Protein AF-A0A812MN44-F1 (afdb_monomer_lite)

pLDDT: mean 77.17, std 24.04, range [23.0, 98.12]

Structure (mmCIF, N/CA/C/O backbone):
data_AF-A0A812MN44-F1
#
_entry.id   AF-A0A812MN44-F1
#
loop_
_atom_site.group_PDB
_atom_site.id
_atom_site.type_symbol
_atom_site.label_atom_id
_atom_site.label_alt_id
_atom_site.label_comp_id
_atom_site.label_asym_id
_atom_site.label_entity_id
_atom_site.label_seq_id
_atom_site.pdbx_PDB_ins_code
_atom_site.Cartn_x
_atom_site.Cartn_y
_atom_site.Cartn_z
_atom_site.occupancy
_atom_site.B_iso_or_equiv
_atom_site.auth_seq_id
_atom_site.auth_comp_id
_atom_site.auth_asym_id
_atom_site.auth_atom_id
_atom_site.pdbx_PDB_model_num
ATOM 1 N N . MET A 1 1 ? 0.663 4.417 -36.421 1.00 40.97 1 MET A N 1
ATOM 2 C CA . MET A 1 1 ? 1.557 3.688 -35.484 1.00 40.97 1 MET A CA 1
ATOM 3 C C . MET A 1 1 ? 1.900 4.461 -34.205 1.00 40.97 1 MET A C 1
ATOM 5 O O . MET A 1 1 ? 1.800 3.863 -33.142 1.00 40.97 1 MET A O 1
ATOM 9 N N . ALA A 1 2 ? 2.255 5.754 -34.250 1.00 36.19 2 ALA A N 1
ATOM 10 C CA . ALA A 1 2 ? 2.594 6.530 -33.042 1.00 36.19 2 ALA A CA 1
ATOM 11 C C . ALA A 1 2 ? 1.448 6.621 -32.009 1.00 36.19 2 ALA A C 1
ATOM 13 O O . ALA A 1 2 ? 1.679 6.395 -30.828 1.00 36.19 2 ALA A O 1
ATOM 14 N N . VAL A 1 3 ? 0.206 6.844 -32.460 1.00 41.88 3 VAL A N 1
ATOM 15 C CA . VAL A 1 3 ? -0.988 6.896 -31.589 1.00 41.88 3 VAL A CA 1
ATOM 16 C C . VAL A 1 3 ? -1.265 5.547 -30.917 1.00 41.88 3 VAL A C 1
ATOM 18 O O . VAL A 1 3 ? -1.532 5.494 -29.726 1.00 41.88 3 VAL A O 1
ATOM 21 N N . CYS A 1 4 ? -1.111 4.441 -31.648 1.00 39.88 4 CYS A N 1
ATOM 22 C CA . CYS A 1 4 ? -1.307 3.093 -31.111 1.00 39.88 4 CYS A CA 1
ATOM 23 C C . CYS A 1 4 ? -0.262 2.751 -30.031 1.00 39.88 4 CYS A C 1
ATOM 25 O O . CYS A 1 4 ? -0.611 2.207 -28.991 1.00 39.88 4 CYS A O 1
ATOM 27 N N . ARG A 1 5 ? 1.001 3.173 -30.209 1.00 50.31 5 ARG A N 1
ATOM 28 C CA . ARG A 1 5 ? 2.035 3.041 -29.165 1.00 50.31 5 ARG A CA 1
ATOM 29 C C . ARG A 1 5 ? 1.725 3.892 -27.931 1.00 50.31 5 ARG A C 1
ATOM 31 O O . ARG A 1 5 ? 1.927 3.423 -26.820 1.00 50.31 5 ARG A O 1
ATOM 38 N N . LEU A 1 6 ? 1.195 5.100 -28.116 1.00 47.66 6 LEU A N 1
ATOM 39 C CA . LEU A 1 6 ? 0.814 6.001 -27.022 1.00 47.66 6 LEU A CA 1
ATOM 40 C C . LEU A 1 6 ? -0.363 5.450 -26.203 1.00 47.66 6 LEU A C 1
ATOM 42 O O . LEU A 1 6 ? -0.323 5.485 -24.976 1.00 47.66 6 LEU A O 1
ATOM 46 N N . VAL A 1 7 ? -1.361 4.869 -26.874 1.00 49.94 7 VAL A N 1
ATOM 47 C CA . VAL A 1 7 ? -2.501 4.202 -26.226 1.00 49.94 7 VAL A CA 1
ATOM 48 C C . VAL A 1 7 ? -2.049 2.940 -25.488 1.00 49.94 7 VAL A C 1
ATOM 50 O O . VAL A 1 7 ? -2.419 2.757 -24.332 1.00 49.94 7 VAL A O 1
ATOM 53 N N . CYS A 1 8 ? -1.189 2.110 -26.089 1.00 52.94 8 CYS A N 1
ATOM 54 C CA . CYS A 1 8 ? -0.655 0.927 -25.410 1.00 52.94 8 CYS A CA 1
ATOM 55 C C . CYS A 1 8 ? 0.171 1.290 -24.172 1.00 52.94 8 CYS A C 1
ATOM 57 O O . CYS A 1 8 ? 0.012 0.641 -23.144 1.00 52.94 8 CYS A O 1
ATOM 59 N N . VAL A 1 9 ? 1.000 2.339 -24.235 1.00 55.38 9 VAL A N 1
ATOM 60 C CA . VAL A 1 9 ? 1.766 2.823 -23.075 1.00 55.38 9 VAL A CA 1
ATOM 61 C C . VAL A 1 9 ? 0.830 3.352 -21.990 1.00 55.38 9 VAL A C 1
ATOM 63 O O . VAL A 1 9 ? 0.980 2.956 -20.842 1.00 55.38 9 VAL A O 1
ATOM 66 N N . ALA A 1 10 ? -0.181 4.157 -22.331 1.00 47.59 10 ALA A N 1
ATOM 67 C CA . ALA A 1 10 ? -1.137 4.675 -21.349 1.00 47.59 10 ALA A CA 1
ATOM 68 C C . ALA A 1 10 ? -1.926 3.555 -20.641 1.00 47.59 10 ALA A C 1
ATOM 70 O O . ALA A 1 10 ? -2.083 3.588 -19.419 1.00 47.59 10 ALA A O 1
ATOM 71 N N . VAL A 1 11 ? -2.366 2.533 -21.385 1.00 55.91 11 VAL A N 1
ATOM 72 C CA . VAL A 1 11 ? -3.084 1.372 -20.830 1.00 55.91 11 VAL A CA 1
ATOM 73 C C . VAL A 1 11 ? -2.162 0.510 -19.961 1.00 55.91 11 VAL A C 1
ATOM 75 O O . VAL A 1 11 ? -2.550 0.126 -18.857 1.00 55.91 11 VAL A O 1
ATOM 78 N N . PHE A 1 12 ? -0.924 0.251 -20.396 1.00 54.09 12 PHE A N 1
ATOM 79 C CA . PHE A 1 12 ? 0.044 -0.507 -19.594 1.00 54.09 12 PHE A CA 1
ATOM 80 C C . PHE A 1 12 ? 0.459 0.240 -18.327 1.00 54.09 12 PHE A C 1
ATOM 82 O O . PHE A 1 12 ? 0.553 -0.370 -17.265 1.00 54.09 12 PHE A O 1
ATOM 89 N N . SER A 1 13 ? 0.660 1.557 -18.408 1.00 46.44 13 SER A N 1
ATOM 90 C CA . SER A 1 13 ? 0.939 2.396 -17.244 1.00 46.44 13 SER A CA 1
ATOM 91 C C . SER A 1 13 ? -0.221 2.368 -16.249 1.00 46.44 13 SER A C 1
ATOM 93 O O . SER A 1 13 ? 0.022 2.221 -15.056 1.00 46.44 13 SER A O 1
ATOM 95 N N . TYR A 1 14 ? -1.472 2.420 -16.717 1.00 48.38 14 TYR A N 1
ATOM 96 C CA . TYR A 1 14 ? -2.649 2.325 -15.847 1.00 48.38 14 TYR A CA 1
ATOM 97 C C . TYR A 1 14 ? -2.737 0.970 -15.121 1.00 48.38 14 TYR A C 1
ATOM 99 O O . TYR A 1 14 ? -2.958 0.919 -13.910 1.00 48.38 14 TYR A O 1
ATOM 107 N N . LEU A 1 15 ? -2.483 -0.136 -15.828 1.00 47.47 15 LEU A N 1
ATOM 108 C CA . LEU A 1 15 ? -2.479 -1.481 -15.239 1.00 47.47 15 LEU A CA 1
ATOM 109 C C . LEU A 1 15 ? -1.306 -1.703 -14.270 1.00 47.47 15 LEU A C 1
ATOM 111 O O . LEU A 1 15 ? -1.470 -2.354 -13.237 1.00 47.47 15 LEU A O 1
ATOM 115 N N . LEU A 1 16 ? -0.138 -1.124 -14.559 1.00 48.69 16 LEU A N 1
ATOM 116 C CA . LEU A 1 16 ? 1.030 -1.177 -13.678 1.00 48.69 16 LEU A CA 1
ATOM 117 C C . LEU A 1 16 ? 0.831 -0.356 -12.399 1.00 48.69 16 LEU A C 1
ATOM 119 O O . LEU A 1 16 ? 1.222 -0.820 -11.329 1.00 48.69 16 LEU A O 1
ATOM 123 N N . VAL A 1 17 ? 0.170 0.804 -12.476 1.00 47.41 17 VAL A N 1
ATOM 124 C CA . VAL A 1 17 ? -0.209 1.608 -11.297 1.00 47.41 17 VAL A CA 1
ATOM 125 C C . VAL A 1 17 ? -1.149 0.816 -10.380 1.00 47.41 17 VAL A C 1
ATOM 127 O O . VAL A 1 17 ? -0.891 0.723 -9.180 1.00 47.41 17 VAL A O 1
ATOM 130 N N . LEU A 1 18 ? -2.154 0.136 -10.945 1.00 46.12 18 LEU A N 1
ATOM 131 C CA . LEU A 1 18 ? -3.071 -0.730 -10.187 1.00 46.12 18 LEU A CA 1
ATOM 132 C C . LEU A 1 18 ? -2.382 -1.958 -9.561 1.00 46.12 18 LEU A C 1
ATOM 134 O O . LEU A 1 18 ? -2.861 -2.495 -8.560 1.00 46.12 18 LEU A O 1
ATOM 138 N N . SER A 1 19 ? -1.273 -2.426 -10.141 1.00 42.66 19 SER A N 1
ATOM 139 C CA . SER A 1 19 ? -0.473 -3.534 -9.605 1.00 42.66 19 SER A CA 1
ATOM 140 C C . SER A 1 19 ? 0.505 -3.073 -8.516 1.00 42.66 19 SER A C 1
ATOM 142 O O . SER A 1 19 ? 0.690 -3.773 -7.521 1.00 42.66 19 SER A O 1
ATOM 144 N N . ALA A 1 20 ? 1.116 -1.897 -8.671 1.00 41.56 20 ALA A N 1
ATOM 145 C CA . ALA A 1 20 ? 2.080 -1.321 -7.731 1.00 41.56 20 ALA A CA 1
ATOM 146 C C . ALA A 1 20 ? 1.465 -1.021 -6.358 1.00 41.56 20 ALA A C 1
ATOM 148 O O . ALA A 1 20 ? 2.067 -1.339 -5.327 1.00 41.56 20 ALA A O 1
ATOM 149 N N . GLU A 1 21 ? 0.244 -0.472 -6.353 1.00 44.47 21 GLU A N 1
ATOM 150 C CA . GLU A 1 21 ? -0.536 -0.226 -5.134 1.00 44.47 21 GLU A CA 1
ATOM 151 C C . GLU A 1 21 ? -0.737 -1.507 -4.313 1.00 44.47 21 GLU A C 1
ATOM 153 O O . GLU A 1 21 ? -0.685 -1.472 -3.083 1.00 44.47 21 GLU A O 1
ATOM 158 N N . ARG A 1 22 ? -0.904 -2.663 -4.973 1.00 42.47 22 ARG A N 1
ATOM 159 C CA . ARG A 1 22 ? -1.192 -3.937 -4.293 1.00 42.47 22 ARG A CA 1
ATOM 160 C C . ARG A 1 22 ? 0.002 -4.511 -3.542 1.00 42.47 22 ARG A C 1
ATOM 162 O O . ARG A 1 22 ? -0.191 -5.186 -2.532 1.00 42.47 22 ARG A O 1
ATOM 169 N N . VAL A 1 23 ? 1.227 -4.290 -4.022 1.00 41.38 23 VAL A N 1
ATOM 170 C CA . VAL A 1 23 ? 2.415 -4.922 -3.426 1.00 41.38 23 VAL A CA 1
ATOM 171 C C . VAL A 1 23 ? 3.041 -4.020 -2.356 1.00 41.38 23 VAL A C 1
ATOM 173 O O . VAL A 1 23 ? 3.484 -4.556 -1.338 1.00 41.38 23 VAL A O 1
ATOM 176 N N . ALA A 1 24 ? 3.009 -2.683 -2.523 1.00 39.84 24 ALA A N 1
ATOM 177 C CA . ALA A 1 24 ? 3.591 -1.677 -1.608 1.00 39.84 24 ALA A CA 1
ATOM 178 C C . ALA A 1 24 ? 3.117 -1.786 -0.152 1.00 39.84 24 ALA A C 1
ATOM 180 O O . ALA A 1 24 ? 3.831 -1.451 0.793 1.00 39.84 24 ALA A O 1
ATOM 181 N N . HIS A 1 25 ? 1.914 -2.316 0.023 1.00 45.97 25 HIS A N 1
ATOM 182 C CA . HIS A 1 25 ? 1.205 -2.302 1.289 1.00 45.97 25 HIS A CA 1
ATOM 183 C C . HIS A 1 25 ? 1.525 -3.500 2.204 1.00 45.97 25 HIS A C 1
ATOM 185 O O . HIS A 1 25 ? 1.275 -3.432 3.408 1.00 45.97 25 HIS A O 1
ATOM 191 N N . LYS A 1 26 ? 2.122 -4.581 1.672 1.00 37.94 2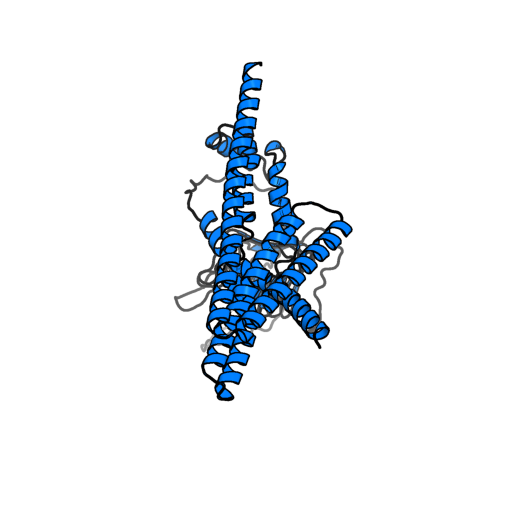6 LYS A N 1
ATOM 192 C CA . LYS A 1 26 ? 2.416 -5.808 2.442 1.00 37.94 26 LYS A CA 1
ATOM 193 C C . LYS A 1 26 ? 3.485 -5.626 3.532 1.00 37.94 26 LYS A C 1
ATOM 195 O O . LYS A 1 26 ? 3.524 -6.433 4.451 1.00 37.94 26 LYS A O 1
ATOM 200 N N . ARG A 1 27 ? 4.340 -4.594 3.458 1.00 40.72 27 ARG A N 1
ATOM 201 C CA . ARG A 1 27 ? 5.489 -4.429 4.377 1.00 40.72 27 ARG A CA 1
ATOM 202 C C . ARG A 1 27 ? 5.329 -3.335 5.443 1.00 40.72 27 ARG A C 1
ATOM 204 O O . ARG A 1 27 ? 5.983 -3.426 6.472 1.00 40.72 27 ARG A O 1
ATOM 211 N N . LEU A 1 28 ? 4.405 -2.385 5.263 1.00 38.78 28 LEU A N 1
ATOM 212 C CA . LEU A 1 28 ? 4.027 -1.393 6.291 1.00 38.78 28 LEU A CA 1
ATOM 213 C C . LEU A 1 28 ? 3.479 -2.055 7.574 1.00 38.78 28 LEU A C 1
ATOM 215 O O . LEU A 1 28 ? 3.601 -1.504 8.661 1.00 38.78 28 LEU A O 1
ATOM 219 N N . LEU A 1 29 ? 2.934 -3.270 7.447 1.00 38.94 29 LEU A N 1
ATOM 220 C CA . LEU A 1 29 ? 2.465 -4.096 8.561 1.00 38.94 29 LEU A CA 1
ATOM 221 C C . LEU A 1 29 ? 3.601 -4.600 9.460 1.00 38.94 29 LEU A C 1
ATOM 223 O O . LEU A 1 29 ? 3.412 -4.684 10.663 1.00 38.94 29 LEU A O 1
ATOM 227 N N . HIS A 1 30 ? 4.793 -4.861 8.914 1.00 40.19 30 HIS A N 1
ATOM 228 C CA . HIS A 1 30 ? 5.909 -5.382 9.709 1.00 40.19 30 HIS A CA 1
ATOM 229 C C . HIS A 1 30 ? 6.571 -4.293 10.580 1.00 40.19 30 HIS A C 1
ATOM 231 O O . HIS A 1 30 ? 7.182 -4.603 11.601 1.00 40.19 30 HIS A O 1
ATOM 237 N N . GLU A 1 31 ? 6.446 -3.016 10.195 1.00 38.44 31 GLU A N 1
ATOM 238 C CA . GLU A 1 31 ? 6.943 -1.876 10.983 1.00 38.44 31 GLU A CA 1
ATOM 239 C C . GLU A 1 31 ? 5.898 -1.352 11.981 1.00 38.44 31 GLU A C 1
ATOM 241 O O . GLU A 1 31 ? 6.266 -0.977 13.093 1.00 38.44 31 GLU A O 1
ATOM 246 N N . ALA A 1 32 ? 4.601 -1.400 11.649 1.00 36.62 32 ALA A N 1
ATOM 247 C CA . ALA A 1 32 ? 3.530 -1.032 12.581 1.00 36.62 32 ALA A CA 1
ATOM 248 C C . ALA A 1 32 ? 3.398 -2.026 13.758 1.00 36.62 32 ALA A C 1
ATOM 250 O O . ALA A 1 32 ? 3.261 -1.589 14.901 1.00 36.62 32 ALA A O 1
ATOM 251 N N . ASP A 1 33 ? 3.537 -3.338 13.511 1.00 33.38 33 ASP A N 1
ATOM 252 C CA . ASP A 1 33 ? 3.594 -4.363 14.573 1.00 33.38 33 ASP A CA 1
ATOM 253 C C . ASP A 1 33 ? 4.826 -4.186 15.471 1.00 33.38 33 ASP A C 1
ATOM 255 O O . ASP A 1 33 ? 4.743 -4.299 16.692 1.00 33.38 33 ASP A O 1
ATOM 259 N N . SER A 1 34 ? 5.981 -3.845 14.888 1.00 34.94 34 SER A N 1
ATOM 260 C CA . SER A 1 34 ? 7.206 -3.555 15.646 1.00 34.94 34 SER A CA 1
ATOM 261 C C . SER A 1 34 ? 7.069 -2.335 16.565 1.00 34.94 34 SER A C 1
ATOM 263 O O . SER A 1 34 ? 7.788 -2.252 17.564 1.00 34.94 34 SER A O 1
ATOM 265 N N . PHE A 1 35 ? 6.210 -1.372 16.221 1.00 37.47 35 PHE A N 1
ATOM 266 C CA . PHE A 1 35 ? 5.989 -0.176 17.031 1.00 37.47 35 PHE A CA 1
ATOM 267 C C . PHE A 1 35 ? 5.001 -0.436 18.178 1.00 37.47 35 PHE A C 1
ATOM 269 O O . PHE A 1 35 ? 5.244 0.007 19.298 1.00 37.47 35 PHE A O 1
ATOM 276 N N . LEU A 1 36 ? 3.941 -1.218 17.936 1.00 35.09 36 LEU A N 1
ATOM 277 C CA . LEU A 1 36 ? 2.939 -1.575 18.953 1.00 35.09 36 LEU A CA 1
ATOM 278 C C . LEU A 1 36 ? 3.448 -2.598 19.989 1.00 35.09 36 LEU A C 1
ATOM 280 O O . LEU A 1 36 ? 2.918 -2.670 21.093 1.00 35.09 36 LEU A O 1
ATOM 284 N N . THR A 1 37 ? 4.500 -3.358 19.669 1.00 37.44 37 THR A N 1
ATOM 285 C CA . THR A 1 37 ? 5.099 -4.381 20.550 1.00 37.44 37 THR A CA 1
ATOM 286 C C . THR A 1 37 ? 6.264 -3.882 21.423 1.00 37.44 37 THR A C 1
ATOM 288 O O . THR A 1 37 ? 6.804 -4.657 22.223 1.00 37.44 37 THR A O 1
ATOM 291 N N . ARG A 1 38 ? 6.668 -2.599 21.345 1.00 34.62 38 ARG A N 1
ATOM 292 C CA . ARG A 1 38 ? 7.665 -2.033 22.278 1.00 34.62 38 ARG A CA 1
ATOM 293 C C . ARG A 1 38 ? 7.061 -1.895 23.680 1.00 34.62 38 ARG A C 1
ATOM 295 O O . ARG A 1 38 ? 6.345 -0.950 23.982 1.00 34.62 38 ARG A O 1
ATOM 302 N N . ARG A 1 39 ? 7.379 -2.892 24.507 1.00 30.39 39 ARG A N 1
ATOM 303 C CA . ARG A 1 39 ? 6.940 -3.124 25.890 1.00 30.39 39 ARG A CA 1
ATOM 304 C C . ARG A 1 39 ? 6.845 -1.857 26.754 1.00 30.39 39 ARG A C 1
ATOM 306 O O . ARG A 1 39 ? 7.853 -1.207 27.016 1.00 30.39 39 ARG A O 1
ATOM 313 N N . VAL A 1 40 ? 5.661 -1.649 27.326 1.00 32.44 40 VAL A N 1
ATOM 314 C CA . VAL A 1 40 ? 5.476 -1.126 28.687 1.00 32.44 40 VAL A CA 1
ATOM 315 C C . VAL A 1 40 ? 4.856 -2.275 29.485 1.00 32.44 40 VAL A C 1
ATOM 317 O O . VAL A 1 40 ? 3.837 -2.824 29.072 1.00 32.44 40 VAL A O 1
ATOM 320 N N . GLU A 1 41 ? 5.514 -2.709 30.562 1.00 29.25 41 GLU A N 1
ATOM 321 C CA . GLU A 1 41 ? 5.035 -3.801 31.421 1.00 29.25 41 GLU A CA 1
ATOM 322 C C . GLU A 1 41 ? 3.718 -3.420 32.121 1.00 29.25 41 GLU A C 1
ATOM 324 O O . GLU A 1 41 ? 3.682 -2.418 32.841 1.00 29.25 41 GLU A O 1
ATOM 329 N N . PRO A 1 42 ? 2.640 -4.212 31.980 1.00 31.17 42 PRO A N 1
ATOM 330 C CA . PRO A 1 42 ? 1.424 -4.002 32.748 1.00 31.17 42 PRO A CA 1
ATOM 331 C C . PRO A 1 42 ? 1.506 -4.699 34.116 1.00 31.17 42 PRO A C 1
ATOM 333 O O . PRO A 1 42 ? 1.755 -5.901 34.214 1.00 31.17 42 PRO A O 1
ATOM 336 N N . ARG A 1 43 ? 1.236 -3.941 35.188 1.00 32.69 43 ARG A N 1
ATOM 337 C CA . ARG A 1 43 ? 0.915 -4.482 36.519 1.00 32.69 43 ARG A CA 1
ATOM 338 C C . ARG A 1 43 ? -0.521 -5.015 36.538 1.00 32.69 43 ARG A C 1
ATOM 340 O O . ARG A 1 43 ? -1.439 -4.369 36.042 1.00 32.69 43 ARG A O 1
ATOM 347 N N . THR A 1 44 ? -0.702 -6.181 37.149 1.00 31.69 44 THR A N 1
ATOM 348 C CA . THR A 1 44 ? -1.970 -6.913 37.270 1.00 31.69 44 THR A CA 1
ATOM 349 C C . THR A 1 44 ? -2.943 -6.278 38.278 1.00 31.69 44 THR A C 1
ATOM 351 O O . THR A 1 44 ? -2.547 -6.001 39.412 1.00 31.69 44 THR A O 1
ATOM 354 N N . PRO A 1 45 ? -4.240 -6.128 37.941 1.00 30.48 45 PRO A N 1
ATOM 355 C CA . PRO A 1 45 ? -5.298 -5.912 38.927 1.00 30.48 45 PRO A CA 1
ATOM 356 C C . PRO A 1 45 ? -6.055 -7.207 39.270 1.00 30.48 45 PRO A C 1
ATOM 358 O O . PRO A 1 45 ? -6.253 -8.086 38.432 1.00 30.48 45 PRO A O 1
ATOM 361 N N . ARG A 1 46 ? -6.498 -7.296 40.533 1.00 29.33 46 ARG A N 1
ATOM 362 C CA . ARG A 1 46 ? -7.316 -8.379 41.107 1.00 29.33 46 ARG A CA 1
ATOM 363 C C . ARG A 1 46 ? -8.796 -8.292 40.710 1.00 29.33 46 ARG A C 1
ATOM 365 O O . ARG A 1 46 ? -9.343 -7.215 40.500 1.00 29.33 46 ARG A O 1
ATOM 372 N N . ALA A 1 47 ? -9.415 -9.472 40.704 1.00 39.19 47 ALA A N 1
ATOM 373 C CA . ALA A 1 47 ? -10.793 -9.789 40.346 1.00 39.19 47 ALA A CA 1
ATOM 374 C C . ALA A 1 47 ? -11.876 -9.194 41.266 1.00 39.19 47 ALA A C 1
ATOM 376 O O . ALA A 1 47 ? -11.710 -9.161 42.484 1.00 39.19 47 ALA A O 1
ATOM 377 N N . ASN A 1 48 ? -13.025 -8.840 40.672 1.00 30.48 48 ASN A N 1
ATOM 378 C CA . ASN A 1 48 ? -14.368 -9.217 41.146 1.00 30.48 48 ASN A CA 1
ATOM 379 C C . ASN A 1 48 ? -15.458 -8.666 40.207 1.00 30.48 48 ASN A C 1
ATOM 381 O O . ASN A 1 48 ? -15.621 -7.454 40.104 1.00 30.48 48 ASN A O 1
ATOM 385 N N . GLN A 1 49 ? -16.260 -9.538 39.586 1.00 29.67 49 GLN A N 1
ATOM 386 C CA . GLN A 1 49 ? -17.553 -9.166 38.990 1.00 29.67 49 GLN A CA 1
ATOM 387 C C . GLN A 1 49 ? -18.598 -10.271 39.224 1.00 29.67 49 GLN A C 1
ATOM 389 O O . GLN A 1 49 ? -18.297 -11.458 39.127 1.00 29.67 49 GLN A O 1
ATOM 394 N N . ARG A 1 50 ? -19.829 -9.850 39.552 1.00 30.98 50 ARG A N 1
ATOM 395 C CA . ARG A 1 50 ? -21.043 -10.678 39.712 1.00 30.98 50 ARG A CA 1
ATOM 396 C C . ARG A 1 50 ? -21.817 -10.744 38.379 1.00 30.98 50 ARG A C 1
ATOM 398 O O . ARG A 1 50 ? -21.730 -9.783 37.616 1.00 30.98 50 ARG A O 1
ATOM 405 N N . PRO A 1 51 ? -22.584 -11.812 38.083 1.00 35.25 51 PRO A N 1
ATOM 406 C CA . PRO A 1 51 ? -23.167 -12.000 36.755 1.00 35.25 51 PRO A CA 1
ATOM 407 C C . PRO A 1 51 ? -24.530 -11.311 36.567 1.00 35.25 51 PRO A C 1
ATOM 409 O O . PRO A 1 51 ? -25.349 -11.240 37.482 1.00 35.25 51 PRO A O 1
ATOM 412 N N . LEU A 1 52 ? -24.756 -10.849 35.332 1.00 28.56 52 LEU A N 1
ATOM 413 C CA . LEU A 1 52 ? -26.011 -10.318 34.791 1.00 28.56 52 LEU A CA 1
ATOM 414 C C . LEU A 1 52 ? -26.815 -11.444 34.101 1.00 28.56 52 LEU A C 1
ATOM 416 O O . LEU A 1 52 ? -26.228 -12.390 33.575 1.00 28.56 52 LEU A O 1
ATOM 420 N N . CYS A 1 53 ? -28.148 -11.324 34.094 1.00 25.86 53 CYS A N 1
ATOM 421 C CA . CYS A 1 53 ? -29.108 -12.317 33.591 1.00 25.86 53 CYS A CA 1
ATOM 422 C C . CYS A 1 53 ? -28.798 -12.839 32.176 1.00 25.86 53 CYS A C 1
ATOM 424 O O . CYS A 1 53 ? -28.696 -12.073 31.219 1.00 25.86 53 CYS A O 1
ATOM 426 N N . LYS A 1 54 ? -28.722 -14.170 32.063 1.00 28.09 54 LYS A N 1
ATOM 427 C CA . LYS A 1 54 ? -28.381 -14.937 30.861 1.00 28.09 54 LYS A CA 1
ATOM 428 C C . LYS A 1 54 ? -29.542 -15.878 30.539 1.00 28.09 54 LYS A C 1
ATOM 430 O O . LYS A 1 54 ? -29.869 -16.739 31.353 1.00 28.09 54 LYS A O 1
ATOM 435 N N . MET A 1 55 ? -30.163 -15.730 29.371 1.00 25.55 55 MET A N 1
ATOM 436 C CA . MET A 1 55 ? -31.110 -16.732 28.879 1.00 25.55 55 MET A CA 1
ATOM 437 C C . MET A 1 55 ? -30.290 -17.836 28.214 1.00 25.55 55 MET A C 1
ATOM 439 O O . MET A 1 55 ? -29.641 -17.619 27.194 1.00 25.55 55 MET A O 1
ATOM 443 N N . THR A 1 56 ? -30.230 -18.980 28.886 1.00 27.58 56 THR A N 1
ATOM 444 C CA . THR A 1 56 ? -29.338 -20.092 28.566 1.00 27.58 56 THR A CA 1
ATOM 445 C C . THR A 1 56 ? -30.173 -21.207 27.954 1.00 27.58 56 THR A C 1
ATOM 447 O O . THR A 1 56 ? -31.034 -21.754 28.635 1.00 27.58 56 THR A O 1
ATOM 450 N N . PHE A 1 57 ? -29.926 -21.555 26.693 1.00 27.86 57 PHE A N 1
ATOM 451 C CA . PHE A 1 57 ? -30.342 -22.857 26.180 1.00 27.86 57 PHE A CA 1
ATOM 452 C C . PHE A 1 57 ? -29.249 -23.849 26.559 1.00 27.86 57 PHE A C 1
ATOM 454 O O . PHE A 1 57 ? -28.174 -23.872 25.963 1.00 27.86 57 PHE A O 1
ATOM 461 N N . LEU A 1 58 ? -29.506 -24.593 27.629 1.00 25.69 58 LEU A N 1
ATOM 462 C CA . LEU A 1 58 ? -28.679 -25.709 28.050 1.00 25.69 58 LEU A CA 1
ATOM 463 C C . LEU A 1 58 ? -29.193 -26.936 27.285 1.00 25.69 58 LEU A C 1
ATOM 465 O O . LEU A 1 58 ? -30.321 -27.371 27.507 1.00 25.69 58 LEU A O 1
ATOM 469 N N . CYS A 1 59 ? -28.411 -27.464 26.346 1.00 25.84 59 CYS A N 1
ATOM 470 C CA . CYS A 1 59 ? -28.660 -28.810 25.836 1.00 25.84 59 CYS A CA 1
ATOM 471 C C . CYS A 1 59 ? -28.099 -29.804 26.860 1.00 25.84 59 CYS A C 1
ATOM 473 O O . CYS A 1 59 ? -26.984 -30.291 26.702 1.00 25.84 59 CYS A O 1
ATOM 475 N N . ASP A 1 60 ? -28.852 -30.061 27.932 1.00 23.00 60 ASP A N 1
ATOM 476 C CA . ASP A 1 60 ? -28.586 -31.186 28.830 1.00 23.00 60 ASP A CA 1
ATOM 477 C C . ASP A 1 60 ? -29.049 -32.475 28.143 1.00 23.00 60 ASP A C 1
ATOM 479 O O . ASP A 1 60 ? -30.226 -32.837 28.174 1.00 23.00 60 ASP A O 1
ATOM 483 N N . LEU A 1 61 ? -28.116 -33.191 27.519 1.00 27.62 61 LEU A N 1
ATOM 484 C CA . LEU A 1 61 ? -28.300 -34.609 27.218 1.00 27.62 61 LEU A CA 1
ATOM 485 C C . LEU A 1 61 ? -28.027 -35.391 28.510 1.00 27.62 61 LEU A C 1
ATOM 487 O O . LEU A 1 61 ? -26.920 -35.865 28.751 1.00 27.62 61 LEU A O 1
ATOM 491 N N . THR A 1 62 ? -29.034 -35.487 29.380 1.00 23.56 62 THR A N 1
ATOM 492 C CA . THR A 1 62 ? -28.965 -36.339 30.573 1.00 23.56 62 THR A CA 1
ATOM 493 C C . THR A 1 62 ? -29.103 -37.803 30.159 1.00 23.56 62 THR A C 1
ATOM 495 O O . THR A 1 62 ? -30.164 -38.265 29.746 1.00 23.56 62 THR A O 1
ATOM 498 N N . TYR A 1 63 ? -27.999 -38.541 30.261 1.00 25.12 63 TYR A N 1
ATOM 499 C CA . TYR A 1 63 ? -27.949 -39.977 30.008 1.00 25.12 63 TYR A CA 1
ATOM 500 C C . TYR A 1 63 ? -28.470 -40.728 31.242 1.00 25.12 63 TYR A C 1
ATOM 502 O O . TYR A 1 63 ? -27.892 -40.636 32.324 1.00 25.12 63 TYR A O 1
ATOM 510 N N . ASN A 1 64 ? -29.577 -41.456 31.097 1.00 24.25 64 ASN A N 1
ATOM 511 C CA . ASN A 1 64 ? -30.163 -42.258 32.169 1.00 24.25 64 ASN A CA 1
ATOM 512 C C . ASN A 1 64 ? -29.606 -43.689 32.086 1.00 24.25 64 ASN A C 1
ATOM 514 O O . ASN A 1 64 ? -29.997 -44.467 31.214 1.00 24.25 64 ASN A O 1
ATOM 518 N N . THR A 1 65 ? -28.667 -44.044 32.962 1.00 29.30 65 THR A N 1
ATOM 519 C CA . THR A 1 65 ? -28.092 -45.393 33.034 1.00 29.30 65 THR A CA 1
ATOM 520 C C . THR A 1 65 ? -29.053 -46.353 33.741 1.00 29.30 65 THR A C 1
ATOM 522 O O . THR A 1 65 ? -29.056 -46.485 34.963 1.00 29.30 65 THR A O 1
ATOM 525 N N . ARG A 1 66 ? -29.858 -47.091 32.966 1.00 26.88 66 ARG A N 1
ATOM 526 C CA . ARG A 1 66 ? -30.411 -48.378 33.421 1.00 26.88 66 ARG A CA 1
ATOM 527 C C . ARG A 1 66 ? -29.364 -49.467 33.191 1.00 26.88 66 ARG A C 1
ATOM 529 O O . ARG A 1 66 ? -29.020 -49.749 32.048 1.00 26.88 66 ARG A O 1
ATOM 536 N N . GLN A 1 67 ? -28.884 -50.077 34.275 1.00 34.97 67 GLN A N 1
ATOM 537 C CA . GLN A 1 67 ? -28.136 -51.338 34.238 1.00 34.97 67 GLN A CA 1
ATOM 538 C C . GLN A 1 67 ? -28.969 -52.438 33.561 1.00 34.97 67 GLN A C 1
ATOM 540 O O . GLN A 1 67 ? -30.130 -52.627 33.933 1.00 34.97 67 GLN A O 1
ATOM 545 N N . PRO A 1 68 ? -28.351 -53.256 32.697 1.00 32.59 68 PRO A N 1
ATOM 546 C CA . PRO A 1 68 ? -28.665 -54.665 32.614 1.00 32.59 68 PRO A CA 1
ATOM 547 C C . PRO A 1 68 ? -27.508 -55.508 33.159 1.00 32.59 68 PRO A C 1
ATOM 549 O O . PRO A 1 68 ? -26.329 -55.167 33.080 1.00 32.59 68 PRO A O 1
ATOM 552 N N . SER A 1 69 ? -27.930 -56.607 33.760 1.00 36.56 69 SER A N 1
ATOM 553 C CA . SER A 1 69 ? -27.185 -57.667 34.419 1.00 36.56 69 SER A CA 1
ATOM 554 C C . SER A 1 69 ? -26.088 -58.326 33.579 1.00 36.56 69 SER A C 1
ATOM 556 O O . SER A 1 69 ? -26.219 -58.491 32.370 1.00 36.56 69 SER A O 1
ATOM 558 N N . GLU A 1 70 ? -25.063 -58.757 34.316 1.00 40.28 70 GLU A N 1
ATOM 559 C CA . GLU A 1 70 ? -24.113 -59.857 34.106 1.00 40.28 70 GLU A CA 1
ATOM 560 C C . GLU A 1 70 ? -24.216 -60.689 32.813 1.00 40.28 70 GLU A C 1
ATOM 562 O O . GLU A 1 70 ? -25.221 -61.337 32.528 1.00 40.28 70 GLU A O 1
ATOM 567 N N . GLY A 1 71 ? -23.079 -60.789 32.116 1.00 34.50 71 GLY A N 1
ATOM 568 C CA . GLY A 1 71 ? -22.828 -61.766 31.060 1.00 34.50 71 GLY A CA 1
ATOM 569 C C . GLY A 1 71 ? -21.338 -61.838 30.709 1.00 34.50 71 GLY A C 1
ATOM 570 O O . GLY A 1 71 ? -20.770 -60.901 30.165 1.00 34.50 71 GLY A O 1
ATOM 571 N N . SER A 1 72 ? -20.718 -62.954 31.078 1.00 39.41 72 SER A N 1
ATOM 572 C CA . SER A 1 72 ? -19.299 -63.323 30.985 1.00 39.41 72 SER A CA 1
ATOM 573 C C . SER A 1 72 ? -18.707 -63.402 29.561 1.00 39.41 72 SER A C 1
ATOM 575 O O . SER A 1 72 ? -19.310 -64.007 28.681 1.00 39.41 72 SER A O 1
ATOM 577 N N . GLY A 1 73 ? -17.450 -62.947 29.415 1.00 38.72 73 GLY A N 1
ATOM 578 C CA . GLY A 1 73 ? -16.377 -63.732 28.775 1.00 38.72 73 GLY A CA 1
ATOM 579 C C . GLY A 1 73 ? -15.919 -63.373 27.348 1.00 38.72 73 GLY A C 1
ATOM 580 O O . GLY A 1 73 ? -16.677 -63.491 26.396 1.00 38.72 73 GLY A O 1
ATOM 581 N N . GLY A 1 74 ? -14.612 -63.097 27.192 1.00 34.16 74 GLY A N 1
ATOM 582 C CA . GLY A 1 74 ? -13.862 -63.306 25.937 1.00 34.16 74 GLY A CA 1
ATOM 583 C C . GLY A 1 74 ? -13.086 -62.091 25.414 1.00 34.16 74 GLY A C 1
ATOM 584 O O . GLY A 1 74 ? -13.673 -61.073 25.076 1.00 34.16 74 GLY A O 1
ATOM 585 N N . GLY A 1 75 ? -11.753 -62.194 25.347 1.00 44.38 75 GLY A N 1
ATOM 586 C CA . GLY A 1 75 ? -10.847 -61.106 24.962 1.00 44.38 75 GLY A CA 1
ATOM 587 C C . GLY A 1 75 ? -10.399 -61.073 23.491 1.00 44.38 75 GLY A C 1
ATOM 588 O O . GLY A 1 75 ? -10.264 -62.111 22.849 1.00 44.38 75 GLY A O 1
ATOM 589 N N . GLY A 1 76 ? -10.055 -59.851 23.046 1.00 31.84 76 GLY A N 1
ATOM 590 C CA . GLY A 1 76 ? -9.225 -59.492 21.876 1.00 31.84 76 GLY A CA 1
ATOM 591 C C . GLY A 1 76 ? -9.988 -58.980 20.636 1.00 31.84 76 GLY A C 1
ATOM 592 O O . GLY A 1 76 ? -11.140 -59.358 20.458 1.00 31.84 76 GLY A O 1
ATOM 593 N N . PRO A 1 77 ? -9.367 -58.214 19.706 1.00 34.88 77 PRO A N 1
ATOM 594 C CA . PRO A 1 77 ? -8.363 -57.147 19.816 1.00 34.88 77 PRO A CA 1
ATOM 595 C C . PRO A 1 77 ? -9.000 -55.738 19.652 1.00 34.88 77 PRO A C 1
ATOM 597 O O . PRO A 1 77 ? -10.127 -55.592 19.191 1.00 34.88 77 PRO A O 1
ATOM 600 N N . ARG A 1 78 ? -8.275 -54.671 20.025 1.00 40.34 78 ARG A N 1
ATOM 601 C CA . ARG A 1 78 ? -8.733 -53.266 19.951 1.00 40.34 78 ARG A CA 1
ATOM 602 C C . ARG A 1 78 ? -8.914 -52.795 18.496 1.00 40.34 78 ARG A C 1
ATOM 604 O O . ARG A 1 78 ? -7.981 -52.272 17.896 1.00 40.34 78 ARG A O 1
ATOM 611 N N . GLY A 1 79 ? -10.117 -52.973 17.953 1.00 27.92 79 GLY A N 1
ATOM 612 C CA . GLY A 1 79 ? -10.631 -52.258 16.784 1.00 27.92 79 GLY A CA 1
ATOM 613 C C . GLY A 1 79 ? -11.413 -51.019 17.224 1.00 27.92 79 GLY A C 1
ATOM 614 O O . GLY A 1 79 ? -12.119 -51.061 18.230 1.00 27.92 79 GLY A O 1
ATOM 615 N N . GLY A 1 80 ? -11.253 -49.908 16.499 1.00 29.86 80 GLY A N 1
ATOM 616 C CA . GLY A 1 80 ? -12.030 -48.689 16.715 1.00 29.86 80 GLY A CA 1
ATOM 617 C C . GLY A 1 80 ? -13.527 -48.987 16.677 1.00 29.86 80 GLY A C 1
ATOM 618 O O . GLY A 1 80 ? -14.015 -49.635 15.752 1.00 29.86 80 GLY A O 1
ATOM 619 N N . ALA A 1 81 ? -14.235 -48.542 17.712 1.00 23.03 81 ALA A N 1
ATOM 620 C CA . ALA A 1 81 ? -15.665 -48.742 17.849 1.00 23.03 81 ALA A CA 1
ATOM 621 C C . ALA A 1 81 ? -16.415 -47.897 16.809 1.00 23.03 81 ALA A C 1
ATOM 623 O O . ALA A 1 81 ? -16.547 -46.684 16.946 1.00 23.03 81 ALA A O 1
ATOM 624 N N . PHE A 1 82 ? -16.916 -48.566 15.774 1.00 29.55 82 PHE A N 1
ATOM 625 C CA . PHE A 1 82 ? -18.157 -48.184 15.112 1.00 29.55 82 PHE A CA 1
ATOM 626 C C . PHE A 1 82 ? -19.303 -48.734 15.970 1.00 29.55 82 PHE A C 1
ATOM 628 O O . PHE A 1 82 ? -19.360 -49.938 16.216 1.00 29.55 82 PHE A O 1
ATOM 635 N N . VAL A 1 83 ? -20.199 -47.863 16.433 1.00 25.47 83 VAL A N 1
ATOM 636 C CA . VAL A 1 83 ? -21.443 -48.244 17.119 1.00 25.47 83 VAL A CA 1
ATOM 637 C C . VAL A 1 83 ? -22.612 -47.752 16.266 1.00 25.47 83 VAL A C 1
ATOM 639 O O . VAL A 1 83 ? -22.713 -46.544 16.054 1.00 25.47 83 VAL A O 1
ATOM 642 N N . PRO A 1 84 ? -23.492 -48.638 15.768 1.00 33.28 84 PRO A N 1
ATOM 643 C CA . PRO A 1 84 ? -24.808 -48.254 15.282 1.00 33.28 84 PRO A CA 1
ATOM 644 C C . PRO A 1 84 ? -25.804 -48.291 16.455 1.00 33.28 84 PRO A C 1
ATOM 646 O O . PRO A 1 84 ? -25.817 -49.255 17.221 1.00 33.28 84 PRO A O 1
ATOM 649 N N . GLY A 1 85 ? -26.634 -47.256 16.600 1.00 24.67 85 GLY A N 1
ATOM 650 C CA . GLY A 1 85 ? -27.719 -47.242 17.589 1.00 24.67 85 GLY A CA 1
ATOM 651 C C . GLY A 1 85 ? -28.039 -45.864 18.164 1.00 24.67 85 GLY A C 1
ATOM 652 O O . GLY A 1 85 ? -27.558 -45.511 19.235 1.00 24.67 85 GLY A O 1
ATOM 653 N N . ASP A 1 86 ? -28.887 -45.143 17.431 1.00 29.47 86 ASP A N 1
ATOM 654 C CA . ASP A 1 86 ? -29.965 -44.264 17.902 1.00 29.47 86 ASP A CA 1
ATOM 655 C C . ASP A 1 86 ? -29.614 -43.053 18.777 1.00 29.47 86 ASP A C 1
ATOM 657 O O . ASP A 1 86 ? -29.855 -42.976 19.980 1.00 29.47 86 ASP A O 1
ATOM 661 N N . GLY A 1 87 ? -29.128 -42.035 18.069 1.00 26.55 87 GLY A N 1
ATOM 662 C CA . GLY A 1 87 ? -29.034 -40.638 18.492 1.00 26.55 87 GLY A CA 1
ATOM 663 C C . GLY A 1 87 ? -28.368 -39.772 17.421 1.00 26.55 87 GLY A C 1
ATOM 664 O O . GLY A 1 87 ? -27.647 -38.832 17.738 1.00 26.55 87 GLY A O 1
ATOM 665 N N . GLN A 1 88 ? -28.539 -40.148 16.153 1.00 23.52 88 GLN A N 1
ATOM 666 C CA . GLN A 1 88 ? -27.883 -39.565 14.992 1.00 23.52 88 GLN A CA 1
ATOM 667 C C . GLN A 1 88 ? -28.865 -38.579 14.349 1.00 23.52 88 GLN A C 1
ATOM 669 O O . GLN A 1 88 ? -29.894 -38.984 13.816 1.00 23.52 88 GLN A O 1
ATOM 674 N N . TRP A 1 89 ? -28.571 -37.279 14.398 1.00 27.30 89 TRP A N 1
ATOM 675 C CA . TRP A 1 89 ? -29.184 -36.345 13.454 1.00 27.30 89 TRP A CA 1
ATOM 676 C C . TRP A 1 89 ? -28.422 -36.475 12.136 1.00 27.30 89 TRP A C 1
ATOM 678 O O . TRP A 1 89 ? -27.435 -35.778 11.908 1.00 27.30 89 TRP A O 1
ATOM 688 N N . GLU A 1 90 ? -28.848 -37.408 11.286 1.00 23.14 90 GLU A N 1
ATOM 689 C CA . GLU A 1 90 ? -28.509 -37.355 9.866 1.00 23.14 90 GLU A CA 1
ATOM 690 C C . GLU A 1 90 ? -29.340 -36.239 9.215 1.00 23.14 90 GLU A C 1
ATOM 692 O O . GLU A 1 90 ? -30.572 -36.278 9.284 1.00 23.14 90 GLU A O 1
ATOM 697 N N . PRO A 1 91 ? -28.723 -35.236 8.562 1.00 31.34 91 PRO A N 1
ATOM 698 C CA . PRO A 1 91 ? -29.433 -34.476 7.553 1.00 31.34 91 PRO A CA 1
ATOM 699 C C . PRO A 1 91 ? -29.685 -35.441 6.396 1.00 31.34 91 PRO A C 1
ATOM 701 O O . PRO A 1 91 ? -28.798 -35.743 5.596 1.00 31.34 91 PRO A O 1
ATOM 704 N N . GLU A 1 92 ? -30.894 -35.986 6.350 1.00 28.80 92 GLU A N 1
ATOM 705 C CA . GLU A 1 92 ? -31.326 -36.822 5.246 1.00 28.80 92 GLU A CA 1
ATOM 706 C C . GLU A 1 92 ? -31.288 -35.963 3.965 1.00 28.80 92 GLU A C 1
ATOM 708 O O . GLU A 1 92 ? -32.163 -35.130 3.724 1.00 28.80 92 GLU A O 1
ATOM 713 N N . ARG A 1 93 ? -30.237 -36.200 3.161 1.00 31.69 93 ARG A N 1
ATOM 714 C CA . ARG A 1 93 ? -29.874 -35.648 1.835 1.00 31.69 93 ARG A CA 1
ATOM 715 C C . ARG A 1 93 ? -28.803 -34.549 1.832 1.00 31.69 93 ARG A C 1
ATOM 717 O O . ARG A 1 93 ? -29.013 -33.406 2.227 1.00 31.69 93 ARG A O 1
ATOM 724 N N . ALA A 1 94 ? -27.681 -34.887 1.189 1.00 33.53 94 ALA A N 1
ATOM 725 C CA . ALA A 1 94 ? -26.728 -33.933 0.634 1.00 33.53 94 ALA A CA 1
ATOM 726 C C . ALA A 1 94 ? -27.474 -32.903 -0.236 1.00 33.53 94 ALA A C 1
ATOM 728 O O . ALA A 1 94 ? -28.063 -33.250 -1.260 1.00 33.53 94 ALA A O 1
ATOM 729 N N . GLY A 1 95 ? -27.487 -31.646 0.213 1.00 33.31 95 GLY A N 1
ATOM 730 C CA . GLY A 1 95 ? -28.211 -30.547 -0.434 1.00 33.31 95 GLY A CA 1
ATOM 731 C C . GLY A 1 95 ? -29.105 -29.720 0.495 1.00 33.31 95 GLY A C 1
ATOM 732 O O . GLY A 1 95 ? -29.639 -28.703 0.054 1.00 33.31 95 GLY A O 1
ATOM 733 N N . THR A 1 96 ? -29.264 -30.088 1.770 1.00 32.75 96 THR A N 1
ATOM 734 C CA . THR A 1 96 ? -29.963 -29.233 2.740 1.00 32.75 96 THR A CA 1
ATOM 735 C C . THR A 1 96 ? -29.087 -28.059 3.167 1.00 32.75 96 THR A C 1
ATOM 737 O O . THR A 1 96 ? -28.260 -28.159 4.071 1.00 32.75 96 THR A O 1
ATOM 740 N N . GLU A 1 97 ? -29.296 -26.920 2.514 1.00 35.50 97 GLU A N 1
ATOM 741 C CA . GLU A 1 97 ? -28.888 -25.613 3.017 1.00 35.50 97 GLU A CA 1
ATOM 742 C C . GLU A 1 97 ? -29.530 -25.419 4.402 1.00 35.50 97 GLU A C 1
ATOM 744 O O . GLU A 1 97 ? -30.757 -25.348 4.519 1.00 35.50 97 GLU A O 1
ATOM 749 N N . PHE A 1 98 ? -28.723 -25.360 5.466 1.00 37.97 98 PHE A N 1
ATOM 750 C CA . PHE A 1 98 ? -29.208 -25.053 6.813 1.00 37.97 98 PHE A CA 1
ATOM 751 C C . PHE A 1 98 ? -29.573 -23.560 6.874 1.00 37.97 98 PHE A C 1
ATOM 753 O O . PHE A 1 98 ? -28.835 -22.721 7.390 1.00 37.97 98 PHE A O 1
ATOM 760 N N . LYS A 1 99 ? -30.714 -23.198 6.279 1.00 37.06 99 LYS A N 1
ATOM 761 C CA . LYS A 1 99 ? -31.294 -21.860 6.394 1.00 37.06 99 LYS A CA 1
ATOM 762 C C . LYS A 1 99 ? -31.911 -21.721 7.782 1.00 37.06 99 LYS A C 1
ATOM 764 O O . LYS A 1 99 ? -33.057 -22.107 8.004 1.00 37.06 99 LYS A O 1
ATOM 769 N N . LEU A 1 100 ? -31.163 -21.129 8.713 1.00 41.94 100 LEU A N 1
ATOM 770 C CA . LEU A 1 100 ? -31.772 -20.460 9.863 1.00 41.94 100 LEU A CA 1
ATOM 771 C C . LEU A 1 100 ? -32.739 -19.406 9.306 1.00 41.94 100 LEU A C 1
ATOM 773 O O . LEU A 1 100 ? -32.324 -18.441 8.666 1.00 41.94 100 LEU A O 1
ATOM 777 N N . TRP A 1 101 ? -34.038 -19.663 9.456 1.00 34.88 101 TRP A N 1
ATOM 778 C CA . TRP A 1 101 ? -35.094 -18.830 8.889 1.00 34.88 101 TRP A CA 1
ATOM 779 C C . TRP A 1 101 ? -35.048 -17.389 9.440 1.00 34.88 101 TRP A C 1
ATOM 781 O O . TRP A 1 101 ? -34.616 -17.175 10.576 1.00 34.88 101 TRP A O 1
ATOM 791 N N . PRO A 1 102 ? -35.536 -16.388 8.678 1.00 35.62 102 PRO A N 1
ATOM 792 C CA . PRO A 1 102 ? -35.270 -14.960 8.913 1.00 35.62 102 PRO A CA 1
ATOM 793 C C . PRO A 1 102 ? -35.922 -14.355 10.168 1.00 35.62 102 PRO A C 1
ATOM 795 O O . PRO A 1 102 ? -35.772 -13.165 10.430 1.00 35.62 102 PRO A O 1
ATOM 798 N N . SER A 1 103 ? -36.687 -15.124 10.942 1.00 37.41 103 SER A N 1
ATOM 799 C CA . SER A 1 103 ? -37.502 -14.604 12.046 1.00 37.41 103 SER A CA 1
ATOM 800 C C . SER A 1 103 ? -36.750 -14.429 13.372 1.00 37.41 103 SER A C 1
ATOM 802 O O . SER A 1 103 ? -37.285 -13.809 14.288 1.00 37.41 103 SER A O 1
ATOM 804 N N . CYS A 1 104 ? -35.501 -14.890 13.485 1.00 42.50 104 CYS A N 1
ATOM 805 C CA . CYS A 1 104 ? -34.660 -14.643 14.662 1.00 42.50 104 CYS A CA 1
ATOM 806 C C . CYS A 1 104 ? -33.732 -13.438 14.438 1.00 42.50 104 CYS A C 1
ATOM 808 O O . CYS A 1 104 ? -32.520 -13.575 14.323 1.00 42.50 104 CYS A O 1
ATOM 810 N N . PHE A 1 105 ? -34.300 -12.227 14.425 1.00 52.38 105 PHE A N 1
ATOM 811 C CA . PHE A 1 105 ? -33.557 -10.951 14.370 1.00 52.38 105 PHE A CA 1
ATOM 812 C C . PHE A 1 105 ? -32.709 -10.649 15.623 1.00 52.38 105 PHE A C 1
ATOM 814 O O . PHE A 1 105 ? -32.097 -9.588 15.734 1.00 52.38 105 PHE A O 1
ATOM 821 N N . ARG A 1 106 ? -32.688 -11.558 16.597 1.00 65.69 106 ARG A N 1
ATOM 822 C CA . ARG A 1 106 ? -31.917 -11.445 17.832 1.00 65.69 106 ARG A CA 1
ATOM 823 C C . ARG A 1 106 ? -30.889 -12.560 17.786 1.00 65.69 106 ARG A C 1
ATOM 825 O O . ARG A 1 106 ? -31.285 -13.720 17.758 1.00 65.69 106 ARG A O 1
ATOM 832 N N . GLY A 1 107 ? -29.611 -12.197 17.681 1.00 82.56 107 GLY A N 1
ATOM 833 C CA . GLY A 1 107 ? -28.515 -13.144 17.484 1.00 82.56 107 GLY A CA 1
ATOM 834 C C . GLY A 1 107 ? -28.589 -14.374 18.389 1.00 82.56 107 GLY A C 1
ATOM 835 O O . GLY A 1 107 ? -29.092 -14.314 19.512 1.00 82.56 107 GLY A O 1
ATOM 836 N N . ALA A 1 108 ? -28.089 -15.499 17.891 1.00 92.12 108 ALA A N 1
ATOM 837 C CA . ALA A 1 108 ? -28.057 -16.744 18.645 1.00 92.12 108 ALA A CA 1
ATOM 838 C C . ALA A 1 108 ? -26.790 -16.816 19.508 1.00 92.12 108 ALA A C 1
ATOM 840 O O . ALA A 1 108 ? -25.711 -16.425 19.060 1.00 92.12 108 ALA A O 1
ATOM 841 N N . GLN A 1 109 ? -26.910 -17.346 20.728 1.00 94.94 109 GLN A N 1
ATOM 842 C CA . GLN A 1 109 ? -25.760 -17.741 21.538 1.00 94.94 109 GLN A CA 1
ATOM 843 C C . GLN A 1 109 ? -25.740 -19.263 21.696 1.00 94.94 109 GLN A C 1
ATOM 845 O O . GLN A 1 109 ? -26.699 -19.844 22.197 1.00 94.94 109 GLN A O 1
ATOM 850 N N . LEU A 1 110 ? -24.642 -19.891 21.286 1.00 94.50 110 LEU A N 1
ATOM 851 C CA . LEU A 1 110 ? -24.392 -21.319 21.404 1.00 94.50 110 LEU A CA 1
ATOM 852 C C . LEU A 1 110 ? -23.351 -21.557 22.498 1.00 94.50 110 LEU A C 1
ATOM 854 O O . LEU A 1 110 ? -22.268 -20.970 22.487 1.00 94.50 110 LEU A O 1
ATOM 858 N N . LEU A 1 111 ? -23.695 -22.415 23.448 1.00 95.12 111 LEU A N 1
ATOM 859 C CA . LEU A 1 111 ? -22.804 -22.853 24.508 1.00 95.12 111 LEU A CA 1
ATOM 860 C C . LEU A 1 111 ? -22.337 -24.269 24.189 1.00 95.12 111 LEU A C 1
ATOM 862 O O . LEU A 1 111 ? -23.158 -25.179 24.121 1.00 95.12 111 LEU A O 1
ATOM 866 N N . LEU A 1 112 ? -21.038 -24.438 23.954 1.00 93.62 112 LEU A N 1
ATOM 867 C CA . LEU A 1 112 ? -20.468 -25.704 23.506 1.00 93.62 112 LEU A CA 1
ATOM 868 C C . LEU A 1 112 ? -19.725 -26.403 24.631 1.00 93.62 112 LEU A C 1
ATOM 870 O O . LEU A 1 112 ? -18.774 -25.852 25.167 1.00 93.62 112 LEU A O 1
ATOM 874 N N . SER A 1 113 ? -20.122 -27.631 24.946 1.00 90.56 113 SER A N 1
ATOM 875 C CA . SER A 1 113 ? -19.291 -28.588 25.688 1.00 90.56 113 SER A CA 1
ATOM 876 C C . SER A 1 113 ? -18.494 -29.504 24.754 1.00 90.56 113 SER A C 1
ATOM 878 O O . SER A 1 113 ? -17.560 -30.164 25.191 1.00 90.56 113 SER A O 1
ATOM 880 N N . THR A 1 114 ? -18.856 -29.546 23.468 1.00 90.75 114 THR A N 1
ATOM 881 C CA . THR A 1 114 ? -18.219 -30.372 22.438 1.00 90.75 114 THR A CA 1
ATOM 882 C C . THR A 1 114 ? -18.069 -29.589 21.125 1.00 90.75 114 THR A C 1
ATOM 884 O O . THR A 1 114 ? -18.876 -28.689 20.860 1.00 90.75 114 THR A O 1
ATOM 887 N N . PRO A 1 115 ? -17.050 -29.901 20.303 1.00 91.62 115 PRO A N 1
ATOM 888 C CA . PRO A 1 115 ? -16.872 -29.316 18.975 1.00 91.62 115 PRO A CA 1
ATOM 889 C C . PRO A 1 115 ? -18.082 -29.498 18.052 1.00 91.62 115 PRO A C 1
ATOM 891 O O . PRO A 1 115 ? -18.692 -30.567 18.010 1.00 91.62 115 PRO A O 1
ATOM 894 N N . VAL A 1 116 ? -18.380 -28.482 17.239 1.00 94.56 116 VAL A N 1
ATOM 895 C CA . VAL A 1 116 ? -19.398 -28.556 16.179 1.00 94.56 116 VAL A CA 1
ATOM 896 C C . VAL A 1 116 ? -18.724 -28.770 14.833 1.00 94.56 116 VAL A C 1
ATOM 898 O O . VAL A 1 116 ? -17.851 -27.996 14.440 1.00 94.56 116 VAL A O 1
ATOM 901 N N . ARG A 1 117 ? -19.172 -29.784 14.089 1.00 95.12 117 ARG A N 1
ATOM 902 C CA . ARG A 1 117 ? -18.665 -30.097 12.750 1.00 95.12 117 ARG A CA 1
ATOM 903 C C . ARG A 1 117 ? -19.748 -29.925 11.690 1.00 95.12 117 ARG A C 1
ATOM 905 O O . ARG A 1 117 ? -20.794 -30.561 11.756 1.00 95.12 117 ARG A O 1
ATOM 912 N N . PHE A 1 118 ? -19.464 -29.100 10.690 1.00 95.75 118 PHE A N 1
ATOM 913 C CA . PHE A 1 118 ? -20.265 -28.934 9.484 1.00 95.75 118 PHE A CA 1
ATOM 914 C C . PHE A 1 118 ? -19.659 -29.780 8.362 1.00 95.75 118 PHE A C 1
ATOM 916 O O . PHE A 1 118 ? -18.529 -29.535 7.933 1.00 95.75 118 PHE A O 1
ATOM 923 N N . GLN A 1 119 ? -20.413 -30.773 7.889 1.00 96.31 119 GLN A N 1
ATOM 924 C CA . GLN A 1 119 ? -20.031 -31.571 6.726 1.00 96.31 119 GLN A CA 1
ATOM 925 C C . GLN A 1 119 ? -20.348 -30.782 5.448 1.00 96.31 119 GLN A C 1
ATOM 927 O O . GLN A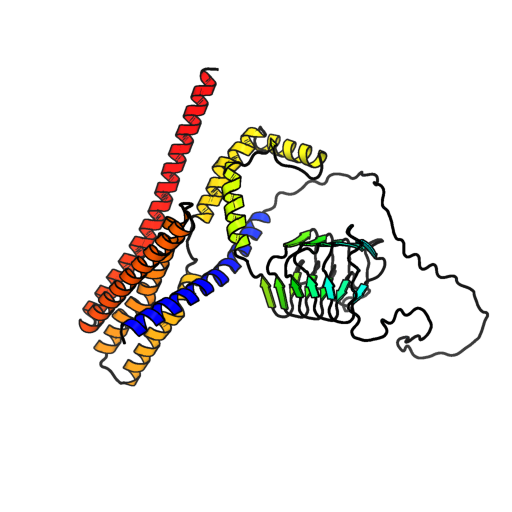 1 119 ? -21.512 -30.514 5.153 1.00 96.31 119 GLN A O 1
ATOM 932 N N . GLY A 1 120 ? -19.314 -30.406 4.693 1.00 95.88 120 GLY A N 1
ATOM 933 C CA . GLY A 1 120 ? -19.440 -29.614 3.466 1.00 95.88 120 GLY A CA 1
ATOM 934 C C . GLY A 1 120 ? -19.299 -28.106 3.681 1.00 95.88 120 GLY A C 1
ATOM 935 O O . GLY A 1 120 ? -18.617 -27.658 4.603 1.00 95.88 120 GLY A O 1
ATOM 936 N N . ASP A 1 121 ? -19.896 -27.329 2.777 1.00 97.31 121 ASP A N 1
ATOM 937 C CA . ASP A 1 121 ? -19.769 -25.871 2.748 1.00 97.31 121 ASP A CA 1
ATOM 938 C C . ASP A 1 121 ? -20.686 -25.206 3.789 1.00 97.31 121 ASP A C 1
ATOM 940 O O . ASP A 1 121 ? -21.847 -25.584 3.953 1.00 97.31 121 ASP A O 1
ATOM 944 N N . ALA A 1 122 ? -20.185 -24.169 4.462 1.00 96.81 122 ALA A N 1
ATOM 945 C CA . ALA A 1 122 ? -20.923 -23.399 5.457 1.00 96.81 122 ALA A CA 1
ATOM 946 C C . ALA A 1 122 ? -20.996 -21.914 5.076 1.00 96.81 122 ALA A C 1
ATOM 948 O O . ALA A 1 122 ? -19.983 -21.270 4.791 1.00 96.81 122 ALA A O 1
ATOM 949 N N . VAL A 1 123 ? -22.204 -21.346 5.124 1.00 96.75 123 VAL A N 1
ATOM 950 C CA . VAL A 1 123 ? -22.460 -19.924 4.855 1.00 96.75 123 VAL A CA 1
ATOM 951 C C . VAL A 1 123 ? -23.112 -19.286 6.076 1.00 96.75 123 VAL A C 1
ATOM 953 O O . VAL A 1 123 ? -24.203 -19.677 6.482 1.00 96.75 123 VAL A O 1
ATOM 956 N N . PHE A 1 124 ? -22.468 -18.266 6.638 1.00 96.25 124 PHE A N 1
ATOM 957 C CA . PHE A 1 124 ? -22.971 -17.523 7.791 1.00 96.25 124 PHE A CA 1
ATOM 958 C C . PHE A 1 124 ? -23.506 -16.158 7.353 1.00 96.25 124 PHE A C 1
ATOM 960 O O . PHE A 1 124 ? -22.768 -15.344 6.795 1.00 96.25 124 PHE A O 1
ATOM 967 N N . ALA A 1 125 ? -24.794 -15.915 7.616 1.00 94.31 125 ALA A N 1
ATOM 968 C CA . ALA A 1 125 ? -25.538 -14.733 7.162 1.00 94.31 125 ALA A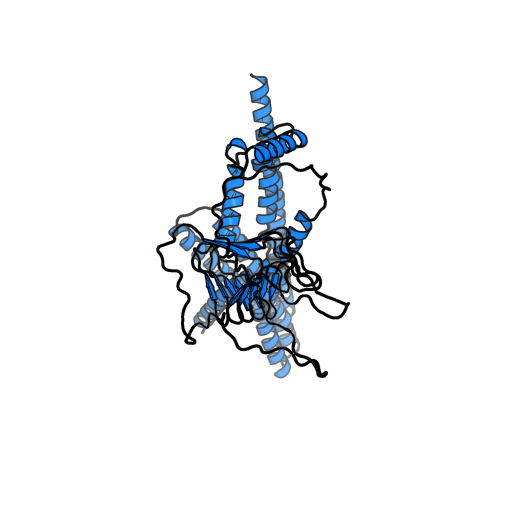 CA 1
ATOM 969 C C . ALA A 1 125 ? -26.233 -13.934 8.283 1.00 94.31 125 ALA A C 1
ATOM 971 O O . ALA A 1 125 ? -27.093 -13.109 8.004 1.00 94.31 125 ALA A O 1
ATOM 972 N N . GLY A 1 126 ? -25.874 -14.161 9.549 1.00 93.44 126 GLY A N 1
ATOM 973 C CA . GLY A 1 126 ? -26.514 -13.509 10.695 1.00 93.44 126 GLY A CA 1
ATOM 974 C C . GLY A 1 126 ? -25.577 -13.356 11.887 1.00 93.44 126 GLY A C 1
ATOM 975 O O . GLY A 1 126 ? -24.358 -13.439 11.742 1.00 93.44 126 GLY A O 1
ATOM 976 N N . GLN A 1 127 ? -26.146 -13.127 13.070 1.00 95.50 127 GLN A N 1
ATOM 977 C CA . GLN A 1 127 ? -25.385 -12.978 14.309 1.00 95.50 127 GLN A CA 1
ATOM 978 C C . GLN A 1 127 ? -25.362 -14.294 15.098 1.00 95.50 127 GLN A C 1
ATOM 980 O O . GLN A 1 127 ? -26.413 -14.789 15.510 1.00 95.50 127 GLN A O 1
ATOM 985 N N . LEU A 1 128 ? -24.169 -14.839 15.331 1.00 95.88 128 LEU A N 1
ATOM 986 C CA . LEU A 1 128 ? -23.940 -16.040 16.130 1.00 95.88 128 LEU A CA 1
ATOM 987 C C . LEU A 1 128 ? -22.771 -15.803 17.094 1.00 95.88 128 LEU A C 1
ATOM 989 O O . LEU A 1 128 ? -21.675 -15.435 16.678 1.00 95.88 128 LEU A O 1
ATOM 993 N N . SER A 1 129 ? -22.996 -16.042 18.382 1.00 96.38 129 SER A N 1
ATOM 994 C CA . SER A 1 129 ? -21.958 -16.067 19.411 1.00 96.38 129 SER A CA 1
ATOM 995 C C . SER A 1 129 ? -21.802 -17.489 19.927 1.00 96.38 129 SER A C 1
ATOM 997 O O . SER A 1 129 ? -22.741 -18.055 20.470 1.00 96.38 129 SER A O 1
ATOM 999 N N . VAL A 1 130 ? -20.629 -18.078 19.768 1.00 95.88 130 VAL A N 1
ATOM 1000 C CA . VAL A 1 130 ? -20.294 -19.409 20.260 1.00 95.88 130 VAL A CA 1
ATOM 1001 C C . VAL A 1 130 ? -19.305 -19.267 21.402 1.00 95.88 130 VAL A C 1
ATOM 1003 O O . VAL A 1 130 ? -18.285 -18.588 21.274 1.00 95.88 130 VAL A O 1
ATOM 1006 N N . LYS A 1 131 ? -19.609 -19.897 22.532 1.00 95.81 131 LYS A N 1
ATOM 1007 C CA . LYS A 1 131 ? -18.750 -19.890 23.711 1.00 95.81 131 LYS A CA 1
ATOM 1008 C C . LYS A 1 131 ? -18.568 -21.309 24.230 1.00 95.81 131 LYS A C 1
ATOM 1010 O O . LYS A 1 131 ? -19.554 -21.989 24.508 1.00 95.81 131 LYS A O 1
ATOM 1015 N N . ALA A 1 132 ? -17.318 -21.727 24.384 1.00 93.06 132 ALA A N 1
ATOM 1016 C CA . ALA A 1 132 ? -16.985 -22.971 25.065 1.00 93.06 132 ALA A CA 1
ATOM 1017 C C . ALA A 1 132 ? -17.426 -22.919 26.543 1.00 93.06 132 ALA A C 1
ATOM 1019 O O . ALA A 1 132 ? -17.306 -21.883 27.207 1.00 93.06 132 ALA A O 1
ATOM 1020 N N . VAL A 1 133 ? -17.973 -24.022 27.049 1.00 90.31 133 VAL A N 1
ATOM 1021 C CA . VAL A 1 133 ? -18.400 -24.220 28.440 1.00 90.31 133 VAL A CA 1
ATOM 1022 C C . VAL A 1 133 ? -17.461 -25.213 29.112 1.00 90.31 133 VAL A C 1
ATOM 1024 O O . VAL A 1 133 ? -17.179 -26.262 28.546 1.00 90.31 133 VAL A O 1
ATOM 1027 N N . GLY A 1 134 ? -17.033 -24.899 30.336 1.00 81.62 134 GLY A N 1
ATOM 1028 C CA . GLY A 1 134 ? -16.096 -25.706 31.123 1.00 81.62 134 GLY A CA 1
ATOM 1029 C C . GLY A 1 134 ? -14.715 -25.059 31.206 1.00 81.62 134 GLY A C 1
ATOM 1030 O O . GLY A 1 134 ? -14.555 -23.899 30.821 1.00 81.62 134 GLY A O 1
ATOM 1031 N N . ASP A 1 135 ? -13.724 -25.816 31.680 1.00 76.94 135 ASP A N 1
ATOM 1032 C CA . ASP A 1 135 ? -12.324 -25.367 31.810 1.00 76.94 135 ASP A CA 1
ATOM 1033 C C . ASP A 1 135 ? -11.632 -25.134 30.451 1.00 76.94 135 ASP A C 1
ATOM 1035 O O . ASP A 1 135 ? -10.472 -24.739 30.385 1.00 76.94 135 ASP A O 1
ATOM 1039 N N . GLY A 1 136 ? -12.376 -25.291 29.354 1.00 63.12 136 GLY A N 1
ATOM 1040 C CA . GLY A 1 136 ? -11.981 -24.895 28.009 1.00 63.12 136 GLY A CA 1
ATOM 1041 C C . GLY A 1 136 ? -11.344 -26.011 27.197 1.00 63.12 136 GLY A C 1
ATOM 1042 O O . GLY A 1 136 ? -11.206 -25.828 25.994 1.00 63.12 136 GLY A O 1
ATOM 1043 N N . GLU A 1 137 ? -11.014 -27.147 27.813 1.00 79.44 137 GLU A N 1
ATOM 1044 C CA . GLU A 1 137 ? -10.380 -28.284 27.144 1.00 79.44 137 GLU A CA 1
ATOM 1045 C C . GLU A 1 137 ? -11.358 -28.969 26.181 1.00 79.44 137 GLU A C 1
ATOM 1047 O O . GLU A 1 137 ? -12.293 -29.660 26.587 1.00 79.44 137 GLU A O 1
ATOM 1052 N N . MET A 1 138 ? -11.148 -28.753 24.884 1.00 84.06 138 MET A N 1
ATOM 1053 C CA . MET A 1 138 ? -11.836 -29.462 23.808 1.00 84.06 138 MET A CA 1
ATOM 1054 C C . MET A 1 138 ? -10.820 -30.233 22.969 1.00 84.06 138 MET A C 1
ATOM 1056 O O . MET A 1 138 ? -9.733 -29.737 22.681 1.00 84.06 138 MET A O 1
ATOM 1060 N N . GLN A 1 139 ? -11.196 -31.434 22.525 1.00 85.94 139 GLN A N 1
ATOM 1061 C CA . GLN A 1 139 ? -10.445 -32.161 21.503 1.00 85.94 139 GLN A CA 1
ATOM 1062 C C . GLN A 1 139 ? -10.805 -31.599 20.119 1.00 85.94 139 GLN A C 1
ATOM 1064 O O . GLN A 1 139 ? -11.751 -32.064 19.480 1.00 85.94 139 GLN A O 1
ATOM 1069 N N . GLY A 1 140 ? -10.076 -30.582 19.663 1.00 88.38 140 GLY A N 1
ATOM 1070 C CA . GLY A 1 140 ? -10.275 -29.939 18.360 1.00 88.38 140 GLY A CA 1
ATOM 1071 C C . GLY A 1 140 ? -10.778 -28.494 18.431 1.00 88.38 140 GLY A C 1
ATOM 1072 O O . GLY A 1 140 ? -10.947 -27.909 19.501 1.00 88.38 140 GLY A O 1
ATOM 1073 N N . SER A 1 141 ? -11.022 -27.900 17.259 1.00 92.19 141 SER A N 1
ATOM 1074 C CA . SER A 1 141 ? -11.561 -26.543 17.156 1.00 92.19 141 SER A CA 1
ATOM 1075 C C . SER A 1 141 ? -13.041 -26.491 17.546 1.00 92.19 141 SER A C 1
ATOM 1077 O O . SER A 1 141 ? -13.801 -27.409 17.241 1.00 92.19 141 SER A O 1
ATOM 1079 N N . CYS A 1 142 ? -13.496 -25.384 18.143 1.00 94.19 142 CYS A N 1
ATOM 1080 C CA . CYS A 1 142 ? -14.917 -25.213 18.494 1.00 94.19 142 CYS A CA 1
ATOM 1081 C C . CYS A 1 142 ? -15.862 -25.400 17.304 1.00 94.19 142 CYS A C 1
ATOM 1083 O O . CYS A 1 142 ? -16.939 -25.981 17.443 1.00 94.19 142 CYS A O 1
ATOM 1085 N N . ILE A 1 143 ? -15.472 -24.876 16.141 1.00 95.81 143 ILE A N 1
ATOM 1086 C CA . ILE A 1 143 ? -16.184 -25.075 14.886 1.00 95.81 143 ILE A CA 1
ATOM 1087 C C . ILE A 1 143 ? -15.219 -25.666 13.866 1.00 95.81 143 ILE A C 1
ATOM 1089 O O . ILE A 1 143 ? -14.140 -25.120 13.627 1.00 95.81 143 ILE A O 1
ATOM 1093 N N . THR A 1 144 ? -15.628 -26.760 13.237 1.00 96.12 144 THR A N 1
ATOM 1094 C CA . THR A 1 144 ? -14.980 -27.342 12.063 1.00 96.12 144 THR A CA 1
ATOM 1095 C C . THR A 1 144 ? -15.938 -27.283 10.881 1.00 96.12 144 THR A C 1
ATOM 1097 O O . THR A 1 144 ? -17.085 -27.705 10.992 1.00 96.12 144 THR A O 1
ATOM 1100 N N . VAL A 1 145 ? -15.474 -26.784 9.742 1.00 97.12 145 VAL A N 1
ATOM 1101 C CA . VAL A 1 145 ? -16.175 -26.811 8.455 1.00 97.12 145 VAL A CA 1
ATOM 1102 C C . VAL A 1 145 ? -15.327 -27.640 7.505 1.00 97.12 145 VAL A C 1
ATOM 1104 O O . VAL A 1 145 ? -14.205 -27.248 7.207 1.00 97.12 145 VAL A O 1
ATOM 1107 N N . ASP A 1 146 ? -15.821 -28.789 7.050 1.00 96.56 146 ASP A N 1
ATOM 1108 C CA . ASP A 1 146 ? -15.030 -29.679 6.187 1.00 96.56 146 ASP A CA 1
ATOM 1109 C C . ASP A 1 146 ? -14.839 -29.105 4.771 1.00 96.56 146 ASP A C 1
ATOM 1111 O O . ASP A 1 146 ? -13.810 -29.346 4.139 1.00 96.56 146 ASP A O 1
ATOM 1115 N N . GLY A 1 147 ? -15.815 -28.337 4.278 1.00 97.19 147 GLY A N 1
ATOM 1116 C CA . GLY A 1 147 ? -15.779 -27.670 2.976 1.00 97.19 147 GLY A CA 1
ATOM 1117 C C . GLY A 1 147 ? -15.363 -26.201 3.056 1.00 97.19 147 GLY A C 1
ATOM 1118 O O . GLY A 1 147 ? -14.496 -25.810 3.843 1.00 97.19 147 GLY A O 1
ATOM 1119 N N . ASN A 1 148 ? -15.976 -25.382 2.207 1.00 97.94 148 ASN A N 1
ATOM 1120 C CA . ASN A 1 148 ? -15.719 -23.951 2.118 1.00 97.94 148 ASN A CA 1
ATOM 1121 C C . ASN A 1 148 ? -16.503 -23.169 3.173 1.00 97.94 148 ASN A C 1
ATOM 1123 O O . ASN A 1 148 ? -17.646 -23.489 3.491 1.00 97.94 148 ASN A O 1
ATOM 1127 N N . PHE A 1 149 ? -15.924 -22.081 3.666 1.00 97.94 149 PHE A N 1
ATOM 1128 C CA . PHE A 1 149 ? -16.566 -21.185 4.623 1.00 97.94 149 PHE A CA 1
ATOM 1129 C C . PHE A 1 149 ? -16.829 -19.821 3.990 1.00 97.94 149 PHE A C 1
ATOM 1131 O O . PHE A 1 149 ? -15.918 -19.201 3.448 1.00 97.94 149 PHE A O 1
ATOM 1138 N N . THR A 1 150 ? -18.057 -19.312 4.090 1.00 97.56 150 THR A N 1
ATOM 1139 C CA . THR A 1 150 ? -18.399 -17.958 3.633 1.00 97.56 150 THR A CA 1
ATOM 1140 C C . THR A 1 150 ? -19.022 -17.134 4.753 1.00 97.56 150 THR A C 1
ATOM 1142 O O . THR A 1 150 ? -20.042 -17.524 5.319 1.00 97.56 150 THR A O 1
ATOM 1145 N N . LEU A 1 151 ? -18.461 -15.950 5.019 1.00 97.38 151 LEU A N 1
ATOM 1146 C CA . LEU A 1 151 ? -19.038 -14.956 5.933 1.00 97.38 151 LEU A CA 1
ATOM 1147 C C . LEU A 1 151 ? -19.660 -13.807 5.129 1.00 97.38 151 LEU A C 1
ATOM 1149 O O . LEU A 1 151 ? -18.961 -13.112 4.382 1.00 97.38 151 LEU A O 1
ATOM 1153 N N . GLN A 1 152 ? -20.975 -13.621 5.254 1.00 97.00 152 GLN A N 1
ATOM 1154 C CA . GLN A 1 152 ? -21.712 -12.585 4.524 1.00 97.00 152 GLN A CA 1
ATOM 1155 C C . GLN A 1 152 ? -21.483 -11.175 5.105 1.00 97.00 152 GLN A C 1
ATOM 1157 O O . GLN A 1 152 ? -21.135 -11.044 6.278 1.00 97.00 152 GLN A O 1
ATOM 1162 N N . PRO A 1 153 ? -21.726 -10.102 4.323 1.00 94.00 153 PRO A N 1
ATOM 1163 C CA . PRO A 1 153 ? -21.459 -8.722 4.735 1.00 94.00 153 PRO A CA 1
ATOM 1164 C C . PRO A 1 153 ? -22.106 -8.237 6.035 1.00 94.00 153 PRO A C 1
ATOM 1166 O O . PRO A 1 153 ? -21.542 -7.366 6.692 1.00 94.00 153 PRO A O 1
ATOM 1169 N N . GLU A 1 154 ? -23.259 -8.791 6.398 1.00 93.94 154 GLU A N 1
ATOM 1170 C CA . GLU A 1 154 ? -24.032 -8.411 7.591 1.00 93.94 154 GLU A CA 1
ATOM 1171 C C . GLU A 1 154 ? -23.851 -9.402 8.752 1.00 93.94 154 GLU A C 1
ATOM 1173 O O . GLU A 1 154 ? -24.405 -9.210 9.835 1.00 93.94 154 GLU A O 1
ATOM 1178 N N . ALA A 1 155 ? -23.078 -10.471 8.543 1.00 95.69 155 ALA A N 1
ATOM 1179 C CA . ALA A 1 155 ? -22.897 -11.513 9.539 1.00 95.69 155 ALA A CA 1
ATOM 1180 C C . ALA A 1 155 ? -21.959 -11.062 10.668 1.00 95.69 155 ALA A C 1
ATOM 1182 O O . ALA A 1 155 ? -20.971 -10.361 10.443 1.00 95.69 155 ALA A O 1
ATOM 1183 N N . HIS A 1 156 ? -22.251 -11.513 11.886 1.00 96.50 156 HIS A N 1
ATOM 1184 C CA . HIS A 1 156 ? -21.413 -11.315 13.063 1.00 96.50 156 HIS A CA 1
ATOM 1185 C C . HIS A 1 156 ? -21.185 -12.664 13.744 1.00 96.50 156 HIS A C 1
ATOM 1187 O O . HIS A 1 156 ? -22.073 -13.170 14.430 1.00 96.50 156 HIS A O 1
ATOM 1193 N N . LEU A 1 157 ? -20.005 -13.249 13.564 1.00 97.44 157 LEU A N 1
ATOM 1194 C CA . LEU A 1 157 ? -19.623 -14.519 14.175 1.00 97.44 157 LEU A CA 1
ATOM 1195 C C . LEU A 1 157 ? -18.615 -14.251 15.295 1.00 97.44 157 LEU A C 1
ATOM 1197 O O . LEU A 1 157 ? -17.525 -13.766 15.020 1.00 97.44 157 LEU A O 1
ATOM 1201 N N . SER A 1 158 ? -18.966 -14.553 16.544 1.00 97.56 158 SER A N 1
ATOM 1202 C CA . SER A 1 158 ? -18.084 -14.393 17.710 1.00 97.56 158 SER A CA 1
ATOM 1203 C C . SER A 1 158 ? -17.789 -15.758 18.318 1.00 97.56 158 SER A C 1
ATOM 1205 O O . SER A 1 158 ? -18.729 -16.443 18.703 1.00 97.56 158 SER A O 1
ATOM 1207 N N . LEU A 1 159 ? -16.525 -16.167 18.400 1.00 97.06 159 LEU A N 1
ATOM 1208 C CA . LEU A 1 159 ? -16.082 -17.446 18.964 1.00 97.06 159 LEU A CA 1
ATOM 1209 C C . LEU A 1 159 ? -15.208 -17.170 20.188 1.00 97.06 159 LEU A C 1
ATOM 1211 O O . LEU A 1 159 ? -14.278 -16.366 20.104 1.00 97.06 159 LEU A O 1
ATOM 1215 N N . GLN A 1 160 ? -15.517 -17.787 21.331 1.00 96.38 160 GLN A N 1
ATOM 1216 C CA . GLN A 1 160 ? -14.859 -17.461 22.598 1.00 96.38 160 GLN A CA 1
ATOM 1217 C C . GLN A 1 160 ? -14.468 -18.690 23.422 1.00 96.38 160 GLN A C 1
ATOM 1219 O O . GLN A 1 160 ? -15.298 -19.571 23.664 1.00 96.38 160 GLN A O 1
ATOM 1224 N N . GLY A 1 161 ? -13.239 -18.667 23.947 1.00 94.19 161 GLY A N 1
ATOM 1225 C CA . GLY A 1 161 ? -12.759 -19.578 24.991 1.00 94.19 161 GLY A CA 1
ATOM 1226 C C . GLY A 1 161 ? -12.439 -20.998 24.527 1.00 94.19 161 GLY A C 1
ATOM 1227 O O . GLY A 1 161 ? -12.459 -21.911 25.344 1.00 94.19 161 GLY A O 1
ATOM 1228 N N . CYS A 1 162 ? -12.192 -21.201 23.236 1.00 93.56 162 CYS A N 1
ATOM 1229 C CA . CYS A 1 162 ? -11.900 -22.519 22.680 1.00 93.56 162 CYS A CA 1
ATOM 1230 C C . CYS A 1 162 ? -10.440 -22.885 22.945 1.00 93.56 162 CYS A C 1
ATOM 1232 O O . CYS A 1 162 ? -9.557 -22.261 22.353 1.00 93.56 162 CYS A O 1
ATOM 1234 N N . GLN A 1 163 ? -10.185 -23.859 23.824 1.00 92.75 163 GLN A N 1
ATOM 1235 C CA . GLN A 1 163 ? -8.831 -24.329 24.115 1.00 92.75 163 GLN A CA 1
ATOM 1236 C C . GLN A 1 163 ? -8.654 -25.746 23.592 1.00 92.75 163 GLN A C 1
ATOM 1238 O O . GLN A 1 163 ? -9.130 -26.723 24.165 1.00 92.75 163 GLN A O 1
ATOM 1243 N N . ASN A 1 164 ? -7.955 -25.844 22.474 1.00 88.88 164 ASN A N 1
ATOM 1244 C CA . ASN A 1 164 ? -7.638 -27.113 21.867 1.00 88.88 164 ASN A CA 1
ATOM 1245 C C . ASN A 1 164 ? -6.321 -27.637 22.457 1.00 88.88 164 ASN A C 1
ATOM 1247 O O . ASN A 1 164 ? -5.257 -27.051 22.220 1.00 88.88 164 ASN A O 1
ATOM 1251 N N . GLN A 1 165 ? -6.408 -28.696 23.265 1.00 85.69 165 GLN A N 1
ATOM 1252 C CA . GLN A 1 165 ? -5.257 -29.344 23.893 1.00 85.69 165 GLN A CA 1
ATOM 1253 C C . GLN A 1 165 ? -4.998 -30.717 23.267 1.00 85.69 165 GLN A C 1
ATOM 1255 O O . GLN A 1 165 ? -5.911 -31.513 23.050 1.00 85.69 165 GLN A O 1
ATOM 1260 N N . ALA A 1 166 ? -3.725 -31.019 23.016 1.00 79.19 166 ALA A N 1
ATOM 1261 C CA . ALA A 1 166 ? -3.306 -32.347 22.593 1.00 79.19 166 ALA A CA 1
ATOM 1262 C C . ALA A 1 166 ? -3.403 -33.334 23.767 1.00 79.19 166 ALA A C 1
ATOM 1264 O O . ALA A 1 166 ? -2.577 -33.308 24.682 1.00 79.19 166 ALA A O 1
ATOM 1265 N N . GLU A 1 167 ? -4.366 -34.255 23.726 1.00 73.06 167 GLU A N 1
ATOM 1266 C CA . GLU A 1 167 ? -4.393 -35.376 24.665 1.00 73.06 167 GLU A CA 1
ATOM 1267 C C . GLU A 1 167 ? -3.270 -36.381 24.354 1.00 73.06 167 GLU A C 1
ATOM 1269 O O . GLU A 1 167 ? -3.397 -37.283 23.519 1.00 73.06 167 GLU A O 1
ATOM 1274 N N . GLY A 1 168 ? -2.172 -36.255 25.100 1.00 65.94 168 GLY A N 1
ATOM 1275 C CA . GLY A 1 168 ? -1.211 -37.331 25.320 1.00 65.94 168 GLY A CA 1
ATOM 1276 C C . GLY A 1 168 ? 0.037 -37.309 24.435 1.00 65.94 168 GLY A C 1
ATOM 1277 O O . GLY A 1 168 ? -0.024 -37.420 23.215 1.00 65.94 168 GLY A O 1
ATOM 1278 N N . GLY A 1 169 ? 1.197 -37.303 25.102 1.00 64.69 169 GLY A N 1
ATOM 1279 C CA . GLY A 1 169 ? 2.507 -37.582 24.505 1.00 64.69 169 GLY A CA 1
ATOM 1280 C C . GLY A 1 169 ? 3.030 -36.497 23.560 1.00 64.69 169 GLY A C 1
ATOM 1281 O O . GLY A 1 169 ? 2.316 -35.608 23.120 1.00 64.69 169 GLY A O 1
ATOM 1282 N N . PHE A 1 170 ? 4.324 -36.539 23.254 1.00 66.06 170 PHE A N 1
ATOM 1283 C CA . PHE A 1 170 ? 4.965 -35.605 22.317 1.00 66.06 170 PHE A CA 1
ATOM 1284 C C . PHE A 1 170 ? 4.546 -35.806 20.845 1.00 66.06 170 PHE A C 1
ATOM 1286 O O . PHE A 1 170 ? 5.009 -35.059 19.994 1.00 66.06 170 PHE A O 1
ATOM 1293 N N . GLU A 1 171 ? 3.687 -36.7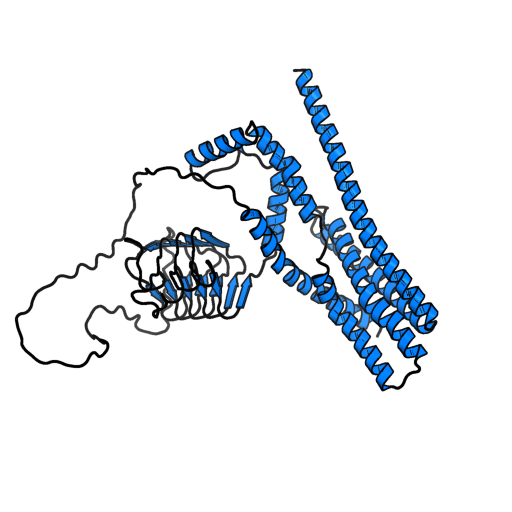85 20.540 1.00 70.50 171 GLU A N 1
ATOM 1294 C CA . GLU A 1 171 ? 3.435 -37.261 19.170 1.00 70.50 171 GLU A CA 1
ATOM 1295 C C . GLU A 1 171 ? 2.033 -36.981 18.617 1.00 70.50 171 GLU A C 1
ATOM 1297 O O . GLU A 1 171 ? 1.796 -37.232 17.438 1.00 70.50 171 GLU A O 1
ATOM 1302 N N . LYS A 1 172 ? 1.091 -36.477 19.422 1.00 66.75 172 LYS A N 1
ATOM 1303 C CA . LYS A 1 172 ? -0.236 -36.111 18.917 1.00 66.75 172 LYS A CA 1
ATOM 1304 C C . LYS A 1 172 ? -0.343 -34.603 18.787 1.00 66.75 172 LYS A C 1
ATOM 1306 O O . LYS A 1 172 ? -0.331 -33.889 19.785 1.00 66.75 172 LYS A O 1
ATOM 1311 N N . ASP A 1 173 ? -0.456 -34.132 17.552 1.00 67.25 173 ASP A N 1
ATOM 1312 C CA . ASP A 1 173 ? -0.830 -32.752 17.272 1.00 67.25 173 ASP A CA 1
ATOM 1313 C C . ASP A 1 173 ? -2.235 -32.505 17.836 1.00 67.25 173 ASP A C 1
ATOM 1315 O O . ASP A 1 173 ? -3.127 -33.339 17.664 1.00 67.25 173 ASP A O 1
ATOM 1319 N N . ALA A 1 174 ? -2.470 -31.349 18.465 1.00 66.88 174 ALA A N 1
ATOM 1320 C CA . ALA A 1 174 ? -3.804 -30.962 18.949 1.00 66.88 174 ALA A CA 1
ATOM 1321 C C . ALA A 1 174 ? -4.825 -30.776 17.810 1.00 66.88 174 ALA A C 1
ATOM 1323 O O . ALA A 1 174 ? -5.975 -30.422 18.029 1.00 66.88 174 ALA A O 1
ATOM 1324 N N . GLY A 1 175 ? -4.429 -31.013 16.563 1.00 72.62 175 GLY A N 1
ATOM 1325 C CA . GLY A 1 175 ? -5.226 -30.724 15.390 1.00 72.62 175 GLY A CA 1
ATOM 1326 C C . GLY A 1 175 ? -5.123 -29.261 14.974 1.00 72.62 175 GLY A C 1
ATOM 1327 O O . GLY A 1 175 ? -4.354 -28.456 15.505 1.00 72.62 175 GLY A O 1
ATOM 1328 N N . ASN A 1 176 ? -5.900 -28.934 13.951 1.00 80.56 176 ASN A N 1
ATOM 1329 C CA . ASN A 1 176 ? -5.838 -27.654 13.269 1.00 80.56 176 ASN A CA 1
ATOM 1330 C C . ASN A 1 176 ? -6.874 -26.690 13.861 1.00 80.56 176 ASN A C 1
ATOM 1332 O O . ASN A 1 176 ? -8.071 -26.957 13.784 1.00 80.56 176 ASN A O 1
ATOM 1336 N N . GLY A 1 177 ? -6.427 -25.542 14.376 1.00 74.00 177 GLY A N 1
ATOM 1337 C CA . GLY A 1 177 ? -7.290 -24.443 14.809 1.00 74.00 177 GLY A CA 1
ATOM 1338 C C . GLY A 1 177 ? -7.684 -24.474 16.285 1.00 74.00 177 GLY A C 1
ATOM 1339 O O . GLY A 1 177 ? -7.933 -25.537 16.851 1.00 74.00 177 GLY A O 1
ATOM 1340 N N . GLY A 1 178 ? -7.780 -23.291 16.903 1.00 84.94 178 GLY A N 1
ATOM 1341 C CA . GLY A 1 178 ? -8.390 -23.141 18.232 1.00 84.94 178 GLY A CA 1
ATOM 1342 C C . GLY A 1 178 ? -9.894 -22.864 18.147 1.00 84.94 178 GLY A C 1
ATOM 1343 O O . GLY A 1 178 ? -10.701 -23.645 18.641 1.00 84.94 178 GLY A O 1
ATOM 1344 N N . CYS A 1 179 ? -10.318 -21.795 17.464 1.00 95.06 179 CYS A N 1
ATOM 1345 C CA . CYS A 1 179 ? -11.742 -21.440 17.377 1.00 95.06 179 CYS A CA 1
ATOM 1346 C C . CYS A 1 179 ? -12.446 -21.957 16.111 1.00 95.06 179 CYS A C 1
ATOM 1348 O O . CYS A 1 179 ? -13.523 -22.550 16.209 1.00 95.06 179 CYS A O 1
ATOM 1350 N N . LEU A 1 180 ? -11.858 -21.748 14.930 1.00 96.56 180 LEU A N 1
ATOM 1351 C CA . LEU A 1 180 ? -12.468 -22.097 13.643 1.00 96.56 180 LEU A CA 1
ATOM 1352 C C . LEU A 1 180 ? -11.482 -22.844 12.740 1.00 96.56 180 LEU A C 1
ATOM 1354 O O . LEU A 1 180 ? -10.429 -22.317 12.394 1.00 96.56 180 LEU A O 1
ATOM 1358 N N . HIS A 1 181 ? -11.857 -24.041 12.305 1.00 96.62 181 HIS A N 1
ATOM 1359 C CA . HIS A 1 181 ? -11.144 -24.807 11.288 1.00 96.62 181 HIS A CA 1
ATOM 1360 C C . HIS A 1 181 ? -11.991 -24.892 10.016 1.00 96.62 181 HIS A C 1
ATOM 1362 O O . HIS A 1 181 ? -13.162 -25.262 10.078 1.00 96.62 181 HIS A O 1
ATOM 1368 N N . VAL A 1 182 ? -11.405 -24.556 8.869 1.00 97.31 182 VAL A N 1
ATOM 1369 C CA . VAL A 1 182 ? -12.030 -24.641 7.543 1.00 97.31 182 VAL A CA 1
ATOM 1370 C C . VAL A 1 182 ? -11.164 -25.542 6.671 1.00 97.31 182 VAL A C 1
ATOM 1372 O O . VAL A 1 182 ? -10.015 -25.205 6.405 1.00 97.31 182 VAL A O 1
ATOM 1375 N N . GLY A 1 183 ? -11.688 -26.680 6.221 1.00 96.81 183 GLY A N 1
ATOM 1376 C CA . GLY A 1 183 ? -10.960 -27.636 5.385 1.00 96.81 183 GLY A CA 1
ATOM 1377 C C . GLY A 1 183 ? -10.718 -27.125 3.962 1.00 96.81 183 GLY A C 1
ATOM 1378 O O . GLY A 1 183 ? -9.645 -27.353 3.399 1.00 96.81 183 GLY A O 1
ATOM 1379 N N . GLY A 1 184 ? -11.689 -26.400 3.399 1.00 97.25 184 GLY A N 1
ATOM 1380 C CA . GLY A 1 184 ? -11.628 -25.789 2.071 1.00 97.25 184 GLY A CA 1
ATOM 1381 C C . GLY A 1 184 ? -11.141 -24.337 2.068 1.00 97.25 184 GLY A C 1
ATOM 1382 O O . GLY A 1 184 ? -10.279 -23.937 2.856 1.00 97.25 184 GLY A O 1
ATOM 1383 N N . ASP A 1 185 ? -11.691 -23.543 1.150 1.00 97.69 185 ASP A N 1
ATOM 1384 C CA . ASP A 1 185 ? -11.423 -22.109 1.047 1.00 97.69 185 ASP A CA 1
ATOM 1385 C C . ASP A 1 185 ? -12.331 -21.312 1.999 1.00 97.69 185 ASP A C 1
ATOM 1387 O O . ASP A 1 185 ? -13.477 -21.679 2.258 1.00 97.69 185 ASP A O 1
ATOM 1391 N N . ALA A 1 186 ? -11.836 -20.184 2.504 1.00 97.56 186 ALA A N 1
ATOM 1392 C CA . ALA A 1 186 ? -12.609 -19.271 3.338 1.00 97.56 186 ALA A CA 1
ATOM 1393 C C . ALA A 1 186 ? -12.769 -17.914 2.638 1.00 97.56 186 ALA A C 1
ATOM 1395 O O . ALA A 1 186 ? -11.788 -17.209 2.400 1.00 97.56 186 ALA A O 1
ATOM 1396 N N . GLU A 1 187 ? -14.005 -17.515 2.338 1.00 96.94 187 GLU A N 1
ATOM 1397 C CA . GLU A 1 187 ? -14.334 -16.218 1.746 1.00 96.94 187 GLU A CA 1
ATOM 1398 C C . GLU A 1 187 ? -15.094 -15.331 2.743 1.00 96.94 187 GLU A C 1
ATOM 1400 O O . GLU A 1 187 ? -16.279 -15.509 3.023 1.00 96.94 187 GLU A O 1
ATOM 1405 N N . LEU A 1 188 ? -14.424 -14.298 3.248 1.00 96.31 188 LEU A N 1
ATOM 1406 C CA . LEU A 1 188 ? -15.029 -13.281 4.099 1.00 96.31 188 LEU A CA 1
ATOM 1407 C C . LEU A 1 188 ? -15.477 -12.099 3.226 1.00 96.31 188 LEU A C 1
ATOM 1409 O O . LEU A 1 188 ? -14.716 -11.161 2.943 1.00 96.31 188 LEU A O 1
ATOM 1413 N N . ARG A 1 189 ? -16.727 -12.162 2.752 1.00 94.06 189 ARG A N 1
ATOM 1414 C CA . ARG A 1 189 ? -17.332 -11.155 1.858 1.00 94.06 189 ARG A CA 1
ATOM 1415 C C . ARG A 1 189 ? -17.676 -9.846 2.568 1.00 94.06 189 ARG A C 1
ATOM 1417 O O . ARG A 1 189 ? -17.968 -8.864 1.894 1.00 94.06 189 ARG A O 1
ATOM 1424 N N . GLY A 1 190 ? -17.627 -9.850 3.895 1.00 89.88 190 GLY A N 1
ATOM 1425 C CA . GLY A 1 190 ? -17.797 -8.721 4.797 1.00 89.88 190 GLY A CA 1
ATOM 1426 C C . GLY A 1 190 ? -18.092 -9.236 6.207 1.00 89.88 190 GLY A C 1
ATOM 1427 O O . GLY A 1 190 ? -17.635 -10.321 6.560 1.00 89.88 190 GLY A O 1
ATOM 1428 N N . GLY A 1 191 ? -18.844 -8.479 7.000 1.00 93.75 191 GLY A N 1
ATOM 1429 C CA . GLY A 1 191 ? -19.218 -8.890 8.349 1.00 93.75 191 GLY A CA 1
ATOM 1430 C C . GLY A 1 191 ? -18.093 -8.733 9.370 1.00 93.75 191 GLY A C 1
ATOM 1431 O O . GLY A 1 191 ? -17.065 -8.092 9.120 1.00 93.75 191 GLY A O 1
ATOM 1432 N N . HIS A 1 192 ? -18.320 -9.304 10.547 1.00 95.75 192 HIS A N 1
ATOM 1433 C CA . HIS A 1 192 ? -17.404 -9.252 11.677 1.00 95.75 192 HIS A CA 1
ATOM 1434 C C . HIS A 1 192 ? -17.161 -10.664 12.215 1.00 95.75 192 HIS A C 1
ATOM 1436 O O . HIS A 1 192 ? -18.099 -11.341 12.634 1.00 95.75 192 HIS A O 1
ATOM 1442 N N . LEU A 1 193 ? -15.907 -11.109 12.177 1.00 97.06 193 LEU A N 1
ATOM 1443 C CA . LEU A 1 193 ? -15.446 -12.354 12.782 1.00 97.06 193 LEU A CA 1
ATOM 1444 C C . LEU A 1 193 ? -14.630 -12.003 14.024 1.00 97.06 193 LEU A C 1
ATOM 1446 O O . LEU A 1 193 ? -13.535 -11.470 13.890 1.00 97.06 193 LEU A O 1
ATOM 1450 N N . GLN A 1 194 ? -15.153 -12.300 15.206 1.00 97.31 194 GLN A N 1
ATOM 1451 C CA . GLN A 1 194 ? -14.498 -12.042 16.484 1.00 97.31 194 GLN A CA 1
ATOM 1452 C C . GLN A 1 194 ? -14.030 -13.359 17.110 1.00 97.31 194 GLN A C 1
ATOM 1454 O O . GLN A 1 194 ? -14.816 -14.296 17.233 1.00 97.31 194 GLN A O 1
ATOM 1459 N N . LEU A 1 195 ? -12.767 -13.434 17.514 1.00 97.19 195 LEU A N 1
ATOM 1460 C CA . LEU A 1 195 ? -12.119 -14.622 18.070 1.00 97.19 195 LEU A CA 1
ATOM 1461 C C . LEU A 1 195 ? -11.459 -14.225 19.396 1.00 97.19 195 LEU A C 1
ATOM 1463 O O . LEU A 1 195 ? -10.489 -13.476 19.385 1.00 97.19 195 LEU A O 1
ATOM 1467 N N . ASN A 1 196 ? -11.970 -14.699 20.534 1.00 96.81 196 ASN A N 1
ATOM 1468 C CA . ASN A 1 196 ? -11.476 -14.268 21.847 1.00 96.81 196 ASN A CA 1
ATOM 1469 C C . ASN A 1 196 ? -11.009 -15.449 22.701 1.00 96.81 196 ASN A C 1
ATOM 1471 O O . ASN A 1 196 ? -11.788 -16.354 23.004 1.00 96.81 196 ASN A O 1
ATOM 1475 N N . GLY A 1 197 ? -9.758 -15.401 23.160 1.00 95.12 197 GLY A N 1
ATOM 1476 C CA . GLY A 1 197 ? -9.193 -16.399 24.071 1.00 95.12 197 GLY A CA 1
ATOM 1477 C C . GLY A 1 197 ? -9.153 -17.802 23.467 1.00 95.12 197 GLY A C 1
ATOM 1478 O O . GLY A 1 197 ? -9.500 -18.764 24.147 1.00 95.12 197 GLY A O 1
ATOM 1479 N N . CYS A 1 198 ? -8.818 -17.906 22.179 1.00 94.81 198 CYS A N 1
ATOM 1480 C CA . CYS A 1 198 ? -8.744 -19.177 21.467 1.00 94.81 198 CYS A CA 1
ATOM 1481 C C . CYS A 1 198 ? -7.304 -19.708 21.475 1.00 94.81 198 CYS A C 1
ATOM 1483 O O . CYS A 1 198 ? -6.387 -19.031 21.000 1.00 94.81 198 CYS A O 1
ATOM 1485 N N . THR A 1 199 ? -7.081 -20.916 21.979 1.00 93.69 199 THR A N 1
ATOM 1486 C CA . THR A 1 199 ? -5.749 -21.526 22.032 1.00 93.69 199 THR A CA 1
ATOM 1487 C C . THR A 1 199 ? -5.707 -22.840 21.264 1.00 93.69 199 THR A C 1
ATOM 1489 O O . THR A 1 199 ? -6.648 -23.625 21.309 1.00 93.69 199 THR A O 1
ATOM 1492 N N . ALA A 1 200 ? -4.613 -23.072 20.540 1.00 92.56 200 ALA A N 1
ATOM 1493 C CA . ALA A 1 200 ? -4.286 -24.373 19.959 1.00 92.56 200 ALA A CA 1
ATOM 1494 C C . ALA A 1 200 ? -2.895 -24.784 20.449 1.00 92.56 200 ALA A C 1
ATOM 1496 O O . ALA A 1 200 ? -1.875 -24.403 19.859 1.00 92.56 200 ALA A O 1
ATOM 1497 N N . ASP A 1 201 ? -2.847 -25.492 21.577 1.00 89.94 201 ASP A N 1
ATOM 1498 C CA . ASP A 1 201 ? -1.578 -25.921 22.161 1.00 89.94 201 ASP A CA 1
ATOM 1499 C C . ASP A 1 201 ? -0.937 -26.982 21.268 1.00 89.94 201 ASP A C 1
ATOM 1501 O O . ASP A 1 201 ? -1.575 -27.963 20.914 1.00 89.94 201 ASP A O 1
ATOM 1505 N N . ARG A 1 202 ? 0.309 -26.760 20.836 1.00 88.25 202 ARG A N 1
ATOM 1506 C CA . ARG A 1 202 ? 0.991 -27.575 19.804 1.00 88.25 202 ARG A CA 1
ATOM 1507 C C . ARG A 1 202 ? 0.247 -27.679 18.463 1.00 88.25 202 ARG A C 1
ATOM 1509 O O . ARG A 1 202 ? 0.627 -28.479 17.618 1.00 88.25 202 ARG A O 1
ATOM 1516 N N . GLY A 1 203 ? -0.790 -26.871 18.258 1.00 87.19 203 GLY A N 1
ATOM 1517 C CA . GLY A 1 203 ? -1.555 -26.815 17.021 1.00 87.19 203 GLY A CA 1
ATOM 1518 C C . GLY A 1 203 ? -1.152 -25.642 16.135 1.00 87.19 203 GLY A C 1
ATOM 1519 O O . GLY A 1 203 ? -0.202 -24.890 16.393 1.00 87.19 203 GLY A O 1
ATOM 1520 N N . GLU A 1 204 ? -1.929 -25.471 15.075 1.00 90.00 204 GLU A N 1
ATOM 1521 C CA . GLU A 1 204 ? -1.780 -24.382 14.121 1.00 90.00 204 GLU A CA 1
ATOM 1522 C C . GLU A 1 204 ? -2.932 -23.376 14.275 1.00 90.00 204 GLU A C 1
ATOM 1524 O O . GLU A 1 204 ? -4.059 -23.792 14.517 1.00 90.00 204 GLU A O 1
ATOM 1529 N N . GLY A 1 205 ? -2.664 -22.072 14.133 1.00 86.12 205 GLY A N 1
ATOM 1530 C CA . GLY A 1 205 ? -3.662 -20.987 14.080 1.00 86.12 205 GLY A CA 1
ATOM 1531 C C . GLY A 1 205 ? -4.662 -20.937 15.248 1.00 86.12 205 GLY A C 1
ATOM 1532 O O . GLY A 1 205 ? -5.768 -21.464 15.166 1.00 86.12 205 GLY A O 1
ATOM 1533 N N . GLY A 1 206 ? -4.330 -20.212 16.316 1.00 90.62 206 GLY A N 1
ATOM 1534 C CA . GLY A 1 206 ? -5.113 -20.190 17.558 1.00 90.62 206 GLY A CA 1
ATOM 1535 C C . GLY A 1 206 ? -6.541 -19.681 17.375 1.00 90.62 206 GLY A C 1
ATOM 1536 O O . GLY A 1 206 ? -7.461 -20.180 18.005 1.00 90.62 206 GLY A O 1
ATOM 1537 N N . GLY A 1 207 ? -6.760 -18.736 16.463 1.00 95.62 207 GLY A N 1
ATOM 1538 C CA . GLY A 1 207 ? -8.091 -18.258 16.104 1.00 95.62 207 GLY A CA 1
ATOM 1539 C C . GLY A 1 207 ? -8.707 -19.077 14.970 1.00 95.62 207 GLY A C 1
ATOM 1540 O O . GLY A 1 207 ? -9.693 -19.785 15.176 1.00 95.62 207 GLY A O 1
ATOM 1541 N N . ILE A 1 208 ? -8.136 -18.963 13.769 1.00 96.25 208 ILE A N 1
ATOM 1542 C CA . ILE A 1 208 ? -8.656 -19.579 12.543 1.00 96.25 208 ILE A CA 1
ATOM 1543 C C . ILE A 1 208 ? -7.565 -20.320 11.759 1.00 96.25 208 ILE A C 1
ATOM 1545 O O . ILE A 1 208 ? -6.479 -19.782 11.523 1.00 96.25 208 ILE A O 1
ATOM 1549 N N . VAL A 1 209 ? -7.888 -21.525 11.287 1.00 96.50 209 VAL A N 1
ATOM 1550 C CA . VAL A 1 209 ? -7.092 -22.278 10.307 1.00 96.50 209 VAL A CA 1
ATOM 1551 C C . VAL A 1 209 ? -7.924 -22.560 9.066 1.00 96.50 209 VAL A C 1
ATOM 1553 O O . VAL A 1 209 ? -9.047 -23.046 9.164 1.00 96.50 209 VAL A O 1
ATOM 1556 N N . VAL A 1 210 ? -7.351 -22.276 7.897 1.00 96.94 210 VAL A N 1
ATOM 1557 C CA . VAL A 1 210 ? -7.958 -22.512 6.583 1.00 96.94 210 VAL A CA 1
ATOM 1558 C C . VAL A 1 210 ? -7.043 -23.423 5.763 1.00 96.94 210 VAL A C 1
ATOM 1560 O O . VAL A 1 210 ? -5.909 -23.052 5.457 1.00 96.94 210 VAL A O 1
ATOM 1563 N N . GLY A 1 211 ? -7.522 -24.609 5.392 1.00 96.50 211 GLY A N 1
ATOM 1564 C CA . GLY A 1 211 ? -6.796 -25.589 4.578 1.00 96.50 211 GLY A CA 1
ATOM 1565 C C . GLY A 1 211 ? -6.593 -25.147 3.124 1.00 96.50 211 GLY A C 1
ATOM 1566 O O . GLY A 1 211 ? -5.650 -25.582 2.456 1.00 96.50 211 GLY A O 1
ATOM 1567 N N . GLY A 1 212 ? -7.441 -24.247 2.631 1.00 96.56 212 GLY A N 1
ATOM 1568 C CA . GLY A 1 212 ? -7.351 -23.629 1.315 1.00 96.56 212 GLY A CA 1
ATOM 1569 C C . GLY A 1 212 ? -6.799 -22.200 1.322 1.00 96.56 212 GLY A C 1
ATOM 1570 O O . GLY A 1 212 ? -5.827 -21.864 2.010 1.00 96.56 212 GLY A O 1
ATOM 1571 N N . ALA A 1 213 ? -7.400 -21.360 0.483 1.00 96.19 213 ALA A N 1
ATOM 1572 C CA . ALA A 1 213 ? -7.158 -19.929 0.421 1.00 96.19 213 ALA A CA 1
ATOM 1573 C C . ALA A 1 213 ? -8.114 -19.171 1.356 1.00 96.19 213 ALA A C 1
ATOM 1575 O O . ALA A 1 213 ? -9.315 -19.428 1.375 1.00 96.19 213 ALA A O 1
ATOM 1576 N N . LEU A 1 214 ? -7.591 -18.191 2.095 1.00 96.38 214 LEU A N 1
ATOM 1577 C CA . LEU A 1 214 ? -8.387 -17.250 2.882 1.00 96.38 214 LEU A CA 1
ATOM 1578 C C . LEU A 1 214 ? -8.461 -15.911 2.149 1.00 96.38 214 LEU A C 1
ATOM 1580 O O . LEU A 1 214 ? -7.454 -15.212 2.007 1.00 96.38 214 LEU A O 1
ATOM 1584 N N . GLN A 1 215 ? -9.656 -15.532 1.705 1.00 95.50 215 GLN A N 1
ATOM 1585 C CA . GLN A 1 215 ? -9.924 -14.274 1.023 1.00 95.50 215 GLN A CA 1
ATOM 1586 C C . GLN A 1 215 ? -10.808 -13.373 1.886 1.00 95.50 215 GLN A C 1
ATOM 1588 O O . GLN A 1 215 ? -11.976 -13.673 2.103 1.00 95.50 215 GLN A O 1
ATOM 1593 N N . SER A 1 216 ? -10.285 -12.229 2.330 1.00 93.81 216 SER A N 1
ATOM 1594 C CA . SER A 1 216 ? -11.076 -11.194 3.011 1.00 93.81 216 SER A CA 1
ATOM 1595 C C . SER A 1 216 ? -11.245 -9.981 2.104 1.00 93.81 216 SER A C 1
ATOM 1597 O O . SER A 1 216 ? -10.251 -9.440 1.621 1.00 93.81 216 SER A O 1
ATOM 1599 N N . ARG A 1 217 ? -12.492 -9.565 1.840 1.00 88.44 217 ARG A N 1
ATOM 1600 C CA . ARG A 1 217 ? -12.813 -8.396 0.992 1.00 88.44 217 ARG A CA 1
ATOM 1601 C C . ARG A 1 217 ? -13.058 -7.130 1.813 1.00 88.44 217 ARG A C 1
ATOM 1603 O O . ARG A 1 217 ? -12.438 -6.089 1.606 1.00 88.44 217 ARG A O 1
ATOM 1610 N N . THR A 1 218 ? -14.019 -7.209 2.720 1.00 85.81 218 THR A N 1
ATOM 1611 C CA . THR A 1 218 ? -14.468 -6.091 3.568 1.00 85.81 218 THR A CA 1
ATOM 1612 C C . THR A 1 218 ? -14.742 -6.546 4.997 1.00 85.81 218 THR A C 1
ATOM 1614 O O . THR A 1 218 ? -15.254 -5.766 5.795 1.00 85.81 218 THR A O 1
ATOM 1617 N N . ALA A 1 219 ? -14.425 -7.804 5.312 1.00 91.75 219 ALA A N 1
ATOM 1618 C CA . ALA A 1 219 ? -14.675 -8.377 6.618 1.00 91.75 219 ALA A CA 1
ATOM 1619 C C . ALA A 1 219 ? -13.656 -7.867 7.627 1.00 91.75 219 ALA A C 1
ATOM 1621 O O . ALA A 1 219 ? -12.461 -7.772 7.326 1.00 91.75 219 ALA A O 1
ATOM 1622 N N . THR A 1 220 ? -14.130 -7.588 8.833 1.00 91.56 220 THR A N 1
ATOM 1623 C CA . THR A 1 220 ? -13.259 -7.324 9.974 1.00 91.56 220 THR A CA 1
ATOM 1624 C C . THR A 1 220 ? -13.022 -8.642 10.698 1.00 91.56 220 THR A C 1
ATOM 1626 O O . THR A 1 220 ? -13.985 -9.303 11.078 1.00 91.56 220 THR A O 1
ATOM 1629 N N . ILE A 1 221 ? -11.756 -9.016 10.882 1.00 94.56 221 ILE A N 1
ATOM 1630 C CA . ILE A 1 221 ? -11.359 -10.118 11.760 1.00 94.56 221 ILE A CA 1
ATOM 1631 C C . ILE A 1 221 ? -10.747 -9.477 13.002 1.00 94.56 221 ILE A C 1
ATOM 1633 O O . ILE A 1 221 ? -9.755 -8.760 12.876 1.00 94.56 221 ILE A O 1
ATOM 1637 N N . ASP A 1 222 ? -11.354 -9.706 14.158 1.00 94.31 222 ASP A N 1
ATOM 1638 C CA . ASP A 1 222 ? -10.838 -9.299 15.460 1.00 94.31 222 ASP A CA 1
ATOM 1639 C C . ASP A 1 222 ? -10.406 -10.551 16.223 1.00 94.31 222 ASP A C 1
ATOM 1641 O O . ASP A 1 222 ? -11.151 -11.531 16.280 1.00 94.31 222 ASP A O 1
ATOM 1645 N N . ALA A 1 223 ? -9.183 -10.553 16.738 1.00 95.38 223 ALA A N 1
ATOM 1646 C CA . ALA A 1 223 ? -8.588 -11.712 17.384 1.00 95.38 223 ALA A CA 1
ATOM 1647 C C . ALA A 1 223 ? -7.852 -11.278 18.651 1.00 95.38 223 ALA A C 1
ATOM 1649 O O . ALA A 1 223 ? -6.722 -10.792 18.591 1.00 95.38 223 ALA A O 1
ATOM 1650 N N . GLU A 1 224 ? -8.485 -11.479 19.802 1.00 94.69 224 GLU A N 1
ATOM 1651 C CA . GLU A 1 224 ? -7.944 -11.108 21.105 1.00 94.69 224 GLU A CA 1
ATOM 1652 C C . GLU A 1 224 ? -7.522 -12.359 21.880 1.00 94.69 224 GLU A C 1
ATOM 1654 O O . GLU A 1 224 ? -8.260 -13.340 21.963 1.00 94.69 224 GLU A O 1
ATOM 1659 N N . GLY A 1 225 ? -6.311 -12.355 22.444 1.00 93.75 225 GLY A N 1
ATOM 1660 C CA . GLY A 1 225 ? -5.824 -13.468 23.269 1.00 93.75 225 GLY A CA 1
ATOM 1661 C C . GLY A 1 225 ? -5.779 -14.818 22.543 1.00 93.75 225 GLY A C 1
ATOM 1662 O O . GLY A 1 225 ? -5.902 -15.856 23.186 1.00 93.75 225 GLY A O 1
ATOM 1663 N N . CYS A 1 226 ? -5.652 -14.815 21.212 1.00 94.81 226 CYS A N 1
ATOM 1664 C CA . CYS A 1 226 ? -5.585 -16.031 20.412 1.00 94.81 226 CYS A CA 1
ATOM 1665 C C . CYS A 1 226 ? -4.132 -16.469 20.198 1.00 94.81 226 CYS A C 1
ATOM 1667 O O . CYS A 1 226 ? -3.324 -15.688 19.693 1.00 94.81 226 CYS A O 1
ATOM 1669 N N . HIS A 1 227 ? -3.797 -17.715 20.532 1.00 92.38 227 HIS A N 1
ATOM 1670 C CA . HIS A 1 227 ? -2.422 -18.215 20.451 1.00 92.38 227 HIS A CA 1
ATOM 1671 C C . HIS A 1 227 ? -2.357 -19.651 19.922 1.00 92.38 227 HIS A C 1
ATOM 1673 O O . HIS A 1 227 ? -3.156 -20.503 20.297 1.00 92.38 227 HIS A O 1
ATOM 1679 N N . ALA A 1 228 ? -1.365 -19.938 19.085 1.00 93.12 228 ALA A N 1
ATOM 1680 C CA . ALA A 1 228 ? -1.003 -21.293 18.688 1.00 93.12 228 ALA A CA 1
ATOM 1681 C C . ALA A 1 228 ? 0.509 -21.431 18.604 1.00 93.12 228 ALA A C 1
ATOM 1683 O O . ALA A 1 228 ? 1.225 -20.437 18.461 1.00 93.12 228 ALA A O 1
ATOM 1684 N N . TRP A 1 229 ? 0.982 -22.674 18.649 1.00 89.06 229 TRP A N 1
ATOM 1685 C CA . TRP A 1 229 ? 2.402 -22.971 18.499 1.00 89.06 229 TRP A CA 1
ATOM 1686 C C . TRP A 1 229 ? 2.916 -22.600 17.101 1.00 89.06 229 TRP A C 1
ATOM 1688 O O . TRP A 1 229 ? 3.993 -22.019 16.962 1.00 89.06 229 TRP A O 1
ATOM 1698 N N . TYR A 1 230 ? 2.113 -22.864 16.064 1.00 86.75 230 TYR A N 1
ATOM 1699 C CA . TYR A 1 230 ? 2.429 -22.504 14.683 1.00 86.75 230 TYR A CA 1
ATOM 1700 C C . TYR A 1 230 ? 1.386 -21.540 14.097 1.00 86.75 230 TYR A C 1
ATOM 1702 O O . TYR A 1 230 ? 0.190 -21.812 14.090 1.00 86.75 230 TYR A O 1
ATOM 1710 N N . GLY A 1 231 ? 1.828 -20.412 13.532 1.00 80.38 231 GLY A N 1
ATOM 1711 C CA . GLY A 1 231 ? 0.954 -19.506 12.769 1.00 80.38 231 GLY A CA 1
ATOM 1712 C C . GLY A 1 231 ? 0.137 -18.493 13.586 1.00 80.38 231 GLY A C 1
ATOM 1713 O O . GLY A 1 231 ? -0.777 -17.886 13.038 1.00 80.38 231 GLY A O 1
ATOM 1714 N N . GLY A 1 232 ? 0.449 -18.266 14.867 1.00 91.31 232 GLY A N 1
ATOM 1715 C CA . GLY A 1 232 ? -0.200 -17.214 15.665 1.00 91.31 232 GLY A CA 1
ATOM 1716 C C . GLY A 1 232 ? -1.716 -17.407 15.762 1.00 91.31 232 GLY A C 1
ATOM 1717 O O . GLY A 1 232 ? -2.168 -18.505 16.064 1.00 91.31 232 GLY A O 1
ATOM 1718 N N . PHE A 1 233 ? -2.516 -16.367 15.502 1.00 93.44 233 PHE A N 1
ATOM 1719 C CA . PHE A 1 233 ? -3.984 -16.462 15.536 1.00 93.44 233 PHE A CA 1
ATOM 1720 C C . PHE A 1 233 ? -4.618 -16.907 14.206 1.00 93.44 233 PHE A C 1
ATOM 1722 O O . PHE A 1 233 ? -5.786 -17.290 14.197 1.00 93.44 233 PHE A O 1
ATOM 1729 N N . LEU A 1 234 ? -3.894 -16.843 13.085 1.00 94.19 234 LEU A N 1
ATOM 1730 C CA . LEU A 1 234 ? -4.453 -17.055 11.749 1.00 94.19 234 LEU A CA 1
ATOM 1731 C C . LEU A 1 234 ? -3.473 -17.808 10.859 1.00 94.19 234 LEU A C 1
ATOM 1733 O O . LEU A 1 234 ? -2.353 -17.355 10.625 1.00 94.19 234 LEU A O 1
ATOM 1737 N N . ARG A 1 235 ? -3.940 -18.913 10.274 1.00 94.38 235 ARG A N 1
ATOM 1738 C CA . ARG A 1 235 ? -3.188 -19.680 9.280 1.00 94.38 235 ARG A CA 1
ATOM 1739 C C . ARG A 1 235 ? -4.042 -19.995 8.057 1.00 94.38 235 ARG A C 1
ATOM 1741 O O . ARG A 1 235 ? -5.176 -20.442 8.183 1.00 94.38 235 ARG A O 1
ATOM 1748 N N . ALA A 1 236 ? -3.463 -19.809 6.876 1.00 95.00 236 ALA A N 1
ATOM 1749 C CA . ALA A 1 236 ? -4.002 -20.300 5.612 1.00 95.00 236 ALA A CA 1
ATOM 1750 C C . ALA A 1 236 ? -2.935 -21.162 4.928 1.00 95.00 236 ALA A C 1
ATOM 1752 O O . ALA A 1 236 ? -1.801 -20.707 4.769 1.00 95.00 236 ALA A O 1
ATOM 1753 N N . SER A 1 237 ? -3.276 -22.391 4.545 1.00 93.06 237 SER A N 1
ATOM 1754 C CA . SER A 1 237 ? -2.299 -23.359 4.027 1.00 93.06 237 SER A CA 1
ATOM 1755 C C . SER A 1 237 ? -1.884 -23.097 2.579 1.00 93.06 237 SER A C 1
ATOM 1757 O O . SER A 1 237 ? -0.781 -23.480 2.195 1.00 93.06 237 SER A O 1
ATOM 1759 N N . LYS A 1 238 ? -2.729 -22.439 1.769 1.00 93.75 238 LYS A N 1
ATOM 1760 C CA . LYS A 1 238 ? -2.399 -22.108 0.369 1.00 93.75 238 LYS A CA 1
ATOM 1761 C C . LYS A 1 238 ? -2.080 -20.632 0.170 1.00 93.75 238 LYS A C 1
ATOM 1763 O O . LYS A 1 238 ? -0.970 -20.282 -0.217 1.00 93.75 238 LYS A O 1
ATOM 1768 N N . GLU A 1 239 ? -3.061 -19.758 0.387 1.00 92.50 239 GLU A N 1
ATOM 1769 C CA . GLU A 1 239 ? -2.928 -18.337 0.061 1.00 92.50 239 GLU A CA 1
ATOM 1770 C C . GLU A 1 239 ? -3.741 -17.456 1.014 1.00 92.50 239 GLU A C 1
ATOM 1772 O O . GLU A 1 239 ? -4.901 -17.738 1.299 1.00 92.50 239 GLU A O 1
ATOM 1777 N N . LEU A 1 240 ? -3.151 -16.345 1.462 1.00 91.44 240 LEU A N 1
ATOM 1778 C CA . LEU A 1 240 ? -3.844 -15.301 2.213 1.00 91.44 240 LEU A CA 1
ATOM 1779 C C . LEU A 1 240 ? -4.061 -14.070 1.318 1.00 91.44 240 LEU A C 1
ATOM 1781 O O . LEU A 1 240 ? -3.127 -13.310 1.039 1.00 91.44 240 LEU A O 1
ATOM 1785 N N . ARG A 1 241 ? -5.306 -13.857 0.880 1.00 87.00 241 ARG A N 1
ATOM 1786 C CA . ARG A 1 241 ? -5.742 -12.700 0.084 1.00 87.00 241 ARG A CA 1
ATOM 1787 C C . ARG A 1 241 ? -6.560 -11.739 0.932 1.00 87.00 241 ARG A C 1
ATOM 1789 O O . ARG A 1 241 ? -7.787 -11.760 0.929 1.00 87.00 241 ARG A O 1
ATOM 1796 N N . ILE A 1 242 ? -5.876 -10.822 1.599 1.00 79.50 242 ILE A N 1
ATOM 1797 C CA . ILE A 1 242 ? -6.531 -9.636 2.152 1.00 79.50 242 ILE A CA 1
ATOM 1798 C C . ILE A 1 242 ? -6.687 -8.650 0.993 1.00 79.50 242 ILE A C 1
ATOM 1800 O O . ILE A 1 242 ? -5.734 -7.977 0.593 1.00 79.50 242 ILE A O 1
ATOM 1804 N N . LEU A 1 243 ? -7.873 -8.622 0.386 1.00 71.31 243 LEU A N 1
ATOM 1805 C CA . LEU A 1 243 ? -8.235 -7.606 -0.590 1.00 71.31 243 LEU A CA 1
ATOM 1806 C C . LEU A 1 243 ? -8.510 -6.324 0.186 1.00 71.31 243 LEU A C 1
ATOM 1808 O O . LEU A 1 243 ? -9.634 -6.058 0.594 1.00 71.31 243 LEU A O 1
ATOM 1812 N N . TRP A 1 244 ? -7.454 -5.541 0.403 1.00 58.69 244 TRP A N 1
ATOM 1813 C CA . TRP A 1 244 ? -7.552 -4.183 0.922 1.00 58.69 244 TRP A CA 1
ATOM 1814 C C . TRP A 1 244 ? -8.461 -3.390 -0.007 1.00 58.69 244 TRP A C 1
ATOM 1816 O O . TRP A 1 244 ? -8.075 -2.963 -1.094 1.00 58.69 244 TRP A O 1
ATOM 1826 N N . SER A 1 245 ? -9.719 -3.273 0.385 1.00 52.97 245 SER A N 1
ATOM 1827 C CA . SER A 1 245 ? -10.699 -2.532 -0.378 1.00 52.97 245 SER A CA 1
ATOM 1828 C C . SER A 1 245 ? -10.382 -1.030 -0.246 1.00 52.97 245 SER A C 1
ATOM 1830 O O . SER A 1 245 ? -9.845 -0.581 0.770 1.00 52.97 245 SER A O 1
ATOM 1832 N N . ALA A 1 246 ? -10.750 -0.222 -1.250 1.00 56.41 246 ALA A N 1
ATOM 1833 C CA . ALA A 1 246 ? -10.695 1.250 -1.197 1.00 56.41 246 ALA A CA 1
ATOM 1834 C C . ALA A 1 246 ? -11.204 1.889 0.130 1.00 56.41 246 ALA A C 1
ATOM 1836 O O . ALA A 1 246 ? -10.670 2.931 0.534 1.00 56.41 246 ALA A O 1
ATOM 1837 N N . PRO A 1 247 ? -12.166 1.284 0.867 1.00 59.03 247 PRO A N 1
ATOM 1838 C CA . PRO A 1 247 ? -12.523 1.681 2.220 1.00 59.03 247 PRO A CA 1
ATOM 1839 C C . PRO A 1 247 ? -11.369 1.745 3.215 1.00 59.03 247 PRO A C 1
ATOM 1841 O O . PRO A 1 247 ? -11.451 2.581 4.100 1.00 59.03 247 PRO A O 1
ATOM 1844 N N . TYR A 1 248 ? -10.307 0.935 3.124 1.00 61.22 248 TYR A N 1
ATOM 1845 C CA . TYR A 1 248 ? -9.203 1.017 4.092 1.00 61.22 248 TYR A CA 1
ATOM 1846 C C . TYR A 1 248 ? -8.466 2.355 3.986 1.00 61.22 248 TYR A C 1
ATOM 1848 O O . TYR A 1 248 ? -8.298 3.048 4.987 1.00 61.22 248 TYR A O 1
ATOM 1856 N N . LEU A 1 249 ? -8.096 2.762 2.767 1.00 60.78 249 LEU A N 1
ATOM 1857 C CA . LEU A 1 249 ? -7.451 4.056 2.532 1.00 60.78 249 LEU A CA 1
ATOM 1858 C C . LEU A 1 249 ? -8.387 5.209 2.903 1.00 60.78 249 LEU A C 1
ATOM 1860 O O . LEU A 1 249 ? -7.966 6.159 3.556 1.00 60.78 249 LEU A O 1
ATOM 1864 N N . SER A 1 250 ? -9.674 5.087 2.568 1.00 67.94 250 SER A N 1
ATOM 1865 C CA . SER A 1 250 ? -10.681 6.078 2.958 1.00 67.94 250 SER A CA 1
ATOM 1866 C C . SER A 1 250 ? -10.871 6.152 4.476 1.00 67.94 250 SER A C 1
ATOM 1868 O O . SER A 1 250 ? -10.905 7.252 5.011 1.00 67.94 250 SER A O 1
ATOM 1870 N N . ARG A 1 251 ? -10.921 5.023 5.193 1.00 72.06 251 ARG A N 1
ATOM 1871 C CA . ARG A 1 251 ? -11.029 4.972 6.662 1.00 72.06 251 ARG A CA 1
ATOM 1872 C C . ARG A 1 251 ? -9.776 5.505 7.335 1.00 72.06 251 ARG A C 1
ATOM 1874 O O . ARG A 1 251 ? -9.887 6.250 8.298 1.00 72.06 251 ARG A O 1
ATOM 1881 N N . LYS A 1 252 ? -8.590 5.179 6.819 1.00 77.19 252 LYS A N 1
ATOM 1882 C CA . LYS A 1 252 ? -7.326 5.733 7.315 1.00 77.19 252 LYS A CA 1
ATOM 1883 C C . LYS A 1 252 ? -7.297 7.252 7.147 1.00 77.19 252 LYS A C 1
ATOM 1885 O O . LYS A 1 252 ? -6.972 7.958 8.095 1.00 77.19 252 LYS A O 1
ATOM 1890 N N . LEU A 1 253 ? -7.697 7.760 5.979 1.00 76.50 253 LEU A N 1
ATOM 1891 C CA . LEU A 1 253 ? -7.821 9.199 5.740 1.00 76.50 253 LEU A CA 1
ATOM 1892 C C . LEU A 1 253 ? -8.885 9.840 6.639 1.00 76.50 253 LEU A C 1
ATOM 1894 O O . LEU A 1 253 ? -8.620 10.891 7.212 1.00 76.50 253 LEU A O 1
ATOM 1898 N N . GLN A 1 254 ? -10.044 9.202 6.818 1.00 81.12 254 GLN A N 1
ATOM 1899 C CA . GLN A 1 254 ? -11.089 9.654 7.742 1.00 81.12 254 GLN A CA 1
ATOM 1900 C C . GLN A 1 254 ? -10.589 9.696 9.187 1.00 81.12 254 GLN A C 1
ATOM 1902 O O . GLN A 1 254 ? -10.881 10.654 9.893 1.00 81.12 254 GLN A O 1
ATOM 1907 N N . LEU A 1 255 ? -9.799 8.712 9.620 1.00 87.00 255 LEU A N 1
ATOM 1908 C CA . LEU A 1 255 ? -9.201 8.678 10.953 1.00 87.00 255 LEU A CA 1
ATOM 1909 C C . LEU A 1 255 ? -8.203 9.829 11.118 1.00 87.00 255 LEU A C 1
ATOM 1911 O O . LEU A 1 255 ? -8.315 10.599 12.067 1.00 87.00 255 LEU A O 1
ATOM 1915 N N . LEU A 1 256 ? -7.297 10.025 10.154 1.00 85.50 256 LEU A N 1
ATOM 1916 C CA . LEU A 1 256 ? -6.335 11.138 10.160 1.00 85.50 256 LEU A CA 1
ATOM 1917 C C . LEU A 1 256 ? -7.013 12.520 10.099 1.00 85.50 256 LEU A C 1
ATOM 1919 O O . LEU A 1 256 ? -6.526 13.484 10.698 1.00 85.50 256 LEU A O 1
ATOM 1923 N N . GLN A 1 257 ? -8.137 12.633 9.388 1.00 84.00 257 GLN A N 1
ATOM 1924 C CA . GLN A 1 257 ? -8.977 13.834 9.383 1.00 84.00 257 GLN A CA 1
ATOM 1925 C C . GLN A 1 257 ? -9.672 14.022 10.738 1.00 84.00 257 GLN A C 1
ATOM 1927 O O . GLN A 1 257 ? -9.633 15.121 11.293 1.00 84.00 257 GLN A O 1
ATOM 1932 N N . GLY A 1 258 ? -10.222 12.944 11.300 1.00 90.44 258 GLY A N 1
ATOM 1933 C CA . GLY A 1 258 ? -10.906 12.914 12.590 1.00 90.44 258 GLY A CA 1
ATOM 1934 C C . GLY A 1 258 ? -10.007 13.284 13.767 1.00 90.44 258 GLY A C 1
ATOM 1935 O O . GLY A 1 258 ? -10.487 13.913 14.708 1.00 90.44 258 GLY A O 1
ATOM 1936 N N . LEU A 1 259 ? -8.696 13.013 13.686 1.00 93.81 259 LEU A N 1
ATOM 1937 C CA . LEU A 1 259 ? -7.719 13.471 14.684 1.00 93.81 259 LEU A CA 1
ATOM 1938 C C . LEU A 1 259 ? -7.734 14.996 14.869 1.00 93.81 259 LEU A C 1
ATOM 1940 O O . LEU A 1 259 ? -7.469 15.475 15.965 1.00 93.81 259 LEU A O 1
ATOM 1944 N N . GLY A 1 260 ? -8.077 15.773 13.833 1.00 91.62 260 GLY A N 1
ATOM 1945 C CA . GLY A 1 260 ? -8.161 17.235 13.935 1.00 91.62 260 GLY A CA 1
ATOM 1946 C C . GLY A 1 260 ? -9.319 17.725 14.808 1.00 91.62 260 GLY A C 1
ATOM 1947 O O . GLY A 1 260 ? -9.212 18.776 15.433 1.00 91.62 260 GLY A O 1
ATOM 1948 N N . SER A 1 261 ? -10.401 16.952 14.878 1.00 94.56 261 SER A N 1
ATOM 1949 C CA . SER A 1 261 ? -11.582 17.223 15.706 1.00 94.56 261 SER A CA 1
ATOM 1950 C C . SER A 1 261 ? -11.679 16.300 16.922 1.00 94.56 261 SER A C 1
ATOM 1952 O O . SER A 1 261 ? -12.705 16.304 17.601 1.00 94.56 261 SER A O 1
ATOM 1954 N N . PHE A 1 262 ? -10.647 15.491 17.188 1.00 96.44 262 PHE A N 1
ATOM 1955 C CA . PHE A 1 262 ? -10.654 14.486 18.250 1.00 96.44 262 PHE A CA 1
ATOM 1956 C C . PHE A 1 262 ? -10.955 15.135 19.594 1.00 96.44 262 PHE A C 1
ATOM 1958 O O . PHE A 1 262 ? -10.315 16.112 19.946 1.00 96.44 262 PHE A O 1
ATOM 1965 N N . ASP A 1 263 ? -11.926 14.639 20.344 1.00 96.44 263 ASP A N 1
ATOM 1966 C CA . ASP A 1 263 ? -12.332 15.223 21.619 1.00 96.44 263 ASP A CA 1
ATOM 1967 C C . ASP A 1 263 ? -12.538 14.100 22.625 1.00 96.44 263 ASP A C 1
ATOM 1969 O O . ASP A 1 263 ? -13.476 13.311 22.482 1.00 96.44 263 ASP A O 1
ATOM 1973 N N . LEU A 1 264 ? -11.659 14.022 23.627 1.00 96.62 264 LEU A N 1
ATOM 1974 C CA . LEU A 1 264 ? -11.717 12.968 24.635 1.00 96.62 264 LEU A CA 1
ATOM 1975 C C . LEU A 1 264 ? -13.024 13.020 25.445 1.00 96.62 264 LEU A C 1
ATOM 1977 O O . LEU A 1 264 ? -13.496 11.991 25.908 1.00 96.62 264 LEU A O 1
ATOM 1981 N N . ALA A 1 265 ? -13.670 14.183 25.579 1.00 95.12 265 ALA A N 1
ATOM 1982 C CA . ALA A 1 265 ? -14.949 14.266 26.288 1.00 95.12 265 ALA A CA 1
ATOM 1983 C C . ALA A 1 265 ? -16.094 13.572 25.528 1.00 95.12 265 ALA A C 1
ATOM 1985 O O . ALA A 1 265 ? -17.076 13.146 26.140 1.00 95.12 265 ALA A O 1
ATOM 1986 N N . LYS A 1 266 ? -15.967 13.450 24.199 1.00 95.44 266 LYS A N 1
ATOM 1987 C CA . LYS A 1 266 ? -16.970 12.841 23.312 1.00 95.44 266 LYS A CA 1
ATOM 1988 C C . LYS A 1 266 ? -16.724 11.357 23.056 1.00 95.44 266 LYS A C 1
ATOM 1990 O O . LYS A 1 266 ? -17.566 10.716 22.427 1.00 95.44 266 LYS A O 1
ATOM 1995 N N . THR A 1 267 ? -15.589 10.807 23.490 1.00 92.94 267 THR A N 1
ATOM 1996 C CA . THR A 1 267 ? -15.316 9.382 23.307 1.00 92.94 267 THR A CA 1
ATOM 1997 C C . THR A 1 267 ? -16.214 8.555 24.226 1.00 92.94 267 THR A C 1
ATOM 1999 O O . THR A 1 267 ? -16.464 8.894 25.385 1.00 92.94 267 THR A O 1
ATOM 2002 N N . GLN A 1 268 ? -16.738 7.458 23.682 1.00 92.25 268 GLN A N 1
ATOM 2003 C CA . GLN A 1 268 ? -17.546 6.500 24.426 1.00 92.25 268 GLN A CA 1
ATOM 2004 C C . GLN A 1 268 ? -16.669 5.304 24.788 1.00 92.25 268 GLN A C 1
ATOM 2006 O O . GLN A 1 268 ? -15.976 4.760 23.930 1.00 92.25 268 GLN A O 1
ATOM 2011 N N . CYS A 1 269 ? -16.694 4.909 26.058 1.00 92.75 269 CYS A N 1
ATOM 2012 C CA . CYS A 1 269 ? -16.119 3.648 26.516 1.00 92.75 269 CYS A CA 1
ATOM 2013 C C . CYS A 1 269 ? -17.256 2.641 26.694 1.00 92.75 269 CYS A C 1
ATOM 2015 O O . CYS A 1 269 ? -18.375 3.028 27.027 1.00 92.75 269 CYS A O 1
ATOM 2017 N N . GLY A 1 270 ? -16.976 1.350 26.502 1.00 83.56 270 GLY A N 1
ATOM 2018 C CA . GLY A 1 270 ? -17.978 0.303 26.732 1.00 83.56 270 GLY A CA 1
ATOM 2019 C C . GLY A 1 270 ? -18.432 0.214 28.195 1.00 83.56 270 GLY A C 1
ATOM 2020 O O . GLY A 1 270 ? -19.523 -0.283 28.466 1.00 83.56 270 GLY A O 1
ATOM 2021 N N . ARG A 1 271 ? -17.605 0.699 29.132 1.00 88.38 271 ARG A N 1
ATOM 2022 C CA . ARG A 1 271 ? -17.860 0.738 30.577 1.00 88.38 271 ARG A CA 1
ATOM 2023 C C . ARG A 1 271 ? -17.349 2.050 31.178 1.00 88.38 271 ARG A C 1
ATOM 2025 O O . ARG A 1 271 ? -16.333 2.590 30.736 1.00 88.38 271 ARG A O 1
ATOM 2032 N N . GLU A 1 272 ? -18.035 2.555 32.202 1.00 94.75 272 GLU A N 1
ATOM 2033 C CA . GLU A 1 272 ? -17.654 3.801 32.889 1.00 94.75 272 GLU A CA 1
ATOM 2034 C C . GLU A 1 272 ? -16.411 3.624 33.774 1.00 94.75 272 GLU A C 1
ATOM 2036 O O . GLU A 1 272 ? -15.653 4.573 33.987 1.00 94.75 272 GLU A O 1
ATOM 2041 N N . GLU A 1 273 ? -16.156 2.411 34.267 1.00 94.50 273 GLU A N 1
ATOM 2042 C CA . GLU A 1 273 ? -14.941 2.091 35.020 1.00 94.50 273 GLU A CA 1
ATOM 2043 C C . GLU A 1 273 ? -13.697 2.220 34.136 1.00 94.50 273 GLU A C 1
ATOM 2045 O O . GLU A 1 273 ? -12.725 2.860 34.539 1.00 94.50 273 GLU A O 1
ATOM 2050 N N . ASP A 1 274 ? -13.767 1.700 32.907 1.00 91.75 274 ASP A N 1
ATOM 2051 C CA . ASP A 1 274 ? -12.689 1.804 31.920 1.00 91.75 274 ASP A CA 1
ATOM 2052 C C . ASP A 1 274 ? -12.434 3.272 31.569 1.00 91.75 274 ASP A C 1
ATOM 2054 O O . ASP A 1 274 ? -11.286 3.709 31.508 1.00 91.75 274 ASP A O 1
ATOM 2058 N N . LYS A 1 275 ? -13.503 4.070 31.433 1.00 94.94 275 LYS A N 1
ATOM 2059 C CA . LYS A 1 275 ? -13.391 5.514 31.205 1.00 94.94 275 LYS A CA 1
ATOM 2060 C C . LYS A 1 275 ? -12.637 6.207 32.335 1.00 94.94 275 LYS A C 1
ATOM 2062 O O . LYS A 1 275 ? -11.706 6.961 32.064 1.00 94.94 275 LYS A O 1
ATOM 2067 N N . LYS A 1 276 ? -13.004 5.948 33.596 1.00 96.00 276 LYS A N 1
ATOM 2068 C CA . LYS A 1 276 ? -12.319 6.526 34.767 1.00 96.00 276 LYS A CA 1
ATOM 2069 C C . LYS A 1 276 ? -10.857 6.097 34.836 1.00 96.00 276 LYS A C 1
ATOM 2071 O O . LYS A 1 276 ? -10.002 6.937 35.103 1.00 96.00 276 LYS A O 1
ATOM 2076 N N . PHE A 1 277 ? -10.577 4.822 34.571 1.00 96.06 277 PHE A N 1
ATOM 2077 C CA . PHE A 1 277 ? -9.222 4.278 34.561 1.00 96.06 277 PHE A CA 1
ATOM 2078 C C . PHE A 1 277 ? -8.354 4.937 33.479 1.00 96.06 277 PHE A C 1
ATOM 2080 O O . PHE A 1 277 ? -7.294 5.482 33.785 1.00 96.06 277 PHE A O 1
ATOM 2087 N N . ILE A 1 278 ? -8.841 4.974 32.235 1.00 95.69 278 ILE A N 1
ATOM 2088 C CA . ILE A 1 278 ? -8.144 5.591 31.099 1.00 95.69 278 ILE A CA 1
ATOM 2089 C C . ILE A 1 278 ? -7.958 7.095 31.331 1.00 95.69 278 ILE A C 1
ATOM 2091 O O . ILE A 1 278 ? -6.864 7.615 31.128 1.00 95.69 278 ILE A O 1
ATOM 2095 N N . HIS A 1 279 ? -8.991 7.804 31.796 1.00 97.25 279 HIS A N 1
ATOM 2096 C CA . HIS A 1 279 ? -8.895 9.235 32.100 1.00 97.25 279 HIS A CA 1
ATOM 2097 C C . HIS A 1 279 ? -7.884 9.512 33.218 1.00 97.25 279 HIS A C 1
ATOM 2099 O O . HIS A 1 279 ? -7.130 10.476 33.115 1.00 97.25 279 HIS A O 1
ATOM 2105 N N . GLY A 1 280 ? -7.832 8.668 34.253 1.00 95.94 280 GLY A N 1
ATOM 2106 C CA . GLY A 1 280 ? -6.836 8.762 35.321 1.00 95.94 280 GLY A CA 1
ATOM 2107 C C . GLY A 1 280 ? -5.409 8.631 34.789 1.00 95.94 280 GLY A C 1
ATOM 2108 O O . GLY A 1 280 ? -4.589 9.509 35.043 1.00 95.94 280 GLY A O 1
ATOM 2109 N N . ALA A 1 281 ? -5.145 7.606 33.972 1.00 95.75 281 ALA A N 1
ATOM 2110 C CA . ALA A 1 281 ? -3.838 7.408 33.339 1.00 95.75 281 ALA A CA 1
ATOM 2111 C C . ALA A 1 281 ? -3.459 8.569 32.402 1.00 95.75 281 ALA A C 1
ATOM 2113 O O . ALA A 1 281 ? -2.319 9.028 32.390 1.00 95.75 281 ALA A O 1
ATOM 2114 N N . ILE A 1 282 ? -4.426 9.101 31.648 1.00 96.06 282 ILE A N 1
ATOM 2115 C CA . ILE A 1 282 ? -4.207 10.266 30.784 1.00 96.06 282 ILE A CA 1
ATOM 2116 C C . ILE A 1 282 ? -3.829 11.502 31.609 1.00 96.06 282 ILE A C 1
ATOM 2118 O O . ILE A 1 282 ? -2.895 12.211 31.241 1.00 96.06 282 ILE A O 1
ATOM 2122 N N . VAL A 1 283 ? -4.529 11.768 32.714 1.00 96.88 283 VAL A N 1
ATOM 2123 C CA . VAL A 1 283 ? -4.204 12.887 33.614 1.00 96.88 283 VAL A CA 1
ATOM 2124 C C . VAL A 1 283 ? -2.827 12.692 34.246 1.00 96.88 283 VAL A C 1
ATOM 2126 O O . VAL A 1 283 ? -2.072 13.653 34.338 1.00 96.88 283 VAL A O 1
ATOM 2129 N N . GLU A 1 284 ? -2.466 11.467 34.621 1.00 95.94 284 GLU A N 1
ATOM 2130 C CA . GLU A 1 284 ? -1.141 11.151 35.163 1.00 95.94 284 GLU A CA 1
ATOM 2131 C C . GLU A 1 284 ? -0.017 11.418 34.146 1.00 95.94 284 GLU A C 1
ATOM 2133 O O . GLU A 1 284 ? 0.995 12.025 34.494 1.00 95.94 284 GLU A O 1
ATOM 2138 N N . TRP A 1 285 ? -0.190 11.020 32.880 1.00 93.69 285 TRP A N 1
ATOM 2139 C CA . TRP A 1 285 ? 0.854 11.156 31.853 1.00 93.69 285 TRP A CA 1
ATOM 2140 C C . TRP A 1 285 ? 0.924 12.538 31.204 1.00 93.69 285 TRP A C 1
ATOM 2142 O O . TRP A 1 285 ? 2.009 13.009 30.868 1.00 93.69 285 TRP A O 1
ATOM 2152 N N . TYR A 1 286 ? -0.224 13.182 31.000 1.00 93.94 286 TYR A N 1
ATOM 2153 C CA . TYR A 1 286 ? -0.332 14.438 30.250 1.00 93.94 286 TYR A CA 1
ATOM 2154 C C . TYR A 1 286 ? -0.694 15.636 31.137 1.00 93.94 286 TYR A C 1
ATOM 2156 O O . TYR A 1 286 ? -0.801 16.754 30.640 1.00 93.94 286 TYR A O 1
ATOM 2164 N N . GLY A 1 287 ? -0.902 15.430 32.439 1.00 95.94 287 GLY A N 1
ATOM 2165 C CA . GLY A 1 287 ? -1.297 16.456 33.409 1.00 95.94 287 GLY A CA 1
ATOM 2166 C C . GLY A 1 287 ? -2.788 16.807 33.377 1.00 95.94 287 GLY A C 1
ATOM 2167 O O . GLY A 1 287 ? -3.367 17.133 34.410 1.00 95.94 287 GLY A O 1
ATOM 2168 N N . SER A 1 288 ? -3.443 16.729 32.213 1.00 97.56 288 SER A N 1
ATOM 2169 C CA . SER A 1 288 ? -4.888 16.941 32.082 1.00 97.56 288 SER A CA 1
ATOM 2170 C C . SER A 1 288 ? -5.481 16.261 30.841 1.00 97.56 288 SER A C 1
ATOM 2172 O O . SER A 1 288 ? -4.789 15.954 29.868 1.00 97.56 288 SER A O 1
ATOM 2174 N N . LEU A 1 289 ? -6.805 16.063 30.846 1.00 97.25 289 LEU A N 1
ATOM 2175 C CA . LEU A 1 289 ? -7.556 15.535 29.696 1.00 97.25 289 LEU A CA 1
ATOM 2176 C C . LEU A 1 289 ? -7.489 16.474 28.476 1.00 97.25 289 LEU A C 1
ATOM 2178 O O . LEU A 1 289 ? -7.476 16.031 27.323 1.00 97.25 289 LEU A O 1
ATOM 2182 N N . GLU A 1 290 ? -7.428 17.782 28.730 1.00 96.88 290 GLU A N 1
ATOM 2183 C CA . GLU A 1 290 ? -7.301 18.810 27.698 1.00 96.88 290 GLU A CA 1
ATOM 2184 C C . GLU A 1 290 ? -5.900 18.814 27.076 1.00 96.88 290 GLU A C 1
ATOM 2186 O O . GLU A 1 290 ? -5.772 18.901 25.851 1.00 96.88 290 GLU A O 1
ATOM 2191 N N . ALA A 1 291 ? -4.852 18.636 27.888 1.00 92.62 291 ALA A N 1
ATOM 2192 C CA . ALA A 1 291 ? -3.479 18.519 27.406 1.00 92.62 291 ALA A CA 1
ATOM 2193 C C . ALA A 1 291 ? -3.315 17.305 26.481 1.00 92.62 291 ALA A C 1
ATOM 2195 O O . ALA A 1 291 ? -2.718 17.426 25.411 1.00 92.62 291 ALA A O 1
ATOM 2196 N N . PHE A 1 292 ? -3.928 16.166 26.818 1.00 96.69 292 PHE A N 1
ATOM 2197 C CA . PHE A 1 292 ? -3.959 15.002 25.931 1.00 96.69 292 PHE A CA 1
ATOM 2198 C C . PHE A 1 292 ? -4.729 15.264 24.636 1.00 96.69 292 PHE A C 1
ATOM 2200 O O . PHE A 1 292 ? -4.234 14.966 23.551 1.00 96.69 292 PHE A O 1
ATOM 2207 N N . THR A 1 293 ? -5.916 15.868 24.717 1.00 96.94 293 THR A N 1
ATOM 2208 C CA . THR A 1 293 ? -6.697 16.220 23.519 1.00 96.94 293 THR A CA 1
ATOM 2209 C C . THR A 1 293 ? -5.903 17.155 22.599 1.00 96.94 293 THR A C 1
ATOM 2211 O O . THR A 1 293 ? -5.880 16.966 21.381 1.00 96.94 293 THR A O 1
ATOM 2214 N N . THR A 1 294 ? -5.189 18.119 23.180 1.00 95.12 294 THR A N 1
ATOM 2215 C CA . THR A 1 294 ? -4.289 19.035 22.466 1.00 95.12 294 THR A CA 1
ATOM 2216 C C . THR A 1 294 ? -3.106 18.291 21.845 1.00 95.12 294 THR A C 1
ATOM 2218 O O . THR A 1 294 ? -2.779 18.526 20.680 1.00 95.12 294 THR A O 1
ATOM 2221 N N . TYR A 1 295 ? -2.509 17.346 22.574 1.00 94.50 295 TYR A N 1
ATOM 2222 C CA . TYR A 1 295 ? -1.431 16.493 22.076 1.00 94.50 295 TYR A CA 1
ATOM 2223 C C . TYR A 1 295 ? -1.873 15.642 20.873 1.00 94.50 295 TYR A C 1
ATOM 2225 O O . TYR A 1 295 ? -1.184 15.605 19.850 1.00 94.50 295 TYR A O 1
ATOM 2233 N N . VAL A 1 296 ? -3.052 15.014 20.955 1.00 95.81 296 VAL A N 1
ATOM 2234 C CA . VAL A 1 296 ? -3.614 14.195 19.870 1.00 95.81 296 VAL A CA 1
ATOM 2235 C C . VAL A 1 296 ? -3.928 15.046 18.638 1.00 95.81 296 VAL A C 1
ATOM 2237 O O . VAL A 1 296 ? -3.567 14.666 17.524 1.00 95.81 296 VAL A O 1
ATOM 2240 N N . ARG A 1 297 ? -4.559 16.215 18.824 1.00 94.62 297 ARG A N 1
ATOM 2241 C CA . ARG A 1 297 ? -4.918 17.136 17.728 1.00 94.62 297 ARG A CA 1
ATOM 2242 C C . ARG A 1 297 ? -3.709 17.780 17.048 1.00 94.62 297 ARG A C 1
ATOM 2244 O O . ARG A 1 297 ? -3.800 18.110 15.862 1.00 94.62 297 ARG A O 1
ATOM 2251 N N . GLY A 1 298 ? -2.629 18.000 17.796 1.00 93.38 298 GLY A N 1
ATOM 2252 C CA . GLY A 1 298 ? -1.408 18.652 17.330 1.00 93.38 298 GLY A CA 1
ATOM 2253 C C . GLY A 1 298 ? -0.285 17.643 17.072 1.00 93.38 298 GLY A C 1
ATOM 2254 O O . GLY A 1 298 ? -0.298 17.015 16.013 1.00 93.38 298 GLY A O 1
ATOM 2255 N N . PRO A 1 299 ? 0.677 17.479 18.003 1.00 91.06 299 PRO A N 1
ATOM 2256 C CA . PRO A 1 299 ? 1.878 16.664 17.812 1.00 91.06 299 PRO A CA 1
ATOM 2257 C C . PRO A 1 299 ? 1.653 15.275 17.201 1.00 91.06 299 PRO A C 1
ATOM 2259 O O . PRO A 1 299 ? 2.294 14.947 16.206 1.00 91.06 299 PRO A O 1
ATOM 2262 N N . LEU A 1 300 ? 0.724 14.475 17.741 1.00 91.38 300 LEU A N 1
ATOM 2263 C CA . LEU A 1 300 ? 0.507 13.103 17.264 1.00 91.38 300 LEU A CA 1
ATOM 2264 C C . LEU A 1 300 ? -0.082 13.078 15.851 1.00 91.38 300 LEU A C 1
ATOM 2266 O O . LEU A 1 300 ? 0.388 12.348 14.980 1.00 91.38 300 LEU A O 1
ATOM 2270 N N . ARG A 1 301 ? -1.113 13.893 15.600 1.00 91.25 301 ARG A N 1
ATOM 2271 C CA . ARG A 1 301 ? -1.691 14.033 14.261 1.00 91.25 301 ARG A CA 1
ATOM 2272 C C . ARG A 1 301 ? -0.635 14.469 13.257 1.00 91.25 301 ARG A C 1
ATOM 2274 O O . ARG A 1 301 ? -0.642 13.990 12.129 1.00 91.25 301 ARG A O 1
ATOM 2281 N N . GLU A 1 302 ? 0.248 15.379 13.641 1.00 83.25 302 GLU A N 1
ATOM 2282 C CA . GLU A 1 302 ? 1.315 15.863 12.774 1.00 83.25 302 GLU A CA 1
ATOM 2283 C C . GLU A 1 302 ? 2.354 14.794 12.476 1.00 83.25 302 GLU A C 1
ATOM 2285 O O . GLU A 1 302 ? 2.722 14.649 11.316 1.00 83.25 302 GLU A O 1
ATOM 2290 N N . GLU A 1 303 ? 2.783 14.025 13.471 1.00 85.00 303 GLU A N 1
ATOM 2291 C CA . GLU A 1 303 ? 3.689 12.891 13.276 1.00 85.00 303 GLU A CA 1
ATOM 2292 C C . GLU A 1 303 ? 3.081 11.870 12.305 1.00 85.00 303 GLU A C 1
ATOM 2294 O O . GLU A 1 303 ? 3.692 11.521 11.292 1.00 85.00 303 GLU A O 1
ATOM 2299 N N . LEU A 1 304 ? 1.814 11.508 12.522 1.00 87.06 304 LEU A N 1
ATOM 2300 C CA . LEU A 1 304 ? 1.086 10.590 11.647 1.00 87.06 304 LEU A CA 1
ATOM 2301 C C . LEU A 1 304 ? 0.874 11.163 10.239 1.00 87.06 304 LEU A C 1
ATOM 2303 O O . LEU A 1 304 ? 0.964 10.429 9.253 1.00 87.06 304 LEU A O 1
ATOM 2307 N N . LEU A 1 305 ? 0.610 12.466 10.108 1.00 82.94 305 LEU A N 1
ATOM 2308 C CA . LEU A 1 305 ? 0.502 13.133 8.809 1.00 82.94 305 LEU A CA 1
ATOM 2309 C C . LEU A 1 305 ? 1.862 13.290 8.126 1.00 82.94 305 LEU A C 1
ATOM 2311 O O . LEU A 1 305 ? 1.904 13.269 6.900 1.00 82.94 305 LEU A O 1
ATOM 2315 N N . LEU A 1 306 ? 2.962 13.439 8.865 1.00 78.88 306 LEU A N 1
ATOM 2316 C CA . LEU A 1 306 ? 4.315 13.511 8.314 1.00 78.88 306 LEU A CA 1
ATOM 2317 C C . LEU A 1 306 ? 4.721 12.161 7.731 1.00 78.88 306 LEU A C 1
ATOM 2319 O O . LEU A 1 306 ? 5.126 12.117 6.564 1.00 78.88 306 LEU A O 1
ATOM 2323 N N . ASP A 1 307 ? 4.503 11.078 8.474 1.00 74.19 307 ASP A N 1
ATOM 2324 C CA . ASP A 1 307 ? 4.734 9.718 7.985 1.00 74.19 307 ASP A CA 1
ATOM 2325 C C . ASP A 1 307 ? 3.826 9.390 6.800 1.00 74.19 307 ASP A C 1
ATOM 2327 O O . ASP A 1 307 ? 4.290 8.858 5.788 1.00 74.19 307 ASP A O 1
ATOM 2331 N N . HIS A 1 308 ? 2.555 9.799 6.849 1.00 69.56 308 HIS A N 1
ATOM 2332 C CA . HIS A 1 308 ? 1.634 9.572 5.738 1.00 69.56 308 HIS A CA 1
ATOM 2333 C C . HIS A 1 308 ? 1.918 10.463 4.519 1.00 69.56 308 HIS A C 1
ATOM 2335 O O . HIS A 1 308 ? 1.729 10.032 3.387 1.00 69.56 308 HIS A O 1
ATOM 2341 N N . SER A 1 309 ? 2.432 11.679 4.724 1.00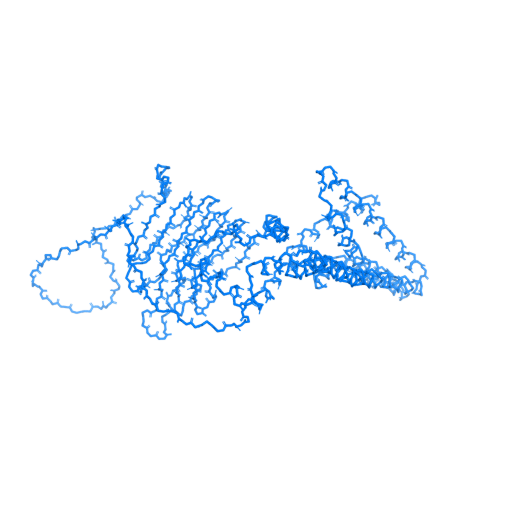 62.06 309 SER A N 1
ATOM 2342 C CA . SER A 1 309 ? 2.862 12.583 3.646 1.00 62.06 309 SER A CA 1
ATOM 2343 C C . SER A 1 309 ? 4.156 12.136 2.975 1.00 62.06 309 SER A C 1
ATOM 2345 O O . SER A 1 309 ? 4.558 12.696 1.948 1.00 62.06 309 SER A O 1
ATOM 2347 N N . SER A 1 310 ? 4.819 11.111 3.514 1.00 65.19 310 SER A N 1
ATOM 2348 C CA . SER A 1 310 ? 5.794 10.361 2.748 1.00 65.19 310 SER A CA 1
ATOM 2349 C C . SER A 1 310 ? 5.053 9.501 1.716 1.00 65.19 310 SER A C 1
ATOM 2351 O O . SER A 1 310 ? 5.011 8.281 1.782 1.00 65.19 310 SER A O 1
ATOM 2353 N N . ASN A 1 311 ? 4.526 10.148 0.669 1.00 64.56 311 ASN A N 1
ATOM 2354 C CA . ASN A 1 311 ? 4.113 9.520 -0.596 1.00 64.56 311 ASN A CA 1
ATOM 2355 C C . ASN A 1 311 ? 5.323 8.907 -1.338 1.00 64.56 311 ASN A C 1
ATOM 2357 O O . ASN A 1 311 ? 5.430 8.942 -2.563 1.00 64.56 311 ASN A O 1
ATOM 2361 N N . LYS A 1 312 ? 6.300 8.389 -0.594 1.00 74.50 312 LYS A N 1
ATOM 2362 C CA . LYS A 1 312 ? 7.466 7.702 -1.103 1.00 74.50 312 LYS A CA 1
ATOM 2363 C C . LYS A 1 312 ? 7.009 6.288 -1.374 1.00 74.50 312 LYS A C 1
ATOM 2365 O O . LYS A 1 312 ? 6.931 5.470 -0.464 1.00 74.50 312 LYS A O 1
ATOM 2370 N N . LEU A 1 313 ? 6.733 6.006 -2.642 1.00 79.25 313 LEU A N 1
ATOM 2371 C CA . LEU A 1 313 ? 6.720 4.629 -3.100 1.00 79.25 313 LEU A CA 1
ATOM 2372 C C . LEU A 1 313 ? 8.084 4.029 -2.714 1.00 79.25 313 LEU A C 1
ATOM 2374 O O . LEU A 1 313 ? 9.110 4.562 -3.159 1.00 79.25 313 LEU A O 1
ATOM 2378 N N . PRO A 1 314 ? 8.144 2.993 -1.856 1.00 83.56 314 PRO A N 1
ATOM 2379 C CA . PRO A 1 314 ? 9.428 2.440 -1.461 1.00 83.56 314 PRO A CA 1
ATOM 2380 C C . PRO A 1 314 ? 10.174 1.989 -2.716 1.00 83.56 314 PRO A C 1
ATOM 2382 O O . PRO A 1 314 ? 9.571 1.441 -3.639 1.00 83.56 314 PRO A O 1
ATOM 2385 N N . TRP A 1 315 ? 11.483 2.236 -2.771 1.00 84.31 315 TRP A N 1
ATOM 2386 C CA . TRP A 1 315 ? 12.253 2.095 -4.012 1.00 84.31 315 TRP A CA 1
ATOM 2387 C C . TRP A 1 315 ? 12.138 0.700 -4.640 1.00 84.31 315 TRP A C 1
ATOM 2389 O O . TRP A 1 315 ? 12.060 0.580 -5.857 1.00 84.31 315 TRP A O 1
ATOM 2399 N N . GLY A 1 316 ? 12.033 -0.349 -3.817 1.00 86.81 316 GLY A N 1
ATOM 2400 C CA . GLY A 1 316 ? 11.801 -1.713 -4.296 1.00 86.81 316 GLY A CA 1
ATOM 2401 C C . GLY A 1 316 ? 10.528 -1.852 -5.138 1.00 86.81 316 GLY A C 1
ATOM 2402 O O . GLY A 1 316 ? 10.548 -2.521 -6.163 1.00 86.81 316 GLY A O 1
ATOM 2403 N N . TYR A 1 317 ? 9.445 -1.164 -4.775 1.00 85.94 317 TYR A N 1
ATOM 2404 C CA . TYR A 1 317 ? 8.211 -1.176 -5.563 1.00 85.94 317 TYR A CA 1
ATOM 2405 C C . TYR A 1 317 ? 8.347 -0.384 -6.848 1.00 85.94 317 TYR A C 1
ATOM 2407 O O . TYR A 1 317 ? 7.903 -0.848 -7.892 1.00 85.94 317 TYR A O 1
ATOM 2415 N N . ALA A 1 318 ? 9.008 0.770 -6.794 1.00 89.50 318 ALA A N 1
ATOM 2416 C CA . ALA A 1 318 ? 9.291 1.541 -7.996 1.00 89.50 318 ALA A CA 1
ATOM 2417 C C . ALA A 1 318 ? 10.103 0.709 -9.009 1.00 89.50 318 ALA A C 1
ATOM 2419 O O . ALA A 1 318 ? 9.754 0.670 -10.186 1.00 89.50 318 ALA A O 1
ATOM 2420 N N . LEU A 1 319 ? 11.099 -0.055 -8.541 1.00 92.06 319 LEU A N 1
ATOM 2421 C CA . LEU A 1 319 ? 11.858 -0.988 -9.379 1.00 92.06 319 LEU A CA 1
ATOM 2422 C C . LEU A 1 319 ? 10.976 -2.084 -9.989 1.00 92.06 319 LEU A C 1
ATOM 2424 O O . LEU A 1 319 ? 11.091 -2.343 -11.183 1.00 92.06 319 LEU A O 1
ATOM 2428 N N . VAL A 1 320 ? 10.074 -2.693 -9.211 1.00 92.44 320 VAL A N 1
ATOM 2429 C CA . VAL A 1 320 ? 9.135 -3.713 -9.720 1.00 92.44 320 VAL A CA 1
ATOM 2430 C C . VAL A 1 320 ? 8.239 -3.146 -10.826 1.00 92.44 320 VAL A C 1
ATOM 2432 O O . VAL A 1 320 ? 8.000 -3.821 -11.823 1.00 92.44 320 VAL A O 1
ATOM 2435 N N . VAL A 1 321 ? 7.787 -1.898 -10.692 1.00 90.44 321 VAL A N 1
ATOM 2436 C CA . VAL A 1 321 ? 6.949 -1.227 -11.702 1.00 90.44 321 VAL A CA 1
ATOM 2437 C C . VAL A 1 321 ? 7.729 -0.894 -12.973 1.00 90.44 321 VAL A C 1
ATOM 2439 O O . VAL A 1 321 ? 7.185 -0.984 -14.072 1.00 90.44 321 VAL A O 1
ATOM 2442 N N . VAL A 1 322 ? 9.004 -0.524 -12.842 1.00 95.00 322 VAL A N 1
ATOM 2443 C CA . VAL A 1 322 ? 9.874 -0.158 -13.972 1.00 95.00 322 VAL A CA 1
ATOM 2444 C C . VAL A 1 322 ? 10.464 -1.376 -14.685 1.00 95.00 322 VAL A C 1
ATOM 2446 O O . VAL A 1 322 ? 10.846 -1.284 -15.856 1.00 95.00 322 VAL A O 1
ATOM 2449 N N . MET A 1 323 ? 10.502 -2.531 -14.020 1.00 95.56 323 MET A N 1
ATOM 2450 C CA . MET A 1 323 ? 11.125 -3.747 -14.538 1.00 95.56 323 MET A CA 1
ATOM 2451 C C . MET A 1 323 ? 10.569 -4.190 -15.906 1.00 95.56 323 MET A C 1
ATOM 2453 O O . MET A 1 323 ? 11.389 -4.402 -16.799 1.00 95.56 323 MET A O 1
ATOM 2457 N N . PRO A 1 324 ? 9.243 -4.232 -16.169 1.00 94.62 324 PRO A N 1
ATOM 2458 C CA . PRO A 1 324 ? 8.722 -4.614 -17.487 1.00 94.62 324 PRO A CA 1
ATOM 2459 C C . PRO A 1 324 ? 9.171 -3.680 -18.620 1.00 94.62 324 PRO A C 1
ATOM 2461 O O . PRO A 1 324 ? 9.533 -4.136 -19.703 1.00 94.62 324 PRO A O 1
ATOM 2464 N N . ILE A 1 325 ? 9.204 -2.369 -18.360 1.00 92.12 325 ILE A N 1
ATOM 2465 C CA . ILE A 1 325 ? 9.637 -1.358 -19.338 1.00 92.12 325 ILE A CA 1
ATOM 2466 C C . ILE A 1 325 ? 11.137 -1.508 -19.614 1.00 92.12 325 ILE A C 1
ATOM 2468 O O . ILE A 1 325 ? 11.581 -1.468 -20.761 1.00 92.12 325 ILE A O 1
ATOM 2472 N N . SER A 1 326 ? 11.917 -1.747 -18.562 1.00 94.19 326 SER A N 1
ATOM 2473 C CA . SER A 1 326 ? 13.361 -1.967 -18.670 1.00 94.19 326 SER A CA 1
ATOM 2474 C C . SER A 1 326 ? 13.684 -3.268 -19.399 1.00 94.19 326 SER A C 1
ATOM 2476 O O . SER A 1 326 ? 14.589 -3.294 -20.228 1.00 94.19 326 SER A O 1
ATOM 2478 N N . SER A 1 327 ? 12.904 -4.325 -19.158 1.00 96.25 327 SER A N 1
ATOM 2479 C CA . SER A 1 327 ? 13.025 -5.605 -19.858 1.00 96.25 327 SER A CA 1
ATOM 2480 C C . SER A 1 327 ? 12.846 -5.436 -21.365 1.00 96.25 327 SER A C 1
ATOM 2482 O O . SER A 1 327 ? 13.611 -6.014 -22.130 1.00 96.25 327 SER A O 1
ATOM 2484 N N . PHE A 1 328 ? 11.893 -4.605 -21.801 1.00 93.25 328 PHE A N 1
ATOM 2485 C CA . PHE A 1 328 ? 11.716 -4.288 -23.221 1.00 93.25 328 PHE A CA 1
ATOM 2486 C C . PHE A 1 328 ? 12.945 -3.578 -23.816 1.00 93.25 328 PHE A C 1
ATOM 2488 O O . PHE A 1 328 ? 13.375 -3.888 -24.926 1.00 93.25 328 PHE A O 1
ATOM 2495 N N . GLY A 1 329 ? 13.561 -2.660 -23.061 1.00 93.44 329 GLY A N 1
ATOM 2496 C CA . GLY A 1 329 ? 14.824 -2.032 -23.456 1.00 93.44 329 GLY A CA 1
ATOM 2497 C C . GLY A 1 329 ? 15.973 -3.038 -23.578 1.00 93.44 329 GLY A C 1
ATOM 2498 O O . GLY A 1 329 ? 16.736 -2.986 -24.538 1.00 93.44 329 GLY A O 1
ATOM 2499 N N . LEU A 1 330 ? 16.088 -3.982 -22.643 1.00 96.25 330 LEU A N 1
ATOM 2500 C CA . LEU A 1 330 ? 17.132 -5.012 -22.668 1.00 96.25 330 LEU A CA 1
ATOM 2501 C C . LEU A 1 330 ? 16.938 -6.033 -23.798 1.00 96.25 330 LEU A C 1
ATOM 2503 O O . LEU A 1 330 ? 17.922 -6.465 -24.395 1.00 96.25 330 LEU A O 1
ATOM 2507 N N . ASP A 1 331 ? 15.697 -6.373 -24.140 1.00 97.69 331 ASP A N 1
ATOM 2508 C CA . ASP A 1 331 ? 15.394 -7.247 -25.278 1.00 97.69 331 ASP A CA 1
ATOM 2509 C C . ASP A 1 331 ? 15.822 -6.605 -26.610 1.00 97.69 331 ASP A C 1
ATOM 2511 O O . ASP A 1 331 ? 16.509 -7.222 -27.428 1.00 97.69 331 ASP A O 1
ATOM 2515 N N . GLY A 1 332 ? 15.547 -5.306 -26.781 1.00 95.44 332 GLY A N 1
ATOM 2516 C CA . GLY A 1 332 ? 16.049 -4.540 -27.926 1.00 95.44 332 GLY A CA 1
ATOM 2517 C C . GLY A 1 332 ? 17.581 -4.542 -28.024 1.00 95.44 332 GLY A C 1
ATOM 2518 O O . GLY A 1 332 ? 18.138 -4.683 -29.115 1.00 95.44 332 GLY A O 1
ATOM 2519 N N . LEU A 1 333 ? 18.273 -4.456 -26.883 1.00 97.31 333 LEU A N 1
ATOM 2520 C CA . LEU A 1 333 ? 19.734 -4.532 -26.823 1.00 97.31 333 LEU A CA 1
ATOM 2521 C C . LEU A 1 333 ? 20.241 -5.921 -27.237 1.00 97.31 333 LEU A C 1
ATOM 2523 O O . LEU A 1 333 ? 21.172 -6.016 -28.039 1.00 97.31 333 LEU A O 1
ATOM 2527 N N . ALA A 1 334 ? 19.614 -6.990 -26.740 1.00 98.00 334 ALA A N 1
ATOM 2528 C CA . ALA A 1 334 ? 19.940 -8.362 -27.125 1.00 98.00 334 ALA A CA 1
ATOM 2529 C C . ALA A 1 334 ? 19.747 -8.586 -28.636 1.00 98.00 334 ALA A C 1
ATOM 2531 O O . ALA A 1 334 ? 20.594 -9.210 -29.284 1.00 98.00 334 ALA A O 1
ATOM 2532 N N . GLY A 1 335 ? 18.693 -8.006 -29.220 1.00 97.69 335 GLY A N 1
ATOM 2533 C CA . GLY A 1 335 ? 18.459 -7.998 -30.664 1.00 97.69 335 GLY A CA 1
ATOM 2534 C C . GLY A 1 335 ? 19.591 -7.335 -31.457 1.00 97.69 335 GLY A C 1
ATOM 2535 O O . GLY A 1 335 ? 20.080 -7.918 -32.426 1.00 97.69 335 GLY A O 1
ATOM 2536 N N . LEU A 1 336 ? 20.065 -6.160 -31.024 1.00 97.25 336 LEU A N 1
ATOM 2537 C CA . LEU A 1 336 ? 21.193 -5.461 -31.662 1.00 97.25 336 LEU A CA 1
ATOM 2538 C C . LEU A 1 336 ? 22.502 -6.258 -31.579 1.00 97.25 336 LEU A C 1
ATOM 2540 O O . LEU A 1 336 ? 23.250 -6.315 -32.558 1.00 97.25 336 LEU A O 1
ATOM 2544 N N . ILE A 1 337 ? 22.760 -6.903 -30.437 1.00 98.06 337 ILE A N 1
ATOM 2545 C CA . ILE A 1 337 ? 23.929 -7.775 -30.250 1.00 98.06 337 ILE A CA 1
ATOM 2546 C C . ILE A 1 337 ? 23.849 -8.970 -31.206 1.00 98.06 337 ILE A C 1
ATOM 2548 O O . ILE A 1 337 ? 24.808 -9.257 -31.925 1.00 98.06 337 ILE A O 1
ATOM 2552 N N . LYS A 1 338 ? 22.690 -9.636 -31.274 1.00 98.00 338 LYS A N 1
ATOM 2553 C CA . LYS A 1 338 ? 22.467 -10.781 -32.170 1.00 98.00 338 LYS A CA 1
ATOM 2554 C C . LYS A 1 338 ? 22.599 -10.397 -33.646 1.00 98.00 338 LYS A C 1
ATOM 2556 O O . LYS A 1 338 ? 23.117 -11.182 -34.436 1.00 98.00 338 LYS A O 1
ATOM 2561 N N . ALA A 1 339 ? 22.184 -9.184 -34.006 1.00 98.12 339 ALA A N 1
ATOM 2562 C CA . ALA A 1 339 ? 22.336 -8.626 -35.347 1.00 98.12 339 ALA A CA 1
ATOM 2563 C C . ALA A 1 339 ? 23.777 -8.191 -35.683 1.00 98.12 339 ALA A C 1
ATOM 2565 O O . ALA A 1 339 ? 24.011 -7.698 -36.785 1.00 98.12 339 ALA A O 1
ATOM 2566 N N . LYS A 1 340 ? 24.739 -8.362 -34.761 1.00 97.69 340 LYS A N 1
ATOM 2567 C CA . LYS A 1 340 ? 26.136 -7.919 -34.908 1.00 97.69 340 LYS A CA 1
ATOM 2568 C C . LYS A 1 340 ? 26.242 -6.429 -35.257 1.00 97.69 340 LYS A C 1
ATOM 2570 O O . LYS A 1 340 ? 27.074 -6.032 -36.073 1.00 97.69 340 LYS A O 1
ATOM 2575 N N . ALA A 1 341 ? 25.387 -5.603 -34.651 1.00 97.56 341 ALA A N 1
ATOM 2576 C CA . ALA A 1 341 ? 25.481 -4.155 -34.790 1.00 97.56 341 ALA A CA 1
ATOM 2577 C C . ALA A 1 341 ? 26.851 -3.650 -34.301 1.00 97.56 341 ALA A C 1
ATOM 2579 O O . ALA A 1 341 ? 27.504 -4.281 -33.468 1.00 97.56 341 ALA A O 1
ATOM 2580 N N . SER A 1 342 ? 27.294 -2.494 -34.802 1.00 97.62 342 SER A N 1
ATOM 2581 C CA . SER A 1 342 ? 28.565 -1.916 -34.360 1.00 97.62 342 SER A CA 1
ATOM 2582 C C . SER A 1 342 ? 28.535 -1.601 -32.860 1.00 97.62 342 SER A C 1
ATOM 2584 O O . SER A 1 342 ? 27.503 -1.202 -32.313 1.00 97.62 342 SER A O 1
ATOM 2586 N N . THR A 1 343 ? 29.683 -1.730 -32.188 1.00 97.25 343 THR A N 1
ATOM 2587 C CA . THR A 1 343 ? 29.808 -1.476 -30.742 1.00 97.25 343 THR A CA 1
ATOM 2588 C C . THR A 1 343 ? 29.290 -0.089 -30.358 1.00 97.25 343 THR A C 1
ATOM 2590 O O . THR A 1 343 ? 28.631 0.064 -29.334 1.00 97.25 343 THR A O 1
ATOM 2593 N N . ASN A 1 344 ? 29.498 0.911 -31.220 1.00 96.62 344 ASN A N 1
ATOM 2594 C CA . ASN A 1 344 ? 28.983 2.263 -31.014 1.00 96.62 344 ASN A CA 1
ATOM 2595 C C . ASN A 1 344 ? 27.449 2.305 -30.987 1.00 96.62 344 ASN A C 1
ATOM 2597 O O . ASN A 1 344 ? 26.883 2.981 -30.131 1.00 96.62 344 ASN A O 1
ATOM 2601 N N . VAL A 1 345 ? 26.766 1.573 -31.873 1.00 96.88 345 VAL A N 1
ATOM 2602 C CA . VAL A 1 345 ? 25.295 1.494 -31.891 1.00 96.88 345 VAL A CA 1
ATOM 2603 C C . VAL A 1 345 ? 24.778 0.768 -30.649 1.00 96.88 345 VAL A C 1
ATOM 2605 O O . VAL A 1 345 ? 23.826 1.238 -30.028 1.00 96.88 345 VAL A O 1
ATOM 2608 N N . ILE A 1 346 ? 25.431 -0.329 -30.251 1.00 97.81 346 ILE A N 1
ATOM 2609 C CA . ILE A 1 346 ? 25.073 -1.107 -29.053 1.00 97.81 346 ILE A CA 1
ATOM 2610 C C . ILE A 1 346 ? 25.202 -0.242 -27.790 1.00 97.81 346 ILE A C 1
ATOM 2612 O O . ILE A 1 346 ? 24.256 -0.153 -27.009 1.00 97.81 346 ILE A O 1
ATOM 2616 N N . LEU A 1 347 ? 26.338 0.439 -27.607 1.00 97.19 347 LEU A N 1
ATOM 2617 C CA . LEU A 1 347 ? 26.573 1.309 -26.449 1.00 97.19 347 LEU A CA 1
ATOM 2618 C C . LEU A 1 347 ? 25.630 2.517 -26.436 1.00 97.19 347 LEU A C 1
ATOM 2620 O O . LEU A 1 347 ? 25.077 2.848 -25.388 1.00 97.19 347 LEU A O 1
ATOM 2624 N N . SER A 1 348 ? 25.393 3.145 -27.592 1.00 95.50 348 SER A N 1
ATOM 2625 C CA . SER A 1 348 ? 24.452 4.271 -27.690 1.00 95.50 348 SER A CA 1
ATOM 2626 C C . SER A 1 348 ? 23.031 3.836 -27.319 1.00 95.50 348 SER A C 1
ATOM 2628 O O . SER A 1 348 ? 22.328 4.532 -26.588 1.00 95.50 348 SER A O 1
ATOM 2630 N N . PHE A 1 349 ? 22.609 2.646 -27.759 1.00 96.50 349 PHE A N 1
ATOM 2631 C CA . PHE A 1 349 ? 21.304 2.094 -27.401 1.00 96.50 349 PHE A CA 1
ATOM 2632 C C . PHE A 1 349 ? 21.207 1.752 -25.907 1.00 96.50 349 PHE A C 1
ATOM 2634 O O . PHE A 1 349 ? 20.216 2.102 -25.261 1.00 96.50 349 PHE A O 1
ATOM 2641 N N . LEU A 1 350 ? 22.242 1.120 -25.339 1.00 96.81 350 LEU A N 1
ATOM 2642 C CA . LEU A 1 350 ? 22.301 0.781 -23.916 1.00 96.81 350 LEU A CA 1
ATOM 2643 C C . LEU A 1 350 ? 22.158 2.031 -23.034 1.00 96.81 350 LEU A C 1
ATOM 2645 O O . LEU A 1 350 ? 21.301 2.057 -22.151 1.00 96.81 350 LEU A O 1
ATOM 2649 N N . PHE A 1 351 ? 22.961 3.071 -23.273 1.00 95.88 351 PHE A N 1
ATOM 2650 C CA . PHE A 1 351 ? 22.954 4.266 -22.425 1.00 95.88 351 PHE A CA 1
ATOM 2651 C C . PHE A 1 351 ? 21.758 5.185 -22.696 1.00 95.88 351 PHE A C 1
ATOM 2653 O O . PHE A 1 351 ? 21.103 5.621 -21.749 1.00 95.88 351 PHE A O 1
ATOM 2660 N N . GLY A 1 352 ? 21.440 5.461 -23.964 1.00 92.69 352 GLY A N 1
ATOM 2661 C CA . GLY A 1 352 ? 20.380 6.407 -24.325 1.00 92.69 352 GLY A CA 1
ATOM 2662 C C . GLY A 1 352 ? 18.974 5.834 -24.138 1.00 92.69 352 GLY A C 1
ATOM 2663 O O . GLY A 1 352 ? 18.098 6.477 -23.548 1.00 92.69 352 GLY A O 1
ATOM 2664 N N . TYR A 1 353 ? 18.749 4.604 -24.606 1.00 92.88 353 TYR A N 1
ATOM 2665 C CA . TYR A 1 353 ? 17.417 4.003 -24.625 1.00 92.88 353 TYR A CA 1
ATOM 2666 C C . TYR A 1 353 ? 17.165 3.098 -23.416 1.00 92.88 353 TYR A C 1
ATOM 2668 O O . TYR A 1 353 ? 16.250 3.374 -22.643 1.00 92.88 353 TYR A O 1
ATOM 2676 N N . ALA A 1 354 ? 17.973 2.055 -23.204 1.00 94.69 354 ALA A N 1
ATOM 2677 C CA . ALA A 1 354 ? 17.692 1.064 -22.161 1.00 94.69 354 ALA A CA 1
ATOM 2678 C C . ALA A 1 354 ? 17.854 1.636 -20.738 1.00 94.69 354 ALA A C 1
ATOM 2680 O O . ALA A 1 354 ? 16.914 1.615 -19.946 1.00 94.69 354 ALA A O 1
ATOM 2681 N N . LEU A 1 355 ? 19.018 2.201 -20.410 1.00 95.38 355 LEU A N 1
ATOM 2682 C CA . LEU A 1 355 ? 19.255 2.782 -19.084 1.00 95.38 355 LEU A CA 1
ATOM 2683 C C . LEU A 1 355 ? 18.600 4.158 -18.943 1.00 95.38 355 LEU A C 1
ATOM 2685 O O . LEU A 1 355 ? 17.906 4.417 -17.963 1.00 95.38 355 LEU A O 1
ATOM 2689 N N . GLY A 1 356 ? 18.795 5.032 -19.931 1.00 94.06 356 GLY A N 1
ATOM 2690 C CA . GLY A 1 356 ? 18.269 6.389 -19.903 1.00 94.06 356 GLY A CA 1
ATOM 2691 C C . GLY A 1 356 ? 16.746 6.433 -19.946 1.00 94.06 356 GLY A C 1
ATOM 2692 O O . GLY A 1 356 ? 16.105 6.812 -18.971 1.00 94.06 356 GLY A O 1
ATOM 2693 N N . THR A 1 357 ? 16.159 6.032 -21.072 1.00 92.88 357 THR A N 1
ATOM 2694 C CA . THR A 1 357 ? 14.711 6.172 -21.308 1.00 92.88 357 THR A CA 1
ATOM 2695 C C . THR A 1 357 ? 13.898 5.156 -20.507 1.00 92.88 357 THR A C 1
ATOM 2697 O O . THR A 1 357 ? 12.968 5.535 -19.795 1.00 92.88 357 THR A O 1
ATOM 2700 N N . ALA A 1 358 ? 14.231 3.867 -20.622 1.00 93.75 358 ALA A N 1
ATOM 2701 C CA . ALA A 1 358 ? 13.389 2.794 -20.100 1.00 93.75 358 ALA A CA 1
ATOM 2702 C C . ALA A 1 358 ? 13.513 2.610 -18.579 1.00 93.75 358 ALA A C 1
ATOM 2704 O O . ALA A 1 358 ? 12.507 2.330 -17.932 1.00 93.75 358 ALA A O 1
ATOM 2705 N N . PHE A 1 359 ? 14.703 2.812 -18.002 1.00 95.38 359 PHE A N 1
ATOM 2706 C CA . PHE A 1 359 ? 14.909 2.688 -16.556 1.00 95.38 359 PHE A CA 1
ATOM 2707 C C . PHE A 1 359 ? 14.799 4.036 -15.824 1.00 95.38 359 PHE A C 1
ATOM 2709 O O . PHE A 1 359 ? 13.841 4.260 -15.081 1.00 95.38 359 PHE A O 1
ATOM 2716 N N . VAL A 1 360 ? 15.743 4.962 -16.038 1.00 96.06 360 VAL A N 1
ATOM 2717 C CA . VAL A 1 360 ? 15.782 6.249 -15.309 1.00 96.06 360 VAL A CA 1
ATOM 2718 C C . VAL A 1 360 ? 14.578 7.124 -15.666 1.00 96.06 360 VAL A C 1
ATOM 2720 O O . VAL A 1 360 ? 13.953 7.709 -14.783 1.00 96.06 360 VAL A O 1
ATOM 2723 N N . GLY A 1 361 ? 14.216 7.175 -16.945 1.00 94.62 361 GLY A N 1
ATOM 2724 C CA . GLY A 1 361 ? 13.066 7.915 -17.447 1.00 94.62 361 GLY A CA 1
ATOM 2725 C C . GLY A 1 361 ? 11.735 7.406 -16.893 1.00 94.62 361 GLY A C 1
ATOM 2726 O O . GLY A 1 361 ? 10.926 8.200 -16.418 1.00 94.62 361 GLY A O 1
ATOM 2727 N N . ALA A 1 362 ? 11.523 6.087 -16.857 1.00 93.69 362 ALA A N 1
ATOM 2728 C CA . ALA A 1 362 ? 10.327 5.512 -16.240 1.00 93.69 362 ALA A CA 1
ATOM 2729 C C . ALA A 1 362 ? 10.264 5.795 -14.729 1.00 93.69 362 ALA A C 1
ATOM 2731 O O . ALA A 1 362 ? 9.207 6.166 -14.214 1.00 93.69 362 ALA A O 1
ATOM 2732 N N . MET A 1 363 ? 11.400 5.705 -14.027 1.00 94.50 363 MET A N 1
ATOM 2733 C CA . MET A 1 363 ? 11.491 6.098 -12.616 1.00 94.50 363 MET A CA 1
ATOM 2734 C C . MET A 1 363 ? 11.129 7.573 -12.410 1.00 94.50 363 MET A C 1
ATOM 2736 O O . MET A 1 363 ? 10.387 7.896 -11.482 1.00 94.50 363 MET A O 1
ATOM 2740 N N . LEU A 1 364 ? 11.596 8.462 -13.292 1.00 93.19 364 LEU A N 1
ATOM 2741 C CA . LEU A 1 364 ? 11.250 9.884 -13.277 1.00 93.19 364 LEU A CA 1
ATOM 2742 C C . LEU A 1 364 ? 9.739 10.096 -13.432 1.00 93.19 364 LEU A C 1
ATOM 2744 O O . LEU A 1 364 ? 9.148 10.850 -12.660 1.00 93.19 364 LEU A O 1
ATOM 2748 N N . CYS A 1 365 ? 9.102 9.400 -14.378 1.00 92.75 365 CYS A N 1
ATOM 2749 C CA . CYS A 1 365 ? 7.657 9.489 -14.592 1.00 92.75 365 CYS A CA 1
ATOM 2750 C C . CYS A 1 365 ? 6.855 9.001 -13.377 1.00 92.75 365 CYS A C 1
ATOM 2752 O O . CYS A 1 365 ? 5.875 9.645 -13.009 1.00 92.75 365 CYS A O 1
ATOM 2754 N N . ILE A 1 366 ? 7.275 7.917 -12.715 1.00 91.06 366 ILE A N 1
ATOM 2755 C CA . ILE A 1 366 ? 6.613 7.428 -11.492 1.00 91.06 366 ILE A CA 1
ATOM 2756 C C . ILE A 1 366 ? 6.749 8.445 -10.357 1.00 91.06 366 ILE A C 1
ATOM 2758 O O . ILE A 1 366 ? 5.766 8.742 -9.683 1.00 91.06 366 ILE A O 1
ATOM 2762 N N . GLN A 1 367 ? 7.940 9.013 -10.149 1.00 90.44 367 GLN A N 1
ATOM 2763 C CA . GLN A 1 367 ? 8.129 10.041 -9.119 1.00 90.44 367 GLN A CA 1
ATOM 2764 C C . GLN A 1 367 ? 7.272 11.277 -9.409 1.00 90.44 367 GLN A C 1
ATOM 2766 O O . GLN A 1 367 ? 6.619 11.798 -8.506 1.00 90.44 367 GLN A O 1
ATOM 2771 N N . LEU A 1 368 ? 7.204 11.706 -10.672 1.00 89.62 368 LEU A N 1
ATOM 2772 C CA . LEU A 1 368 ? 6.347 12.814 -11.082 1.00 89.62 368 LEU A CA 1
ATOM 2773 C C . LEU A 1 368 ? 4.863 12.500 -10.836 1.00 89.62 368 LEU A C 1
ATOM 2775 O O . LEU A 1 368 ? 4.153 13.349 -10.305 1.00 89.62 368 LEU A O 1
ATOM 2779 N N . LEU A 1 369 ? 4.408 11.280 -11.143 1.00 89.88 369 LEU A N 1
ATOM 2780 C CA . LEU A 1 369 ? 3.043 10.826 -10.854 1.00 89.88 369 LEU A CA 1
ATOM 2781 C C . LEU A 1 369 ? 2.737 10.910 -9.354 1.00 89.88 369 LEU A C 1
ATOM 2783 O O . LEU A 1 369 ? 1.683 11.416 -8.985 1.00 89.88 369 LEU A O 1
ATOM 2787 N N . MET A 1 370 ? 3.654 10.468 -8.489 1.00 88.06 370 MET A N 1
ATOM 2788 C CA . MET A 1 370 ? 3.458 10.518 -7.033 1.00 88.06 370 MET A CA 1
ATOM 2789 C C . MET A 1 370 ? 3.409 11.957 -6.503 1.00 88.06 370 MET A C 1
ATOM 2791 O O . MET A 1 370 ? 2.571 12.277 -5.657 1.00 88.06 370 MET A O 1
ATOM 2795 N N . VAL A 1 371 ? 4.275 12.839 -7.015 1.00 86.94 371 VAL A N 1
ATOM 2796 C CA . VAL A 1 371 ? 4.304 14.261 -6.632 1.00 86.94 371 VAL A CA 1
ATOM 2797 C C . VAL A 1 371 ? 3.031 14.974 -7.087 1.00 86.94 371 VAL A C 1
ATOM 2799 O O . VAL A 1 371 ? 2.383 15.643 -6.282 1.00 86.94 371 VAL A O 1
ATOM 2802 N N . LEU A 1 372 ? 2.646 14.804 -8.355 1.00 86.62 372 LEU A N 1
ATOM 2803 C CA . LEU A 1 372 ? 1.448 15.428 -8.917 1.00 86.62 372 LEU A CA 1
ATOM 2804 C C . LEU A 1 372 ? 0.172 14.856 -8.292 1.00 86.62 372 LEU A C 1
ATOM 2806 O O . LEU A 1 372 ? -0.716 15.615 -7.918 1.00 86.62 372 LEU A O 1
ATOM 2810 N N . GLY A 1 373 ? 0.101 13.537 -8.103 1.00 85.25 373 GLY A N 1
ATOM 2811 C CA . GLY A 1 373 ? -1.022 12.874 -7.442 1.00 85.25 373 GLY A CA 1
ATOM 2812 C C . GLY A 1 373 ? -1.199 13.350 -6.002 1.00 85.25 373 GLY A C 1
ATOM 2813 O O . GLY A 1 373 ? -2.310 13.690 -5.601 1.00 85.25 373 GLY A O 1
ATOM 2814 N N . GLY A 1 374 ? -0.104 13.469 -5.245 1.00 82.19 374 GLY A N 1
ATOM 2815 C CA . GLY A 1 374 ? -0.134 14.012 -3.887 1.00 82.19 374 GLY A CA 1
ATOM 2816 C C . GLY A 1 374 ? -0.567 15.480 -3.826 1.00 82.19 374 GLY A C 1
ATOM 2817 O O . GLY A 1 374 ? -1.323 15.854 -2.930 1.00 82.19 374 GLY A O 1
ATOM 2818 N N . ALA A 1 375 ? -0.120 16.304 -4.779 1.00 81.56 375 ALA A N 1
ATOM 2819 C CA . ALA A 1 375 ? -0.516 17.708 -4.863 1.00 81.56 375 ALA A CA 1
ATOM 2820 C C . ALA A 1 375 ? -2.005 17.864 -5.216 1.00 81.56 375 ALA A C 1
ATOM 2822 O O . ALA A 1 375 ? -2.707 18.636 -4.567 1.00 81.56 375 ALA A O 1
ATOM 2823 N N . CYS A 1 376 ? -2.501 17.098 -6.192 1.00 80.00 376 CYS A N 1
ATOM 2824 C CA . CYS A 1 376 ? -3.887 17.181 -6.652 1.00 80.00 376 CYS A CA 1
ATOM 2825 C C . CYS A 1 376 ? -4.890 16.583 -5.656 1.00 80.00 376 CYS A C 1
ATOM 2827 O O . CYS A 1 376 ? -5.969 17.139 -5.474 1.00 80.00 376 CYS A O 1
ATOM 2829 N N . TYR A 1 377 ? -4.539 15.490 -4.970 1.00 75.31 377 TYR A N 1
ATOM 2830 C CA . TYR A 1 377 ? -5.454 14.810 -4.043 1.00 75.31 377 TYR A CA 1
ATOM 2831 C C . TYR A 1 377 ? -5.718 15.601 -2.749 1.00 75.31 377 TYR A C 1
ATOM 2833 O O . TYR A 1 377 ? -6.645 15.292 -2.001 1.00 75.31 377 TYR A O 1
ATOM 2841 N N . ARG A 1 378 ? -4.908 16.627 -2.459 1.00 68.44 378 ARG A N 1
ATOM 2842 C CA . ARG A 1 378 ? -4.993 17.388 -1.205 1.00 68.44 378 ARG A CA 1
ATOM 2843 C C . ARG A 1 378 ? -6.210 18.314 -1.137 1.00 68.44 378 ARG A C 1
ATOM 2845 O O . ARG A 1 378 ? -6.592 18.714 -0.040 1.00 68.44 378 ARG A O 1
ATOM 2852 N N . GLU A 1 379 ? -6.825 18.632 -2.273 1.00 68.12 379 GLU A N 1
ATOM 2853 C CA . GLU A 1 379 ? -7.981 19.522 -2.347 1.00 68.12 379 GLU A CA 1
ATOM 2854 C C . GLU A 1 379 ? -9.261 18.716 -2.579 1.00 68.12 379 GLU A C 1
ATOM 2856 O O . GLU A 1 379 ? -9.409 17.996 -3.567 1.00 68.12 379 GLU A O 1
ATOM 2861 N N . GLN A 1 380 ? -10.187 18.818 -1.626 1.00 59.44 380 GLN A N 1
ATOM 2862 C CA . GLN A 1 380 ? -11.445 18.079 -1.585 1.00 59.44 380 GLN A CA 1
ATOM 2863 C C . GLN A 1 380 ? -12.417 18.643 -2.632 1.00 59.44 380 GLN A C 1
ATOM 2865 O O . GLN A 1 380 ? -13.364 19.361 -2.322 1.00 59.44 380 GLN A O 1
ATOM 2870 N N . THR A 1 381 ? -12.134 18.368 -3.902 1.00 70.00 381 THR A N 1
ATOM 2871 C CA . THR A 1 381 ? -12.922 18.860 -5.029 1.00 70.00 381 THR A CA 1
ATOM 2872 C C . THR A 1 381 ? -14.130 17.964 -5.304 1.00 70.00 381 THR A C 1
ATOM 2874 O O . THR A 1 381 ? -14.178 16.783 -4.942 1.00 70.00 381 THR A O 1
ATOM 2877 N N . SER A 1 382 ? -15.138 18.538 -5.964 1.00 88.56 382 SER A N 1
ATOM 2878 C CA . SER A 1 382 ? -16.280 17.796 -6.504 1.00 88.56 382 SER A CA 1
ATOM 2879 C C . SER A 1 382 ? -15.821 16.653 -7.428 1.00 88.56 382 SER A C 1
ATOM 2881 O O . SER A 1 382 ? -14.674 16.605 -7.873 1.00 88.56 382 SER A O 1
ATOM 2883 N N . ILE A 1 383 ? -16.714 15.712 -7.763 1.00 87.00 383 ILE A N 1
ATOM 2884 C CA . ILE A 1 383 ? -16.408 14.611 -8.704 1.00 87.00 383 ILE A CA 1
ATOM 2885 C C . ILE A 1 383 ? -15.808 15.148 -10.016 1.00 87.00 383 ILE A C 1
ATOM 2887 O O . ILE A 1 383 ? -14.825 14.597 -10.511 1.00 87.00 383 ILE A O 1
ATOM 2891 N N . LEU A 1 384 ? -16.352 16.256 -10.531 1.00 88.19 384 LEU A N 1
ATOM 2892 C CA . LEU A 1 384 ? -15.850 16.918 -11.734 1.00 88.19 384 LEU A CA 1
ATOM 2893 C C . LEU A 1 384 ? -14.427 17.464 -11.542 1.00 88.19 384 LEU A C 1
ATOM 2895 O O . LEU A 1 384 ? -13.594 17.315 -12.433 1.00 88.19 384 LEU A O 1
ATOM 2899 N N . GLY A 1 385 ? -14.126 18.036 -10.373 1.00 86.44 385 GLY A N 1
ATOM 2900 C CA . GLY A 1 385 ? -12.780 18.506 -10.043 1.00 86.44 385 GLY A CA 1
ATOM 2901 C C . GLY A 1 385 ? -11.759 17.370 -9.999 1.00 86.44 385 GLY A C 1
ATOM 2902 O O . GLY A 1 385 ? -10.691 17.494 -10.594 1.00 86.44 385 GLY A O 1
ATOM 2903 N N . ARG A 1 386 ? -12.118 16.215 -9.423 1.00 84.56 386 ARG A N 1
ATOM 2904 C CA . ARG A 1 386 ? -11.260 15.014 -9.436 1.00 84.56 386 ARG A CA 1
ATOM 2905 C C . ARG A 1 386 ? -11.010 14.488 -10.851 1.00 84.56 386 ARG A C 1
ATOM 2907 O O . ARG A 1 386 ? -9.884 14.102 -11.171 1.00 84.56 386 ARG A O 1
ATOM 2914 N N . ALA A 1 387 ? -12.032 14.493 -11.709 1.00 86.62 387 ALA A N 1
ATOM 2915 C CA . ALA A 1 387 ? -11.881 14.107 -13.112 1.00 86.62 387 ALA A CA 1
ATOM 2916 C C . ALA A 1 387 ? -10.947 15.071 -13.864 1.00 86.62 387 ALA A C 1
ATOM 2918 O O . ALA A 1 387 ? -10.001 14.622 -14.510 1.00 86.62 387 ALA A O 1
ATOM 2919 N N . ALA A 1 388 ? -11.149 16.384 -13.718 1.00 89.25 388 ALA A N 1
ATOM 2920 C CA . ALA A 1 388 ? -10.298 17.399 -14.337 1.00 89.25 388 ALA A CA 1
ATOM 2921 C C . ALA A 1 388 ? -8.838 17.298 -13.858 1.00 89.25 388 ALA A C 1
ATOM 2923 O O . ALA A 1 388 ? -7.918 17.298 -14.675 1.00 89.25 388 ALA A O 1
ATOM 2924 N N . GLN A 1 389 ? -8.614 17.124 -12.553 1.00 85.56 389 GLN A N 1
ATOM 2925 C CA . GLN A 1 389 ? -7.280 16.905 -11.988 1.00 85.56 389 GLN A CA 1
ATOM 2926 C C . GLN A 1 389 ? -6.620 15.637 -12.544 1.00 85.56 389 GLN A C 1
ATOM 2928 O O . GLN A 1 389 ? -5.453 15.676 -12.926 1.00 85.56 389 GLN A O 1
ATOM 2933 N N . SER A 1 390 ? -7.362 14.531 -12.658 1.00 87.06 390 SER A N 1
ATOM 2934 C CA . SER A 1 390 ? -6.839 13.286 -13.242 1.00 87.06 390 SER A CA 1
ATOM 2935 C C . SER A 1 390 ? -6.401 13.485 -14.694 1.00 87.06 390 SER A C 1
ATOM 2937 O O . SER A 1 390 ? -5.349 12.989 -15.095 1.00 87.06 390 SER A O 1
ATOM 2939 N N . VAL A 1 391 ? -7.169 14.259 -15.470 1.00 90.06 391 VAL A N 1
ATOM 2940 C CA . VAL A 1 391 ? -6.804 14.631 -16.844 1.00 90.06 391 VAL A CA 1
ATOM 2941 C C . VAL A 1 391 ? -5.525 15.471 -16.862 1.00 90.06 391 VAL A C 1
ATOM 2943 O O . VAL A 1 391 ? -4.633 15.178 -17.652 1.00 90.06 391 VAL A O 1
ATOM 2946 N N . VAL A 1 392 ? -5.381 16.460 -15.975 1.00 89.44 392 VAL A N 1
ATOM 2947 C CA . VAL A 1 392 ? -4.158 17.281 -15.882 1.00 89.44 392 VAL A CA 1
ATOM 2948 C C . VAL A 1 392 ? -2.935 16.430 -15.536 1.00 89.44 392 VAL A C 1
ATOM 2950 O O . VAL A 1 392 ? -1.902 16.556 -16.195 1.00 89.44 392 VAL A O 1
ATOM 2953 N N . VAL A 1 393 ? -3.049 15.528 -14.556 1.00 89.12 393 VAL A N 1
ATOM 2954 C CA . VAL A 1 393 ? -1.966 14.601 -14.186 1.00 89.12 393 VAL A CA 1
ATOM 2955 C C . VAL A 1 393 ? -1.596 13.710 -15.372 1.00 89.12 393 VAL A C 1
ATOM 2957 O O . VAL A 1 393 ? -0.415 13.546 -15.676 1.00 89.12 393 VAL A O 1
ATOM 2960 N N . LEU A 1 394 ? -2.590 13.184 -16.091 1.00 89.81 394 LEU A N 1
ATOM 2961 C CA . LEU A 1 394 ? -2.366 12.336 -17.259 1.00 89.81 394 LEU A CA 1
ATOM 2962 C C . LEU A 1 394 ? -1.703 13.101 -18.416 1.00 89.81 394 LEU A C 1
ATOM 2964 O O . LEU A 1 394 ? -0.783 12.577 -19.043 1.00 89.81 394 LEU A O 1
ATOM 2968 N N . LEU A 1 395 ? -2.104 14.351 -18.665 1.00 91.88 395 LEU A N 1
ATOM 2969 C CA . LEU A 1 395 ? -1.474 15.218 -19.666 1.00 91.88 395 LEU A CA 1
ATOM 2970 C C . LEU A 1 395 ? -0.026 15.556 -19.295 1.00 91.88 395 LEU A C 1
ATOM 2972 O O . LEU A 1 395 ? 0.857 15.464 -20.148 1.00 91.88 395 LEU A O 1
ATOM 2976 N N . ALA A 1 396 ? 0.239 15.886 -18.029 1.00 89.06 396 ALA A N 1
ATOM 2977 C CA . ALA A 1 396 ? 1.586 16.167 -17.539 1.00 89.06 396 ALA A CA 1
ATOM 2978 C C . ALA A 1 396 ? 2.504 14.939 -17.662 1.00 89.06 396 ALA A C 1
ATOM 2980 O O . ALA A 1 396 ? 3.648 15.057 -18.107 1.00 89.06 396 ALA A O 1
ATOM 2981 N N . LEU A 1 397 ? 1.994 13.745 -17.343 1.00 89.56 397 LEU A N 1
ATOM 2982 C CA . LEU A 1 397 ? 2.730 12.489 -17.510 1.00 89.56 397 LEU A CA 1
ATOM 2983 C C . LEU A 1 397 ? 2.954 12.130 -18.975 1.00 89.56 397 LEU A C 1
ATOM 2985 O O . LEU A 1 397 ? 4.045 11.680 -19.326 1.00 89.56 397 LEU A O 1
ATOM 2989 N N . GLY A 1 398 ? 1.961 12.362 -19.833 1.00 90.44 398 GLY A N 1
ATOM 2990 C CA . GLY A 1 398 ? 2.095 12.199 -21.277 1.00 90.44 398 GLY A CA 1
ATOM 2991 C C . GLY A 1 398 ? 3.191 13.103 -21.843 1.00 90.44 398 GLY A C 1
ATOM 2992 O O . GLY A 1 398 ? 4.102 12.619 -22.515 1.00 90.44 398 GLY A O 1
ATOM 2993 N N . ALA A 1 399 ? 3.161 14.394 -21.505 1.00 91.69 399 ALA A N 1
ATOM 2994 C CA . ALA A 1 399 ? 4.172 15.364 -21.922 1.00 91.69 399 ALA A CA 1
ATOM 2995 C C . ALA A 1 399 ? 5.573 15.000 -21.400 1.00 91.69 399 ALA A C 1
ATOM 2997 O O . ALA A 1 399 ? 6.536 14.989 -22.171 1.00 91.69 399 ALA A O 1
ATOM 2998 N N . GLY A 1 400 ? 5.683 14.629 -20.120 1.00 89.50 400 GLY A N 1
ATOM 2999 C CA . GLY A 1 400 ? 6.938 14.178 -19.518 1.00 89.50 400 GLY A CA 1
ATOM 3000 C C . GLY A 1 400 ? 7.495 12.923 -20.193 1.00 89.50 400 GLY A C 1
ATOM 3001 O O . GLY A 1 400 ? 8.681 12.869 -20.508 1.00 89.50 400 GLY A O 1
ATOM 3002 N N . SER A 1 401 ? 6.637 11.948 -20.503 1.00 89.62 401 SER A N 1
ATOM 3003 C CA . SER A 1 401 ? 7.036 10.714 -21.193 1.00 89.62 401 SER A CA 1
ATOM 3004 C C . SER A 1 401 ? 7.534 10.995 -22.613 1.00 89.62 401 SER A C 1
ATOM 3006 O O . SER A 1 401 ? 8.557 10.453 -23.029 1.00 89.62 401 SER A O 1
ATOM 3008 N N . VAL A 1 402 ? 6.859 11.881 -23.357 1.00 92.81 402 VAL A N 1
ATOM 3009 C CA . VAL A 1 402 ? 7.307 12.303 -24.695 1.00 92.81 402 VAL A CA 1
ATOM 3010 C C . VAL A 1 402 ? 8.671 12.987 -24.621 1.00 92.81 402 VAL A C 1
ATOM 3012 O O . VAL A 1 402 ? 9.537 12.687 -25.444 1.00 92.81 402 VAL A O 1
ATOM 3015 N N . LEU A 1 403 ? 8.888 13.860 -23.634 1.00 93.00 403 LEU A N 1
ATOM 3016 C CA . LEU A 1 403 ? 10.173 14.529 -23.432 1.00 93.00 403 LEU A CA 1
ATOM 3017 C C . LEU A 1 403 ? 11.296 13.522 -23.145 1.00 93.00 403 LEU A C 1
ATOM 3019 O O . LEU A 1 403 ? 12.331 13.563 -23.809 1.00 93.00 403 LEU A O 1
ATOM 3023 N N . VAL A 1 404 ? 11.070 12.584 -22.221 1.00 92.44 404 VAL A N 1
ATOM 3024 C CA . VAL A 1 404 ? 12.021 11.514 -21.873 1.00 92.44 404 VAL A CA 1
ATOM 3025 C C . VAL A 1 404 ? 12.390 10.681 -23.105 1.00 92.44 404 VAL A C 1
ATOM 3027 O O . VAL A 1 404 ? 13.572 10.485 -23.389 1.00 92.44 404 VAL A O 1
ATOM 3030 N N . VAL A 1 405 ? 11.396 10.259 -23.896 1.00 92.12 405 VAL A N 1
ATOM 3031 C CA . VAL A 1 405 ? 11.632 9.498 -25.134 1.00 92.12 405 VAL A CA 1
ATOM 3032 C C . VAL A 1 405 ? 12.407 10.324 -26.160 1.00 92.12 405 VAL A C 1
ATOM 3034 O O . VAL A 1 405 ? 13.320 9.803 -26.797 1.00 92.12 405 VAL A O 1
ATOM 3037 N N . ARG A 1 406 ? 12.085 11.612 -26.329 1.00 93.38 406 ARG A N 1
ATOM 3038 C CA . ARG A 1 406 ? 12.797 12.490 -27.272 1.00 93.38 406 ARG A CA 1
ATOM 3039 C C . ARG A 1 406 ? 14.263 12.665 -26.888 1.00 93.38 406 ARG A C 1
ATOM 3041 O O . ARG A 1 406 ? 15.114 12.519 -27.761 1.00 93.38 406 ARG A O 1
ATOM 3048 N N . VAL A 1 407 ? 14.554 12.903 -25.609 1.00 91.88 407 VAL A N 1
ATOM 3049 C CA . VAL A 1 407 ? 15.929 13.014 -25.093 1.00 91.88 407 VAL A CA 1
ATOM 3050 C C . VAL A 1 407 ? 16.706 11.716 -25.326 1.00 91.88 407 VAL A C 1
ATOM 3052 O O . VAL A 1 407 ? 17.829 11.758 -25.828 1.00 91.88 407 VAL A O 1
ATOM 3055 N N . GLY A 1 408 ? 16.094 10.561 -25.056 1.00 89.62 408 GLY A N 1
ATOM 3056 C CA . GLY A 1 408 ? 16.713 9.259 -25.310 1.00 89.62 408 GLY A CA 1
ATOM 3057 C C . GLY A 1 408 ? 16.998 8.975 -26.783 1.00 89.62 408 GLY A C 1
ATOM 3058 O O . GLY A 1 408 ? 18.090 8.528 -27.128 1.00 89.62 408 GLY A O 1
ATOM 3059 N N . VAL A 1 409 ? 16.041 9.278 -27.666 1.00 90.62 409 VAL A N 1
ATOM 3060 C CA . VAL A 1 409 ? 16.187 9.098 -29.121 1.00 90.62 409 VAL A CA 1
ATOM 3061 C C . VAL A 1 409 ? 17.259 10.032 -29.691 1.00 90.62 409 VAL A C 1
ATOM 3063 O O . VAL A 1 409 ? 18.079 9.595 -30.496 1.00 90.62 409 VAL A O 1
ATOM 3066 N N . MET A 1 410 ? 17.303 11.294 -29.253 1.00 91.81 410 MET A N 1
ATOM 3067 C CA . MET A 1 410 ? 18.367 12.227 -29.646 1.00 91.81 410 MET A CA 1
ATOM 3068 C C . MET A 1 410 ? 19.739 11.758 -29.152 1.00 91.81 410 MET A C 1
ATOM 3070 O O . MET A 1 410 ? 20.705 11.809 -29.911 1.00 91.81 410 MET A O 1
ATOM 3074 N N . GLY A 1 411 ? 19.816 11.246 -27.918 1.00 89.12 411 GLY A N 1
ATOM 3075 C CA . GLY A 1 411 ? 21.031 10.641 -27.374 1.00 89.12 411 GLY A CA 1
ATOM 3076 C C . GLY A 1 411 ? 21.517 9.467 -28.224 1.00 89.12 411 GLY A C 1
ATOM 3077 O O . GLY A 1 411 ? 22.683 9.439 -28.611 1.00 89.12 411 GLY A O 1
ATOM 3078 N N . TYR A 1 412 ? 20.608 8.557 -28.583 1.00 89.50 412 TYR A N 1
ATOM 3079 C CA . TYR A 1 412 ? 20.902 7.395 -29.424 1.00 89.50 412 TYR A CA 1
ATOM 3080 C C . TYR A 1 412 ? 21.430 7.786 -30.814 1.00 89.50 412 TYR A C 1
ATOM 3082 O O . TYR A 1 412 ? 22.443 7.245 -31.257 1.00 89.50 412 TYR A O 1
ATOM 3090 N N . HIS A 1 413 ? 20.792 8.748 -31.491 1.00 93.12 413 HIS A N 1
ATOM 3091 C CA . HIS A 1 413 ? 21.222 9.193 -32.822 1.00 93.12 413 HIS A CA 1
ATOM 3092 C C . HIS A 1 413 ? 22.527 10.003 -32.811 1.00 93.12 413 HIS A C 1
ATOM 3094 O O . HIS A 1 413 ? 23.246 9.992 -33.807 1.00 93.12 413 HIS A O 1
ATOM 3100 N N . GLY A 1 414 ? 22.855 10.676 -31.704 1.00 93.06 414 GLY A N 1
ATOM 3101 C CA . GLY A 1 414 ? 24.104 11.432 -31.549 1.00 93.06 414 GLY A CA 1
ATOM 3102 C C . GLY A 1 414 ? 25.337 10.579 -31.216 1.00 93.06 414 GLY A C 1
ATOM 3103 O O . GLY A 1 414 ? 26.437 11.111 -31.082 1.00 93.06 414 GLY A O 1
ATOM 3104 N N . GLY A 1 415 ? 25.175 9.260 -31.076 1.00 94.56 415 GLY A N 1
ATOM 3105 C CA . GLY A 1 415 ? 26.245 8.342 -30.697 1.00 94.56 415 GLY A CA 1
ATOM 3106 C C . GLY A 1 415 ? 26.499 8.285 -29.186 1.00 94.56 415 GLY A C 1
ATOM 3107 O O . GLY A 1 415 ? 25.722 8.784 -28.366 1.00 94.56 415 GLY A O 1
ATOM 3108 N N . VAL A 1 416 ? 27.612 7.651 -28.803 1.00 95.56 416 VAL A N 1
ATOM 3109 C CA . VAL A 1 416 ? 27.903 7.315 -27.398 1.00 95.56 416 VAL A CA 1
ATOM 3110 C C . VAL A 1 416 ? 28.006 8.558 -26.498 1.00 95.56 416 VAL A C 1
ATOM 3112 O O . VAL A 1 416 ? 27.358 8.560 -25.450 1.00 95.56 416 VAL A O 1
ATOM 3115 N N . PRO A 1 417 ? 28.720 9.644 -26.871 1.00 96.50 417 PRO A N 1
ATOM 3116 C CA . PRO A 1 417 ? 28.816 10.831 -26.018 1.00 96.50 417 PRO A CA 1
ATOM 3117 C C . PRO A 1 417 ? 27.452 11.480 -25.748 1.00 96.50 417 PRO A C 1
ATOM 3119 O O . PRO A 1 417 ? 27.129 11.788 -24.601 1.00 96.50 417 PRO A O 1
ATOM 3122 N N . SER A 1 418 ? 26.615 11.626 -26.782 1.00 94.75 418 SER A N 1
ATOM 3123 C CA . SER A 1 418 ? 25.262 12.179 -26.651 1.00 94.75 418 SER A CA 1
ATOM 3124 C C . SER A 1 418 ? 24.353 11.288 -25.804 1.00 94.75 418 SER A C 1
ATOM 3126 O O . SER A 1 418 ? 23.572 11.800 -25.002 1.00 94.75 418 SER A O 1
ATOM 3128 N N . SER A 1 419 ? 24.482 9.964 -25.925 1.00 94.38 419 SER A N 1
ATOM 3129 C CA . SER A 1 419 ? 23.749 8.999 -25.095 1.00 94.38 419 SER A CA 1
ATOM 3130 C C . SER A 1 419 ? 24.128 9.102 -23.613 1.00 94.38 419 SER A C 1
ATOM 3132 O O . SER A 1 419 ? 23.246 9.113 -22.753 1.00 94.38 419 SER A O 1
ATOM 3134 N N . CYS A 1 420 ? 25.420 9.240 -23.301 1.00 95.12 420 CYS A N 1
ATOM 3135 C CA . CYS A 1 420 ? 25.892 9.442 -21.929 1.00 95.12 420 CYS A CA 1
ATOM 3136 C C . CYS A 1 420 ? 25.404 10.775 -21.344 1.00 95.12 420 CYS A C 1
ATOM 3138 O O . CYS A 1 420 ? 24.931 10.807 -20.208 1.00 95.12 420 CYS A O 1
ATOM 3140 N N . LEU A 1 421 ? 25.459 11.865 -22.119 1.00 94.69 421 LEU A N 1
ATOM 3141 C CA . LEU A 1 421 ? 24.942 13.171 -21.692 1.00 94.69 421 LEU A CA 1
ATOM 3142 C C . LEU A 1 421 ? 23.434 13.127 -21.409 1.00 94.69 421 LEU A C 1
ATOM 3144 O O . LEU A 1 421 ? 22.988 13.650 -20.388 1.00 94.69 421 LEU A O 1
ATOM 3148 N N . ALA A 1 422 ? 22.658 12.458 -22.268 1.00 92.56 422 ALA A N 1
ATOM 3149 C CA . ALA A 1 422 ? 21.226 12.253 -22.062 1.00 92.56 422 ALA A CA 1
ATOM 3150 C C . ALA A 1 422 ? 20.935 11.479 -20.761 1.00 92.56 422 ALA A C 1
ATOM 3152 O O . ALA A 1 422 ? 20.050 11.869 -19.996 1.00 92.56 422 ALA A O 1
ATOM 3153 N N . LEU A 1 423 ? 21.702 10.420 -20.473 1.00 94.75 423 LEU A N 1
ATOM 3154 C CA . LEU A 1 423 ? 21.582 9.654 -19.229 1.00 94.75 423 LEU A CA 1
ATOM 3155 C C . LEU A 1 423 ? 21.890 10.513 -17.994 1.00 94.75 423 LEU A C 1
ATOM 3157 O O . LEU A 1 423 ? 21.096 10.527 -17.053 1.00 94.75 423 LEU A O 1
ATOM 3161 N N . VAL A 1 424 ? 22.998 11.261 -18.006 1.00 96.19 424 VAL A N 1
ATOM 3162 C CA . VAL A 1 424 ? 23.376 12.161 -16.901 1.00 96.19 424 VAL A CA 1
ATOM 3163 C C . VAL A 1 424 ? 22.293 13.212 -16.665 1.00 96.19 424 VAL A C 1
ATOM 3165 O O . VAL A 1 424 ? 21.899 13.436 -15.521 1.00 96.19 424 VAL A O 1
ATOM 3168 N N . PHE A 1 425 ? 21.755 13.808 -17.731 1.00 94.81 425 PHE A N 1
ATOM 3169 C CA . PHE A 1 425 ? 20.657 14.767 -17.632 1.00 94.81 425 PHE A CA 1
ATOM 3170 C C . PHE A 1 425 ? 19.416 14.157 -16.959 1.00 94.81 425 PHE A C 1
ATOM 3172 O O . PHE A 1 425 ? 18.862 14.753 -16.034 1.00 94.81 425 PHE A O 1
ATOM 3179 N N . MET A 1 426 ? 19.012 12.944 -17.354 1.00 93.69 426 MET A N 1
ATOM 3180 C CA . MET A 1 426 ? 17.875 12.248 -16.737 1.00 93.69 426 MET A CA 1
ATOM 3181 C C . MET A 1 426 ? 18.135 11.872 -15.272 1.00 93.69 426 MET A C 1
ATOM 3183 O O . MET A 1 426 ? 17.242 12.017 -14.435 1.00 93.69 426 MET A O 1
ATOM 3187 N N . MET A 1 427 ? 19.355 11.447 -14.932 1.00 94.38 427 MET A N 1
ATOM 3188 C CA . MET A 1 427 ? 19.740 11.177 -13.543 1.00 94.38 427 MET A CA 1
ATOM 3189 C C . MET A 1 427 ? 19.712 12.447 -12.686 1.00 94.38 427 MET A C 1
ATOM 3191 O O . MET A 1 427 ? 19.211 12.406 -11.561 1.00 94.38 427 MET A O 1
ATOM 3195 N N . MET A 1 428 ? 20.190 13.578 -13.214 1.00 95.69 428 MET A N 1
ATOM 3196 C CA . MET A 1 428 ? 20.103 14.870 -12.528 1.00 95.69 428 MET A CA 1
ATOM 3197 C C . MET A 1 428 ? 18.652 15.311 -12.339 1.00 95.69 428 MET A C 1
ATOM 3199 O O . MET A 1 428 ? 18.301 15.749 -11.248 1.00 95.69 428 MET A O 1
ATOM 3203 N N . ALA A 1 429 ? 17.792 15.152 -13.348 1.00 93.56 429 ALA A N 1
ATOM 3204 C CA . ALA A 1 429 ? 16.367 15.457 -13.221 1.00 93.56 429 ALA A CA 1
ATOM 3205 C C . ALA A 1 429 ? 15.702 14.605 -12.126 1.00 93.56 429 ALA A C 1
ATOM 3207 O O . ALA A 1 429 ? 14.993 15.137 -11.271 1.00 93.56 429 ALA A O 1
ATOM 3208 N N . LEU A 1 430 ? 15.987 13.299 -12.093 1.00 93.00 430 LEU A N 1
ATOM 3209 C CA . LEU A 1 430 ? 15.476 12.394 -11.061 1.00 93.00 430 LEU A CA 1
ATOM 3210 C C . LEU A 1 430 ? 15.971 12.792 -9.667 1.00 93.00 430 LEU A C 1
ATOM 3212 O O . LEU A 1 430 ? 15.190 12.833 -8.712 1.00 93.00 430 LEU A O 1
ATOM 3216 N N . TRP A 1 431 ? 17.256 13.132 -9.557 1.00 94.88 431 TRP A N 1
ATOM 3217 C CA . TRP A 1 431 ? 17.844 13.616 -8.315 1.00 94.88 431 TRP A CA 1
ATOM 3218 C C . TRP A 1 431 ? 17.216 14.936 -7.861 1.00 94.88 431 TRP A C 1
ATOM 3220 O O . TRP A 1 431 ? 16.876 15.052 -6.688 1.00 94.88 431 TRP A O 1
ATOM 3230 N N . LEU A 1 432 ? 16.992 15.895 -8.765 1.00 93.25 432 LEU A N 1
ATOM 3231 C CA . LEU A 1 432 ? 16.361 17.181 -8.458 1.00 93.25 432 LEU A CA 1
ATOM 3232 C C . LEU A 1 432 ? 14.916 17.015 -7.985 1.00 93.25 432 LEU A C 1
ATOM 3234 O O . LEU A 1 432 ? 14.535 17.655 -7.008 1.00 93.25 432 LEU A O 1
ATOM 3238 N N . ILE A 1 433 ? 14.125 16.136 -8.609 1.00 90.06 433 ILE A N 1
ATOM 3239 C CA . ILE A 1 433 ? 12.760 15.843 -8.140 1.00 90.06 433 ILE A CA 1
ATOM 3240 C C . ILE A 1 433 ? 12.805 15.240 -6.732 1.00 90.06 433 ILE A C 1
ATOM 3242 O O . ILE A 1 433 ? 12.075 15.679 -5.841 1.00 90.06 433 ILE A O 1
ATOM 3246 N N . HIS A 1 434 ? 13.701 14.281 -6.492 1.00 87.75 434 HIS A N 1
ATOM 3247 C CA . HIS A 1 434 ? 13.825 13.635 -5.185 1.00 87.75 434 HIS A CA 1
ATOM 3248 C C . HIS A 1 434 ? 14.348 14.582 -4.096 1.00 87.75 434 HIS A C 1
ATOM 3250 O O . HIS A 1 434 ? 13.820 14.616 -2.981 1.00 87.75 434 HIS A O 1
ATOM 3256 N N . ALA A 1 435 ? 15.376 15.370 -4.407 1.00 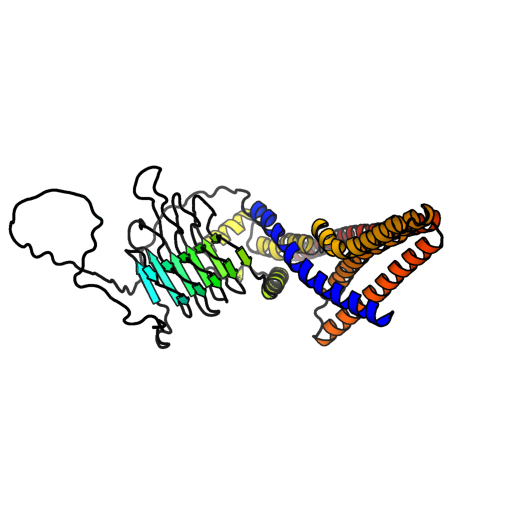89.62 435 ALA A N 1
ATOM 3257 C CA . ALA A 1 435 ? 15.961 16.361 -3.513 1.00 89.62 435 ALA A CA 1
ATOM 3258 C C . ALA A 1 435 ? 14.972 17.498 -3.235 1.00 89.62 435 ALA A C 1
ATOM 3260 O O . ALA A 1 435 ? 14.777 17.859 -2.074 1.00 89.62 435 ALA A O 1
ATOM 3261 N N . GLY A 1 436 ? 14.292 17.996 -4.269 1.00 88.56 436 GLY A N 1
ATOM 3262 C CA . GLY A 1 436 ? 13.239 19.002 -4.169 1.00 88.56 436 GLY A CA 1
ATOM 3263 C C . GLY A 1 436 ? 12.085 18.525 -3.295 1.00 88.56 436 GLY A C 1
ATOM 3264 O O . GLY A 1 436 ? 11.683 19.236 -2.377 1.00 88.56 436 GLY A O 1
ATOM 3265 N N . HIS A 1 437 ? 11.630 17.283 -3.476 1.00 84.25 437 HIS A N 1
ATOM 3266 C CA . HIS A 1 437 ? 10.615 16.682 -2.613 1.00 84.25 437 HIS A CA 1
ATOM 3267 C C . HIS A 1 437 ? 11.087 16.587 -1.153 1.00 84.25 437 HIS A C 1
ATOM 3269 O O . HIS A 1 437 ? 10.366 16.981 -0.236 1.00 84.25 437 HIS A O 1
ATOM 3275 N N . ARG A 1 438 ? 12.323 16.125 -0.905 1.00 84.19 438 ARG A N 1
ATOM 3276 C CA . ARG A 1 438 ? 12.897 16.091 0.455 1.00 84.19 438 ARG A CA 1
ATOM 3277 C C . ARG A 1 438 ? 12.996 17.485 1.076 1.00 84.19 438 ARG A C 1
ATOM 3279 O O . ARG A 1 438 ? 12.718 17.638 2.264 1.00 84.19 438 ARG A O 1
ATOM 3286 N N . GLN A 1 439 ? 13.394 18.489 0.301 1.00 86.69 439 GLN A N 1
ATOM 3287 C CA . GLN A 1 439 ? 13.527 19.856 0.790 1.00 86.69 439 GLN A CA 1
ATOM 3288 C C . GLN A 1 439 ? 12.159 20.484 1.067 1.00 86.69 439 GLN A C 1
ATOM 3290 O O . GLN A 1 439 ? 11.988 21.096 2.118 1.00 86.69 439 GLN A O 1
ATOM 3295 N N . ALA A 1 440 ? 11.165 20.257 0.204 1.00 81.31 440 ALA A N 1
ATOM 3296 C CA . ALA A 1 440 ? 9.784 20.677 0.431 1.00 81.31 440 ALA A CA 1
ATOM 3297 C C . ALA A 1 440 ? 9.216 20.067 1.722 1.00 81.31 440 ALA A C 1
ATOM 3299 O O . ALA A 1 440 ? 8.616 20.784 2.520 1.00 81.31 440 ALA A O 1
ATOM 3300 N N . GLN A 1 441 ? 9.485 18.781 1.989 1.00 79.69 441 GLN A N 1
ATOM 3301 C CA . GLN A 1 441 ? 9.110 18.135 3.253 1.00 79.69 441 GLN A CA 1
ATOM 3302 C C . GLN A 1 441 ? 9.767 18.814 4.467 1.00 79.69 441 GLN A C 1
ATOM 3304 O O . GLN A 1 441 ? 9.092 19.085 5.461 1.00 79.69 441 GLN A O 1
ATOM 3309 N N . LYS A 1 442 ? 11.063 19.150 4.385 1.00 83.69 442 LYS A N 1
ATOM 3310 C CA . LYS A 1 442 ? 11.775 19.858 5.464 1.00 83.69 442 LYS A CA 1
ATOM 3311 C C . LYS A 1 442 ? 11.230 21.268 5.695 1.00 83.69 442 LYS A C 1
ATOM 3313 O O . LYS A 1 442 ? 10.980 21.631 6.842 1.00 83.69 442 LYS A O 1
ATOM 3318 N N . VAL A 1 443 ? 11.036 22.052 4.632 1.00 84.19 443 VAL A N 1
ATOM 3319 C CA . VAL A 1 443 ? 10.501 23.423 4.717 1.00 84.19 443 VAL A CA 1
ATOM 3320 C C . VAL A 1 443 ? 9.087 23.403 5.285 1.00 84.19 443 VAL A C 1
ATOM 3322 O O . VAL A 1 443 ? 8.794 24.172 6.196 1.00 84.19 443 VAL A O 1
ATOM 3325 N N . HIS A 1 444 ? 8.242 22.476 4.830 1.00 78.19 444 HIS A N 1
ATOM 3326 C CA . HIS A 1 444 ? 6.900 22.290 5.373 1.00 78.19 444 HIS A CA 1
ATOM 3327 C C . HIS A 1 444 ? 6.954 21.964 6.875 1.00 78.19 444 HIS A C 1
ATOM 3329 O O . HIS A 1 444 ? 6.274 22.616 7.661 1.00 78.19 444 HIS A O 1
ATOM 3335 N N . ALA A 1 445 ? 7.824 21.045 7.307 1.00 77.81 445 ALA A N 1
ATOM 3336 C CA . ALA A 1 445 ? 8.002 20.725 8.727 1.00 77.81 445 ALA A CA 1
ATOM 3337 C C . ALA A 1 445 ? 8.533 21.908 9.569 1.00 77.81 445 ALA A C 1
ATOM 3339 O O . ALA A 1 445 ? 8.208 22.030 10.750 1.00 77.81 445 ALA A O 1
ATOM 3340 N N . VAL A 1 446 ? 9.365 22.789 9.003 1.00 84.69 446 VAL A N 1
ATOM 3341 C CA . VAL A 1 446 ? 9.835 24.008 9.692 1.00 84.69 446 VAL A CA 1
ATOM 3342 C C . VAL A 1 446 ? 8.722 25.050 9.784 1.00 84.69 446 VAL A C 1
ATOM 3344 O O . VAL A 1 446 ? 8.466 25.555 10.876 1.00 84.69 446 VAL A O 1
ATOM 3347 N N . TRP A 1 447 ? 8.040 25.344 8.675 1.00 83.56 447 TRP A N 1
ATOM 3348 C CA . TRP A 1 447 ? 6.931 26.301 8.628 1.00 83.56 447 TRP A CA 1
ATOM 3349 C C . TRP A 1 447 ? 5.820 25.928 9.617 1.00 83.56 447 TRP A C 1
ATOM 3351 O O . TRP A 1 447 ? 5.323 26.784 10.347 1.00 83.56 447 TRP A O 1
ATOM 3361 N N . TRP A 1 448 ? 5.503 24.635 9.727 1.00 72.69 448 TRP A N 1
ATOM 3362 C CA . TRP A 1 448 ? 4.545 24.137 10.714 1.00 72.69 448 TRP A CA 1
ATOM 3363 C C . TRP A 1 448 ? 4.994 24.343 12.162 1.00 72.69 448 TRP A C 1
ATOM 3365 O O . TRP A 1 448 ? 4.212 24.853 12.962 1.00 72.69 448 TRP A O 1
ATOM 3375 N N . ARG A 1 449 ? 6.257 24.046 12.500 1.00 83.19 449 ARG A N 1
ATOM 3376 C CA . ARG A 1 449 ? 6.794 24.311 13.850 1.00 83.19 449 ARG A CA 1
ATOM 3377 C C . ARG A 1 449 ? 6.735 25.794 14.221 1.00 83.19 449 ARG A C 1
ATOM 3379 O O . ARG A 1 449 ? 6.430 26.129 15.363 1.00 83.19 449 ARG A O 1
ATOM 3386 N N . TRP A 1 450 ? 6.994 26.688 13.266 1.00 86.69 450 TRP A N 1
ATOM 3387 C CA . TRP A 1 450 ? 6.831 28.132 13.467 1.00 86.69 450 TRP A CA 1
ATOM 3388 C C . TRP A 1 450 ? 5.374 28.517 13.715 1.00 86.69 450 TRP A C 1
ATOM 3390 O O . TRP A 1 450 ? 5.089 29.259 14.654 1.00 86.69 450 TRP A O 1
ATOM 3400 N N . ARG A 1 451 ? 4.448 27.968 12.923 1.00 80.94 451 ARG A N 1
ATOM 3401 C CA . ARG A 1 451 ? 3.011 28.196 13.094 1.00 80.94 451 ARG A CA 1
ATOM 3402 C C . ARG A 1 451 ? 2.518 27.727 14.464 1.00 80.94 451 ARG A C 1
ATOM 3404 O O . ARG A 1 451 ? 1.796 28.472 15.117 1.00 80.94 451 ARG A O 1
ATOM 3411 N N . GLN A 1 452 ? 2.936 26.548 14.926 1.00 75.31 452 GLN A N 1
ATOM 3412 C CA . GLN A 1 452 ? 2.602 26.063 16.268 1.00 75.31 452 GLN A CA 1
ATOM 3413 C C . GLN A 1 452 ? 3.113 27.002 17.361 1.00 75.31 452 GLN A C 1
ATOM 3415 O O . GLN A 1 452 ? 2.339 27.393 18.227 1.00 75.31 452 GLN A O 1
ATOM 3420 N N . ARG A 1 453 ? 4.384 27.425 17.298 1.00 86.94 453 ARG A N 1
ATOM 3421 C CA . ARG A 1 453 ? 4.943 28.370 18.281 1.00 86.94 453 ARG A CA 1
ATOM 3422 C C . ARG A 1 453 ? 4.178 29.689 18.313 1.00 86.94 453 ARG A C 1
ATOM 3424 O O . ARG A 1 453 ? 3.941 30.208 19.395 1.00 86.94 453 ARG A O 1
ATOM 3431 N N . ALA A 1 454 ? 3.770 30.205 17.154 1.00 81.75 454 ALA A N 1
ATOM 3432 C CA . ALA A 1 454 ? 2.957 31.414 17.076 1.00 81.75 454 ALA A CA 1
ATOM 3433 C C . ALA A 1 454 ? 1.577 31.222 17.732 1.00 81.75 454 ALA A C 1
ATOM 3435 O O . ALA A 1 454 ? 1.144 32.086 18.490 1.00 81.75 454 ALA A O 1
ATOM 3436 N N . VAL A 1 455 ? 0.916 30.079 17.503 1.00 76.12 455 VAL A N 1
ATOM 3437 C CA . VAL A 1 455 ? -0.376 29.752 18.136 1.00 76.12 455 VAL A CA 1
ATOM 3438 C C . VAL A 1 455 ? -0.227 29.579 19.651 1.00 76.12 455 VAL A C 1
ATOM 3440 O O . VAL A 1 455 ? -1.010 30.151 20.402 1.00 76.12 455 VAL A O 1
ATOM 3443 N N . SER A 1 456 ? 0.796 28.859 20.119 1.00 78.50 456 SER A N 1
ATOM 3444 C CA . SER A 1 456 ? 1.064 28.693 21.554 1.00 78.50 456 SER A CA 1
ATOM 3445 C C . SER A 1 456 ? 1.424 30.015 22.237 1.00 78.50 456 SER A C 1
ATOM 3447 O O . SER A 1 456 ? 0.968 30.265 23.347 1.00 78.50 456 SER A O 1
ATOM 3449 N N . ALA A 1 457 ? 2.203 30.881 21.581 1.00 85.62 457 ALA A N 1
ATOM 3450 C CA . ALA A 1 457 ? 2.532 32.205 22.107 1.00 85.62 457 ALA A CA 1
ATOM 3451 C C . ALA A 1 457 ? 1.295 33.114 22.187 1.00 85.62 457 ALA A C 1
ATOM 3453 O O . ALA A 1 457 ? 1.115 33.807 23.185 1.00 85.62 457 ALA A O 1
ATOM 3454 N N . ALA A 1 458 ? 0.417 33.073 21.179 1.00 80.81 458 ALA A N 1
ATOM 3455 C CA . ALA A 1 458 ? -0.848 33.804 21.201 1.00 80.81 458 ALA A CA 1
ATOM 3456 C C . ALA A 1 458 ? -1.779 33.307 22.322 1.00 80.81 458 ALA A C 1
ATOM 3458 O O . ALA A 1 458 ? -2.343 34.120 23.050 1.00 80.81 458 ALA A O 1
ATOM 3459 N N . ALA A 1 459 ? -1.883 31.988 22.517 1.00 73.50 459 ALA A N 1
ATOM 3460 C CA . ALA A 1 459 ? -2.661 31.404 23.610 1.00 73.50 459 ALA A CA 1
ATOM 3461 C C . ALA A 1 459 ? -2.100 31.786 24.994 1.00 73.50 459 ALA A C 1
ATOM 3463 O O . ALA A 1 459 ? -2.859 32.121 25.899 1.00 73.50 459 ALA A O 1
ATOM 3464 N N . ALA A 1 460 ? -0.772 31.801 25.151 1.00 81.00 460 ALA A N 1
ATOM 3465 C CA . ALA A 1 460 ? -0.123 32.215 26.396 1.00 81.00 460 ALA A CA 1
ATOM 3466 C C . ALA A 1 460 ? -0.340 33.704 26.721 1.00 81.00 460 ALA A C 1
ATOM 3468 O O . ALA A 1 460 ? -0.427 34.063 27.892 1.00 81.00 460 ALA A O 1
ATOM 3469 N N . LEU A 1 461 ? -0.441 34.568 25.703 1.00 88.94 461 LEU A N 1
ATOM 3470 C CA . LEU A 1 461 ? -0.774 35.983 25.893 1.00 88.94 461 LEU A CA 1
ATOM 3471 C C . LEU A 1 461 ? -2.228 36.169 26.340 1.00 88.94 461 LEU A C 1
ATOM 3473 O O . LEU A 1 461 ? -2.462 36.925 27.277 1.00 88.94 461 LEU A O 1
ATOM 3477 N N . GLN A 1 462 ? -3.180 35.433 25.754 1.00 79.94 462 GLN A N 1
ATOM 3478 C CA . GLN A 1 462 ? -4.584 35.480 26.190 1.00 79.94 462 GLN A CA 1
ATOM 3479 C C . GLN A 1 462 ? -4.764 35.027 27.642 1.00 79.94 462 GLN A C 1
ATOM 3481 O O . GLN A 1 462 ? -5.563 35.605 28.367 1.00 79.94 462 GLN A O 1
ATOM 3486 N N . PHE A 1 463 ? -3.986 34.042 28.096 1.00 79.00 463 PHE A N 1
ATOM 3487 C CA . PHE A 1 463 ? -4.044 33.572 29.483 1.00 79.00 463 PHE A CA 1
ATOM 3488 C C . PHE A 1 463 ? -3.465 34.568 30.499 1.00 79.00 463 PHE A C 1
ATOM 3490 O O . PHE A 1 463 ? -3.639 34.382 31.695 1.00 79.00 463 PHE A O 1
ATOM 3497 N N . LYS A 1 464 ? -2.736 35.594 30.044 1.00 80.44 464 LYS A N 1
ATOM 3498 C CA . LYS A 1 464 ? -2.133 36.613 30.913 1.00 80.44 464 LYS A CA 1
ATOM 3499 C C . LYS A 1 464 ? -3.027 37.847 31.096 1.00 80.44 464 LYS A C 1
ATOM 3501 O O . LYS A 1 464 ? -2.733 38.669 31.957 1.00 80.44 464 LYS A O 1
ATOM 3506 N N . GLU A 1 465 ? -4.066 37.989 30.272 1.00 72.19 465 GLU A N 1
ATOM 3507 C CA . GLU A 1 465 ? -5.064 39.069 30.350 1.00 72.19 465 GLU A CA 1
ATOM 3508 C C . GLU A 1 465 ? -6.344 38.665 31.106 1.00 72.19 465 GLU A C 1
ATOM 3510 O O . GLU A 1 465 ? -7.175 39.526 31.392 1.00 72.19 465 GLU A O 1
ATOM 3515 N N . ILE A 1 466 ? -6.488 37.379 31.441 1.00 58.78 466 ILE A N 1
ATOM 3516 C CA . ILE A 1 466 ? -7.521 36.823 32.332 1.00 58.78 466 ILE A CA 1
ATOM 3517 C C . ILE A 1 466 ? -6.901 36.673 33.719 1.00 58.78 466 ILE A C 1
ATOM 3519 O O . ILE A 1 466 ? -7.581 37.037 34.705 1.00 58.78 466 ILE A O 1
#

Radius of gyration: 31.63 Å; chains: 1; bounding box: 67×103×77 Å

Foldseek 3Di:
DVVVVLVVVLVLLVVLVVVLVVPLPPCVVVVVVVVVPPDDDDDDDDDDDDDDDDPDDDPPPDDDDDDDDDDDDDDDDDDDDDDDDDDDPDPPDDPDDPDPDPPCLDEEEAEDCAAAEAEEEEEFDAEYAYEYDDPQEYQDANYEYQYEYEYDAAYEYAFERHAQDFPDDPPGFSEEEFHYEYNYEYEYNHYEAHFYQFERENYAARAYEAAAEYAHAHYHYHHYNGQYPHHGNYYYNYYYHDNPPPVVVVVLVVVLVVLLVDALVPDDDPDVVVNVVVQVVCCVVQVHSVSVSVCSNPVVSVVVVLVVLCLPSDVVSLCVSLVVLLVVLVVVLVVCVVVVHDPQLSLLSCQLPNQQQSPLLSSLLVLLLSVLVSVQVVDPDDPVSVVVSVVVSVVVSSVSSVVSVVQSVQSSVVTNVSSNVSRVVSVVSSVCSVVVSVVVSVVVVVVSVVVVVVVVVVVVVVVVVD

Sequence (466 aa):
MAVCRLVCVAVFSYLLVLSAERVAHKRLLHEADSFLTRRVEPRTPRANQRPLCKMTFLCDLTYNTRQPSEGSGGGGPRGGAFVPGDGQWEPERAGTEFKLWPSCFRGAQLLLSTPVRFQGDAVFAGQLSVKAVGDGEMQGSCITVDGNFTLQPEAHLSLQGCQNQAEGGFEKDAGNGGCLHVGGDAELRGGHLQLNGCTADRGEGGGIVVGGALQSRTATIDAEGCHAWYGGFLRASKELRILWSAPYLSRKLQLLQGLGSFDLAKTQCGREEDKKFIHGAIVEWYGSLEAFTTYVRGPLREELLLDHSSNKLPWGYALVVVMPISSFGLDGLAGLIKAKASTNVILSFLFGYALGTAFVGAMLCIQLLMVLGGACYREQTSILGRAAQSVVVLLALGAGSVLVVRVGVMGYHGGVPSSCLALVFMMMALWLIHAGHRQAQKVHAVWWRWRQRAVSAAAALQFKEI

Secondary structure (DSSP, 8-state):
-HHHHHHHHHHHHHHHHHHHHHHHTTTHHHHHHHHHTS--PPPPPPP--PPPP--------------------------------S-----SSTT------TT--S-EEEEESS-EEE-S-EEE-SEEEEEE-SSSEESS-SEEESS-EEE-TT-EEEEE--EE---STTT----B-SSEEESS-EEE-SSEEEEES-EEEEEE-SSEEESSEEEESS-EEEEES-EEEESTTEEESSEEEE---HHHHHHHHHHHHHGGG--GGGPPPSSHHHHHHHHHHHHHHHSSHHHHHHHIIIIIHHHHHHHHT-----HHHHHHHHHHHHHHHHHHHHHHHHTT--HHHHHHIIIIIIIIIIIIIHHHHHHHHHHHHHHHHTS---HHHHHHHHHHHHHHHHHHHHHHHHHHHHHHHTHHHHHHHHHHHHHHHHHHHHHHHHHHHHHHHHHHHHHHHHHHHHHHHHHHH-